Protein AF-Q0TVT8-F1 (afdb_monomer_lite)

Radius of gyration: 32.14 Å; chains: 1; bounding box: 76×75×76 Å

Foldseek 3Di:
DQVVLLDFDDCVVVPPCSVVVNVVSQVVPDPCVQVVQLCQFCDPVVVVPDCVVDLAVPQAEEEAEEEQQALCQLVQQVNLVHHPHHAAYEYYNFFDDQQLDGPQDDRFARVVVVCLVCCCRVVVPCVSCNSVAARYKYWFFEDDFFFLADNYTDTAIDGDNGHDQVVLLDAKWFFDQQATHRDQDPDQDKDKAFFFQPQALLCFASHDRRDHRRHHGFCVVNQVRWRKHKYAFAQAKFKFFFWKKKWWWKFKQFQWWKKKKWKWKQALVRTTYTFWIWMDTVQCQPHSHRGGTGDHPDIDTGMIIIDTGTYMHHGRIMIMMTIHGHHPPRDAHAQAGMMMMTRRSRIMMGTSTDDDDPCSVVDDGGDRRDDDDFDKDFPFDWDWDWDWDADPVVQKIKTWIWGWNHWIARPVQRKIKTKIKIKIWMAHRRHSQRTKIKIWMKMWIDDDQWTKIKIKMKMWTDHSFWIWIKMKMWMDGVPDTDDIDIDTDIHTHPNDPDPDDPFPLDKDWQDPVNVVVCVVQQQQPDDFWDKAQKAFEAEPVRDTPDIDGDIITMAGPVLVVQSCCLRAVNDDDLLTHRGDDDPPDDHDDDDPPDADPDDDPPPDPDPPPDDDDDQDPPPVGPVCCHVPVVDDDDDPLDDKDKHKDQLLRDDPVRNVSAPSYFYWYDDVRDIKTWHWYAAVSRHPDPRRIIIIMID

Secondary structure (DSSP, 8-state):
-HHHHTPPPPHHHHGGGHHHHHHHHHHH---THHHHHHT-SS-HHHHHT-GGG-GGG--S-EEEEEETTSTTTHHHHHHHHH--SSEEEEEES--SS-TTT-SSB----HHHHHHHHHHHHHH--GGG-TTTS-SEEEEEEPP----S--SB--EEEEEESS--HHHH--EEEEEETTEEESS------EEEE---TTTTGGG--SS--S-TT-S---THHHHTTSEEEEPPPPSS-EEEEE--EEEEEEEESSSS-EEEEEEEEE-TTS-EEEEEEEEEEGGGSS-SSS--PPPTT--EEEEEEPPPEEEEEPTT-EEEEEEES--TTTSPPPSS---EEEEEEEEEEEE-EEPP-TTGGGPPPPPPP------EEEEE--EEEEEEEE-TTT--EEEEEEEEEEEEEETTTTEEEEEE--EEEEEETTEEEEEEEEEEEEEEEEETTEEEEEEEEEEEEE-SSEEEEEEEEEEEETTEEEEEEEEEEEEE-TTS---S------EEE--HHHHHHHHHH--S-----EEE-EEEEE-TTS-EEEEE---EEEEEHHHHHHHHHHHHH---BTTBPPPPP-TTSPP-----S-----------SS------------TT-HHHHHH-TT------S----EEEEEGGGS-HHHHHHHTTEEEEEEETTEEEEEEEE--GGG--STTTSEEEEE-

Organism: Phaeosphaeria nodorum (strain SN15 / ATCC MYA-4574 / FGSC 10173) (NCBI:txid321614)

pLDDT: mean 90.63, std 10.82, range [35.09, 98.81]

Sequence (695 aa):
MFAINSCPPDPAVVGDQWRDLWLQRLESGGFFAKEWHENQRRNDFWKHGSVCEDYSSIEAATYLVSGWQDPYTNTVFRMLENLKCPKKGLVGPWGHKYPNFAKPGPQIGFLQETVRWWDKWLKGIDETNIMDEPELRCYLQDPVLPAAYDKFRPGHWVAEKKWDDEKALTRRMGLAPGRLTEETSSSSEKIEICSPQTLGFAGGRWLTFGVEGEGPSDQRLEAGGSLVFDTRPLTESIDLLGAAVLNVRIASDKPYALLAATLSEILPNGAATRVSYGLLNLTHRHSHEDLEALEPGKFYDVKLKLNHFGQRLGVGSKLRLALSSTYFPIVWPSPEVTILTIDTGSSSIDLPVRTDDSQDSKLRPFRPAINGTLKKTQLRPASHKNYVKQDWDTGRTELVVDWDDGKWEIDETGWRFGWTTPMVMGCHPADPLSAEVYQGFEREFERGDIKVRFAGWTKMEATRTDWIMTARIDAWEGEKAVFGRDYEFKVPRDHAPTPLLHNQGAGIVTGGDTLSFFKRYDKCGRDIAARSASRQYLNKDGKIVHEEAMRQNMTSWNLFYHIFRANVDGVKSEYCSVPEEDKDEKRAKHLHGHKVTGLHERARKAKLKQSLLIAADGPSSTIRSLLAPNNQRTYAGYVALRGTLIESEANPQTLATFSERFTFFHGPGVQILAYLILGLNGTLEPSQRLINFVY

InterPro domains:
  IPR000383 Xaa-Pro dipeptidyl-peptidase-like domain [PF02129] (17-98)
  IPR005674 CocE/Serine esterase [TIGR00976] (34-335)
  IPR008979 Galactose-binding-like domain superfamily [SSF49785] (115-354)
  IPR013736 Xaa-Pro dipeptidyl-peptidase, C-terminal [PF08530] (130-347)
  IPR013736 Xaa-Pro dipeptidyl-peptidase, C-terminal [SM00939] (115-364)
  IPR029058 Alpha/Beta hydrolase fold [G3DSA:3.40.50.1820] (52-140)
  IPR029058 Alpha/Beta hydrolase fold [SSF53474] (1-163)
  IPR053212 2,6-Dihydroxypyridine 3-monooxygenase [PTHR47469] (5-695)
  IPR054707 2,6-dihydroxypyridine 3-monooxygenase, substrate binding domain-like [PF22607] (635-695)

Structure (mmCIF, N/CA/C/O backbone):
data_AF-Q0TVT8-F1
#
_entry.id   AF-Q0TVT8-F1
#
loop_
_atom_site.group_PDB
_atom_site.id
_atom_site.type_symbol
_atom_site.label_atom_id
_atom_site.label_alt_id
_atom_site.label_comp_id
_atom_site.label_asym_id
_atom_site.label_entity_id
_atom_site.label_seq_id
_atom_site.pdbx_PDB_ins_code
_atom_site.Cartn_x
_atom_site.Cartn_y
_atom_site.Cartn_z
_atom_site.occupancy
_atom_site.B_iso_or_equiv
_atom_site.auth_seq_id
_atom_site.auth_comp_id
_atom_site.auth_asym_id
_atom_site.auth_atom_id
_atom_site.pdbx_PDB_model_num
ATOM 1 N N . MET A 1 1 ? 6.197 -0.724 -12.740 1.00 82.50 1 MET A N 1
ATOM 2 C CA . MET A 1 1 ? 6.464 -2.143 -13.082 1.00 82.50 1 MET A CA 1
ATOM 3 C C . MET A 1 1 ? 6.418 -2.367 -14.591 1.00 82.50 1 MET A C 1
ATOM 5 O O . MET A 1 1 ? 7.462 -2.660 -15.153 1.00 82.50 1 MET A O 1
ATOM 9 N N . PHE A 1 2 ? 5.277 -2.139 -15.258 1.00 89.69 2 PHE A N 1
ATOM 10 C CA . PHE A 1 2 ? 5.111 -2.361 -16.708 1.00 89.69 2 PHE A CA 1
ATOM 11 C C . PHE A 1 2 ? 6.182 -1.664 -17.581 1.00 89.69 2 PHE A C 1
ATOM 13 O O . PHE A 1 2 ? 6.861 -2.320 -18.367 1.00 89.69 2 PHE A O 1
ATOM 20 N N . ALA A 1 3 ? 6.446 -0.374 -17.343 1.00 90.88 3 ALA A N 1
ATOM 21 C CA . ALA A 1 3 ? 7.513 0.357 -18.037 1.00 90.88 3 ALA A CA 1
ATOM 22 C C . ALA A 1 3 ? 8.937 -0.143 -17.705 1.00 90.88 3 ALA A C 1
ATOM 24 O O . ALA A 1 3 ? 9.792 -0.197 -18.577 1.00 90.88 3 ALA A O 1
ATOM 25 N N . ILE A 1 4 ? 9.205 -0.517 -16.448 1.00 89.81 4 ILE A N 1
ATOM 26 C CA . ILE A 1 4 ? 10.553 -0.907 -15.982 1.00 89.81 4 ILE A CA 1
ATOM 27 C C . ILE A 1 4 ? 10.973 -2.247 -16.594 1.00 89.81 4 ILE A C 1
ATOM 29 O O . ILE A 1 4 ? 12.098 -2.387 -17.064 1.00 89.81 4 ILE A O 1
ATOM 33 N N . ASN A 1 5 ? 10.059 -3.218 -16.630 1.00 89.06 5 ASN A N 1
ATOM 34 C CA . ASN A 1 5 ? 10.328 -4.545 -17.192 1.00 89.06 5 ASN A CA 1
ATOM 35 C C . ASN A 1 5 ? 10.568 -4.510 -18.710 1.00 89.06 5 ASN A C 1
ATOM 37 O O . ASN A 1 5 ? 11.159 -5.434 -19.259 1.00 89.06 5 ASN A O 1
ATOM 41 N N . SER A 1 6 ? 10.148 -3.424 -19.361 1.00 91.75 6 SER A N 1
ATOM 42 C CA . SER A 1 6 ? 10.301 -3.191 -20.798 1.00 91.75 6 SER A CA 1
ATOM 43 C C . SER A 1 6 ? 11.648 -2.548 -21.168 1.00 91.75 6 SER A C 1
ATOM 45 O O . SER A 1 6 ? 11.926 -2.338 -22.349 1.00 91.75 6 SER A O 1
ATOM 47 N N . CYS A 1 7 ? 12.501 -2.227 -20.184 1.00 93.00 7 CYS A N 1
ATOM 48 C CA . CYS A 1 7 ? 13.805 -1.615 -20.432 1.00 93.00 7 CYS A CA 1
ATOM 49 C C . CYS A 1 7 ? 14.785 -2.577 -21.141 1.00 93.00 7 CYS A C 1
ATOM 51 O O . CYS A 1 7 ? 14.899 -3.749 -20.744 1.00 93.00 7 CYS A O 1
ATOM 53 N N . PRO A 1 8 ? 15.558 -2.090 -22.133 1.00 92.88 8 PRO A N 1
ATOM 54 C CA . PRO A 1 8 ? 16.630 -2.873 -22.739 1.00 92.88 8 PRO A CA 1
ATOM 55 C C . PRO A 1 8 ? 17.750 -3.151 -21.717 1.00 92.88 8 PRO A C 1
ATOM 57 O O . PRO A 1 8 ? 17.991 -2.328 -20.828 1.00 92.88 8 PRO A O 1
ATOM 60 N N . PRO A 1 9 ? 18.442 -4.304 -21.793 1.00 92.38 9 PRO A N 1
ATOM 61 C CA . PRO A 1 9 ? 19.697 -4.495 -21.070 1.00 92.38 9 PRO A CA 1
ATOM 62 C C . PRO A 1 9 ? 20.798 -3.603 -21.663 1.00 92.38 9 PRO A C 1
ATOM 64 O O . PRO A 1 9 ? 20.723 -3.223 -22.829 1.00 92.38 9 PRO A O 1
ATOM 67 N N . ASP A 1 10 ? 21.841 -3.303 -20.883 1.00 89.94 10 ASP A N 1
ATOM 68 C CA . ASP A 1 10 ? 22.993 -2.551 -21.390 1.00 89.94 10 ASP A CA 1
ATOM 69 C C . ASP A 1 10 ? 23.815 -3.427 -22.369 1.00 89.94 10 ASP A C 1
ATOM 71 O O . ASP A 1 10 ? 24.352 -4.463 -21.957 1.00 89.94 10 ASP A O 1
ATOM 75 N N . PRO A 1 11 ? 23.977 -3.012 -23.641 1.00 89.25 11 PRO A N 1
ATOM 76 C CA . PRO A 1 11 ? 24.772 -3.733 -24.638 1.00 89.25 11 PRO A CA 1
ATOM 77 C C . PRO A 1 11 ? 26.238 -3.960 -24.247 1.00 89.25 11 PRO A C 1
ATOM 79 O O . PRO A 1 11 ? 26.842 -4.929 -24.689 1.00 89.25 11 PRO A O 1
ATOM 82 N N . ALA A 1 12 ? 26.819 -3.114 -23.392 1.00 88.81 12 ALA A N 1
ATOM 83 C CA . ALA A 1 12 ? 28.190 -3.283 -22.907 1.00 88.81 12 ALA A CA 1
ATOM 84 C C . ALA A 1 12 ? 28.315 -4.442 -21.907 1.00 88.81 12 ALA A C 1
ATOM 86 O O . ALA A 1 12 ? 29.411 -4.950 -21.692 1.00 88.81 12 ALA A O 1
ATOM 87 N N . VAL A 1 13 ? 27.200 -4.859 -21.297 1.00 91.69 13 VAL A N 1
ATOM 88 C CA . VAL A 1 13 ? 27.154 -5.966 -20.334 1.00 91.69 13 VAL A CA 1
ATOM 89 C C . VAL A 1 13 ? 26.847 -7.284 -21.033 1.00 91.69 13 VAL A C 1
ATOM 91 O O . VAL A 1 13 ? 27.458 -8.299 -20.715 1.00 91.69 13 VAL A O 1
ATOM 94 N N . VAL A 1 14 ? 25.892 -7.284 -21.969 1.00 94.62 14 VAL A N 1
ATOM 95 C CA . VAL A 1 14 ? 25.404 -8.527 -22.589 1.00 94.62 14 VAL A CA 1
ATOM 96 C C . VAL A 1 14 ? 25.920 -8.762 -24.011 1.00 94.62 14 VAL A C 1
ATOM 98 O O . VAL A 1 14 ? 25.806 -9.884 -24.490 1.00 94.62 14 VAL A O 1
ATOM 101 N N . GLY A 1 15 ? 26.525 -7.773 -24.674 1.00 93.44 15 GLY A N 1
ATOM 102 C CA . GLY A 1 15 ? 27.007 -7.886 -26.055 1.00 93.44 15 GLY A CA 1
ATOM 103 C C . GLY A 1 15 ? 25.871 -7.923 -27.082 1.00 93.44 15 GLY A C 1
ATOM 104 O O . GLY A 1 15 ? 24.782 -7.407 -26.831 1.00 93.44 15 GLY A O 1
ATOM 105 N N . ASP A 1 16 ? 26.107 -8.561 -28.230 1.00 93.94 16 ASP A N 1
ATOM 106 C CA . ASP A 1 16 ? 25.218 -8.524 -29.407 1.00 93.94 16 ASP A CA 1
ATOM 107 C C . ASP A 1 16 ? 23.802 -9.081 -29.163 1.00 93.94 16 ASP A C 1
ATOM 109 O O . ASP A 1 16 ? 22.858 -8.702 -29.852 1.00 93.94 16 ASP A O 1
ATOM 113 N N . GLN A 1 17 ? 23.614 -9.910 -28.131 1.00 96.19 17 GLN A N 1
ATOM 114 C CA . GLN A 1 17 ? 22.299 -10.440 -27.736 1.00 96.19 17 GLN A CA 1
ATOM 115 C C . GLN A 1 17 ? 21.375 -9.396 -27.080 1.00 96.19 17 GLN A C 1
ATOM 117 O O . GLN A 1 17 ? 20.226 -9.713 -26.772 1.00 96.19 17 GLN A O 1
ATOM 122 N N . TRP A 1 18 ? 21.845 -8.169 -26.810 1.00 94.75 18 TRP A N 1
ATOM 123 C CA . TRP A 1 18 ? 21.058 -7.148 -26.101 1.00 94.75 18 TRP A CA 1
ATOM 124 C C . TRP A 1 18 ? 19.696 -6.904 -26.754 1.00 94.75 18 TRP A C 1
ATOM 126 O O . TRP A 1 18 ? 18.695 -6.733 -26.055 1.00 94.75 18 TRP A O 1
ATOM 136 N N . ARG A 1 19 ? 19.673 -6.913 -28.091 1.00 94.75 19 ARG A N 1
ATOM 137 C CA . ARG A 1 19 ? 18.493 -6.622 -28.896 1.00 94.75 19 ARG A CA 1
ATOM 138 C C . ARG A 1 19 ? 17.470 -7.744 -28.788 1.00 94.75 19 ARG A C 1
ATOM 140 O O . ARG A 1 19 ? 16.306 -7.475 -28.510 1.00 94.75 19 ARG A O 1
ATOM 147 N N . ASP A 1 20 ? 17.916 -8.987 -28.939 1.00 96.25 20 ASP A N 1
ATOM 148 C CA . ASP A 1 20 ? 17.053 -10.164 -28.831 1.00 96.25 20 ASP A CA 1
ATOM 149 C C . ASP A 1 20 ? 16.486 -10.298 -27.413 1.00 96.25 20 ASP A C 1
ATOM 151 O O . ASP A 1 20 ? 15.288 -10.511 -27.246 1.00 96.25 20 ASP A O 1
ATOM 155 N N . LEU A 1 21 ? 17.306 -10.059 -26.382 1.00 95.31 21 LEU A N 1
ATOM 156 C CA . LEU A 1 21 ? 16.849 -10.025 -24.990 1.00 95.31 21 LEU A CA 1
ATOM 157 C C . LEU A 1 21 ? 15.816 -8.921 -24.741 1.00 95.31 21 LEU A C 1
ATOM 159 O O . LEU A 1 21 ? 14.876 -9.113 -23.971 1.00 95.31 21 LEU A O 1
ATOM 163 N N . TRP A 1 22 ? 15.989 -7.749 -25.353 1.00 95.19 22 TRP A N 1
ATOM 164 C CA . TRP A 1 22 ? 15.035 -6.655 -25.213 1.00 95.19 22 TRP A CA 1
ATOM 165 C C . TRP A 1 22 ? 13.698 -6.967 -25.891 1.00 95.19 22 TRP A C 1
ATOM 167 O O . TRP A 1 22 ? 12.655 -6.807 -25.258 1.00 95.19 22 TRP A O 1
ATOM 177 N N . LEU A 1 23 ? 13.714 -7.474 -27.127 1.00 95.00 23 LEU A N 1
ATOM 178 C CA . LEU A 1 23 ? 12.493 -7.897 -27.820 1.00 95.00 23 LEU A CA 1
ATOM 179 C C . LEU A 1 23 ? 11.793 -9.036 -27.077 1.00 95.00 23 LEU A C 1
ATOM 181 O O . LEU A 1 23 ? 10.588 -8.957 -26.850 1.00 95.00 23 LEU A O 1
ATOM 185 N N . GLN A 1 24 ? 12.548 -10.020 -26.581 1.00 94.06 24 GLN A N 1
ATOM 186 C CA . GLN A 1 24 ? 12.002 -11.089 -25.752 1.00 94.06 24 GLN A CA 1
ATOM 187 C C . GLN A 1 24 ? 11.317 -10.530 -24.499 1.00 94.06 24 GLN A C 1
ATOM 189 O O . GLN A 1 24 ? 10.225 -10.976 -24.162 1.00 94.06 24 GLN A O 1
ATOM 194 N N . ARG A 1 25 ? 11.904 -9.529 -23.823 1.00 92.62 25 ARG A N 1
ATOM 195 C CA . ARG A 1 25 ? 11.272 -8.861 -22.669 1.00 92.62 25 ARG A CA 1
ATOM 196 C C . ARG A 1 25 ? 9.987 -8.132 -23.038 1.00 92.62 25 ARG A C 1
ATOM 198 O O . ARG A 1 25 ? 9.065 -8.134 -22.231 1.00 92.62 25 ARG A O 1
ATOM 205 N N . LEU A 1 26 ? 9.915 -7.506 -24.210 1.00 93.19 26 LEU A N 1
ATOM 206 C CA . LEU A 1 26 ? 8.695 -6.849 -24.688 1.00 93.19 26 LEU A CA 1
ATOM 207 C C . LEU A 1 26 ? 7.600 -7.875 -25.024 1.00 93.19 26 LEU A C 1
ATOM 209 O O . LEU A 1 26 ? 6.436 -7.673 -24.683 1.00 93.19 26 LEU A O 1
ATOM 213 N N . GLU A 1 27 ? 7.975 -9.002 -25.631 1.00 91.31 27 GLU A N 1
ATOM 214 C CA . GLU A 1 27 ? 7.067 -10.094 -26.002 1.00 91.31 27 GLU A CA 1
ATOM 215 C C . GLU A 1 27 ? 6.548 -10.872 -24.786 1.00 91.31 27 GLU A C 1
ATOM 217 O O . GLU A 1 27 ? 5.341 -11.112 -24.662 1.00 91.31 27 GLU A O 1
ATOM 222 N N . SER A 1 28 ? 7.452 -11.251 -23.876 1.00 86.06 28 SER A N 1
ATOM 223 C CA . SER A 1 28 ? 7.142 -11.998 -22.652 1.00 86.06 28 SER A CA 1
ATOM 224 C C . SER A 1 28 ? 6.667 -11.101 -21.510 1.00 86.06 28 SER A C 1
ATOM 226 O O . SER A 1 28 ? 6.163 -11.599 -20.504 1.00 86.06 28 SER A O 1
ATOM 228 N N . GLY A 1 29 ? 6.886 -9.791 -21.624 1.00 71.44 29 GLY A N 1
ATOM 229 C CA . GLY A 1 29 ? 6.546 -8.797 -20.617 1.00 71.44 29 GLY A CA 1
ATOM 230 C C . GLY A 1 29 ? 5.050 -8.798 -20.339 1.00 71.44 29 GLY A C 1
ATOM 231 O O . GLY A 1 29 ? 4.238 -8.471 -21.200 1.00 71.44 29 GLY A O 1
ATOM 232 N N . GLY A 1 30 ? 4.679 -9.183 -19.119 1.00 74.94 30 GLY A N 1
ATOM 233 C CA . GLY A 1 30 ? 3.289 -9.230 -18.687 1.00 74.94 30 GLY A CA 1
ATOM 234 C C . GLY A 1 30 ? 2.795 -7.893 -18.143 1.00 74.94 30 GLY A C 1
ATOM 235 O O . GLY A 1 30 ? 3.498 -7.178 -17.422 1.00 74.94 30 GLY A O 1
ATOM 236 N N . PHE A 1 31 ? 1.526 -7.591 -18.407 1.00 87.06 31 PHE A N 1
ATOM 237 C CA . PHE A 1 31 ? 0.780 -6.606 -17.635 1.00 87.06 31 PHE A CA 1
ATOM 238 C C . PHE A 1 31 ? 0.355 -7.236 -16.293 1.00 87.06 31 PHE A C 1
ATOM 240 O O . PHE A 1 31 ? -0.776 -7.690 -16.129 1.00 87.06 31 PHE A O 1
ATOM 247 N N . PHE A 1 32 ? 1.297 -7.302 -15.341 1.00 88.44 32 PHE A N 1
ATOM 248 C CA . PHE A 1 32 ? 1.149 -7.995 -14.045 1.00 88.44 32 PHE A CA 1
ATOM 249 C C . PHE A 1 32 ? -0.077 -7.574 -13.231 1.00 88.44 32 PHE A C 1
ATOM 251 O O . PHE A 1 32 ? -0.588 -8.366 -12.445 1.00 88.44 32 PHE A O 1
ATOM 258 N N . ALA A 1 33 ? -0.588 -6.357 -13.445 1.00 90.94 33 ALA A N 1
ATOM 259 C CA . ALA A 1 33 ? -1.818 -5.915 -12.804 1.00 90.94 33 ALA A CA 1
ATOM 260 C C . ALA A 1 33 ? -2.986 -6.875 -13.089 1.00 90.94 33 ALA A C 1
ATOM 262 O O . ALA A 1 33 ? -3.775 -7.112 -12.184 1.00 90.94 33 ALA A O 1
ATOM 263 N N . LYS A 1 34 ? -3.060 -7.506 -14.271 1.00 92.06 34 LYS A N 1
ATOM 264 C CA . LYS A 1 34 ? -4.060 -8.548 -14.545 1.00 92.06 34 LYS A CA 1
ATOM 265 C C . LYS A 1 34 ? -3.974 -9.696 -13.539 1.00 92.06 34 LYS A C 1
ATOM 267 O O . LYS A 1 34 ? -4.958 -9.998 -12.877 1.00 92.06 34 LYS A O 1
ATOM 272 N N . GLU A 1 35 ? -2.802 -10.317 -13.433 1.00 90.50 35 GLU A N 1
ATOM 273 C CA . GLU A 1 35 ? -2.583 -11.485 -12.574 1.00 90.50 35 GLU A CA 1
ATOM 274 C C . GLU A 1 35 ? -2.825 -11.143 -11.099 1.00 90.50 35 GLU A C 1
ATOM 276 O O . GLU A 1 35 ? -3.443 -11.918 -10.373 1.00 90.50 35 GLU A O 1
ATOM 281 N N . TRP A 1 36 ? -2.424 -9.950 -10.653 1.00 92.06 36 TRP A N 1
ATOM 282 C CA . TRP A 1 36 ? -2.701 -9.499 -9.287 1.00 92.06 36 TRP A CA 1
ATOM 283 C C . TRP A 1 36 ? -4.197 -9.317 -9.020 1.00 92.06 36 TRP A C 1
ATOM 285 O O . TRP A 1 36 ? -4.671 -9.714 -7.959 1.00 92.06 36 TRP A O 1
ATOM 295 N N . HIS A 1 37 ? -4.964 -8.790 -9.979 1.00 92.88 37 HIS A N 1
ATOM 296 C CA . HIS A 1 37 ? -6.418 -8.660 -9.838 1.00 92.88 37 HIS A CA 1
ATOM 297 C C . HIS A 1 37 ? -7.156 -9.995 -10.000 1.00 92.88 37 HIS A C 1
ATOM 299 O O . HIS A 1 37 ? -8.265 -10.138 -9.495 1.00 92.88 37 HIS A O 1
ATOM 305 N N . GLU A 1 38 ? -6.564 -11.003 -10.640 1.00 90.88 38 GLU A N 1
ATOM 306 C CA . GLU A 1 38 ? -7.090 -12.377 -10.602 1.00 90.88 38 GLU A CA 1
ATOM 307 C C . GLU A 1 38 ? -6.874 -13.036 -9.229 1.00 90.88 38 GLU A C 1
ATOM 309 O O . GLU A 1 38 ? -7.590 -13.966 -8.867 1.00 90.88 38 GLU A O 1
ATOM 314 N N . ASN A 1 39 ? -5.934 -12.515 -8.434 1.00 91.69 39 ASN A N 1
ATOM 315 C CA . ASN A 1 39 ? -5.573 -13.005 -7.107 1.00 91.69 39 ASN A CA 1
ATOM 316 C C . ASN A 1 39 ? -5.897 -11.963 -6.017 1.00 91.69 39 ASN A C 1
ATOM 318 O O . ASN A 1 39 ? -5.032 -11.554 -5.250 1.00 91.69 39 ASN A O 1
ATOM 322 N N . GLN A 1 40 ? -7.157 -11.533 -5.924 1.00 90.88 40 GLN A N 1
ATOM 323 C CA . GLN A 1 40 ? -7.624 -10.512 -4.963 1.00 90.88 40 GLN A CA 1
ATOM 324 C C . GLN A 1 40 ? -7.560 -10.936 -3.479 1.00 90.88 40 GLN A C 1
ATOM 326 O O . GLN A 1 40 ? -7.594 -10.083 -2.590 1.00 90.88 40 GLN A O 1
ATOM 331 N N . ARG A 1 41 ? -7.453 -12.239 -3.191 1.00 90.38 41 ARG A N 1
ATOM 332 C CA . ARG A 1 41 ? -7.375 -12.806 -1.829 1.00 90.38 41 ARG A CA 1
ATOM 333 C C . ARG A 1 41 ? -5.972 -13.276 -1.521 1.00 90.38 41 ARG A C 1
ATOM 335 O O . ARG A 1 41 ? -5.204 -13.561 -2.430 1.00 90.38 41 ARG A O 1
ATOM 342 N N . ARG A 1 42 ? -5.681 -13.502 -0.241 1.00 88.81 42 ARG A N 1
ATOM 343 C CA . ARG A 1 42 ? -4.430 -14.103 0.243 1.00 88.81 42 ARG A CA 1
ATOM 344 C C . ARG A 1 42 ? -4.351 -15.620 -0.032 1.00 88.81 42 ARG A C 1
ATOM 346 O O . ARG A 1 42 ? -4.187 -16.420 0.887 1.00 88.81 42 ARG A O 1
ATOM 353 N N . ASN A 1 43 ? -4.495 -16.007 -1.294 1.00 86.62 43 ASN A N 1
ATOM 354 C CA . ASN A 1 43 ? -4.470 -17.384 -1.785 1.00 86.62 43 ASN A CA 1
ATOM 355 C C . ASN A 1 43 ? -3.028 -17.908 -1.991 1.00 86.62 43 ASN A C 1
ATOM 357 O O . ASN A 1 43 ? -2.050 -17.248 -1.625 1.00 86.62 43 ASN A O 1
ATOM 361 N N . ASP A 1 44 ? -2.898 -19.095 -2.591 1.00 89.56 44 ASP A N 1
ATOM 362 C CA . ASP A 1 44 ? -1.614 -19.769 -2.839 1.00 89.56 44 ASP A CA 1
ATOM 363 C C . ASP A 1 44 ? -0.604 -18.908 -3.617 1.00 89.56 44 ASP A C 1
ATOM 365 O O . ASP A 1 44 ? 0.597 -18.992 -3.358 1.00 89.56 44 ASP A O 1
ATOM 369 N N . PHE A 1 45 ? -1.083 -18.036 -4.514 1.00 88.75 45 PHE A N 1
ATOM 370 C CA . PHE A 1 45 ? -0.234 -17.122 -5.279 1.00 88.75 45 PHE A CA 1
ATOM 371 C C . PHE A 1 45 ? 0.577 -16.198 -4.357 1.00 88.75 45 PHE A C 1
ATOM 373 O O . PHE A 1 45 ? 1.791 -16.077 -4.511 1.00 88.75 45 PHE A O 1
ATOM 380 N N . TRP A 1 46 ? -0.066 -15.602 -3.346 1.00 90.94 46 TRP A N 1
ATOM 381 C CA . TRP A 1 46 ? 0.615 -14.727 -2.384 1.00 90.94 46 TRP A CA 1
ATOM 382 C C . TRP A 1 46 ? 1.311 -15.493 -1.259 1.00 90.94 46 TRP A C 1
ATOM 384 O O . TRP A 1 46 ? 2.355 -15.048 -0.776 1.00 90.94 46 TRP A O 1
ATOM 394 N N . LYS A 1 47 ? 0.766 -16.647 -0.848 1.00 90.81 47 LYS A N 1
ATOM 395 C CA . LYS A 1 47 ? 1.380 -17.529 0.162 1.00 90.81 47 LYS A CA 1
ATOM 396 C C . LYS A 1 47 ? 2.782 -17.960 -0.249 1.00 90.81 47 LYS A C 1
ATOM 398 O O . LYS A 1 47 ? 3.700 -17.863 0.554 1.00 90.81 47 LYS A O 1
ATOM 403 N N . HIS A 1 48 ? 2.960 -18.354 -1.511 1.00 90.81 48 HIS A N 1
ATOM 404 C CA . HIS A 1 48 ? 4.235 -18.847 -2.035 1.00 90.81 48 HIS A CA 1
ATOM 405 C C . HIS A 1 48 ? 5.429 -17.914 -1.751 1.00 90.81 48 HIS A C 1
ATOM 407 O O . HIS A 1 48 ? 6.507 -18.390 -1.409 1.00 90.81 48 HIS A O 1
ATOM 413 N N . GLY A 1 49 ? 5.248 -16.595 -1.882 1.00 86.75 49 GLY A N 1
ATOM 414 C CA . GLY A 1 49 ? 6.310 -15.605 -1.655 1.00 86.75 49 GLY A CA 1
ATOM 415 C C . GLY A 1 49 ? 6.346 -15.008 -0.244 1.00 86.75 49 GLY A C 1
ATOM 416 O O . GLY A 1 49 ? 7.151 -14.115 0.020 1.00 86.75 49 GLY A O 1
ATOM 417 N N . SER A 1 50 ? 5.456 -15.434 0.656 1.00 92.88 50 SER A N 1
ATOM 418 C CA . SER A 1 50 ? 5.284 -14.810 1.968 1.00 92.88 50 SER A CA 1
ATOM 419 C C . SER A 1 50 ? 6.150 -15.482 3.028 1.00 92.88 50 SER A C 1
ATOM 421 O O . SER A 1 50 ? 5.930 -16.623 3.408 1.00 92.88 50 SER A O 1
ATOM 423 N N . VAL A 1 51 ? 7.089 -14.742 3.616 1.00 94.25 51 VAL A N 1
ATOM 424 C CA . VAL A 1 51 ? 7.941 -15.273 4.702 1.00 94.25 51 VAL A CA 1
ATOM 425 C C . VAL A 1 51 ? 7.173 -15.613 5.986 1.00 94.25 51 VAL A C 1
ATOM 427 O O . VAL A 1 51 ? 7.696 -16.305 6.851 1.00 94.25 51 VAL A O 1
ATOM 430 N N . CYS A 1 52 ? 5.935 -15.128 6.131 1.00 93.50 52 CYS A N 1
ATOM 431 C CA . CYS A 1 52 ? 5.110 -15.415 7.300 1.00 93.50 52 CYS A CA 1
ATOM 432 C C . CYS A 1 52 ? 4.490 -16.816 7.306 1.00 93.50 52 CYS A C 1
ATOM 434 O O . CYS A 1 52 ? 3.893 -17.180 8.315 1.00 93.50 52 CYS A O 1
ATOM 436 N N . GLU A 1 53 ? 4.651 -17.598 6.231 1.00 94.31 53 GLU A N 1
ATOM 437 C CA . GLU A 1 53 ? 4.300 -19.023 6.248 1.00 94.31 53 GLU A CA 1
ATOM 438 C C . GLU A 1 53 ? 5.223 -19.811 7.192 1.00 94.31 53 GLU A C 1
ATOM 440 O O . GLU A 1 53 ? 4.766 -20.704 7.900 1.00 94.31 53 GLU A O 1
ATOM 445 N N . ASP A 1 54 ? 6.513 -19.457 7.238 1.00 95.44 54 ASP A N 1
ATOM 446 C CA . ASP A 1 54 ? 7.483 -20.058 8.151 1.00 95.44 54 ASP A CA 1
ATOM 447 C C . ASP A 1 54 ? 8.687 -19.135 8.392 1.00 95.44 54 ASP A C 1
ATOM 449 O O . ASP A 1 54 ? 9.696 -19.173 7.684 1.00 95.44 54 ASP A O 1
ATOM 453 N N . TYR A 1 55 ? 8.613 -18.339 9.458 1.00 96.50 55 TYR A N 1
ATOM 454 C CA . TYR A 1 55 ? 9.727 -17.492 9.886 1.00 96.50 55 TYR A CA 1
ATOM 455 C C . TYR A 1 55 ? 10.951 -18.279 10.374 1.00 96.50 55 TYR A C 1
ATOM 457 O O . TYR A 1 55 ? 12.040 -17.709 10.431 1.00 96.50 55 TYR A O 1
ATOM 465 N N . SER A 1 56 ? 10.793 -19.549 10.767 1.00 95.19 56 SER A N 1
ATOM 466 C CA . SER A 1 56 ? 11.901 -20.362 11.284 1.00 95.19 56 SER A CA 1
ATOM 467 C C . SER A 1 56 ? 12.859 -20.824 10.188 1.00 95.19 56 SER A C 1
ATOM 469 O O . SER A 1 56 ? 14.029 -21.051 10.476 1.00 95.19 56 SER A O 1
ATOM 471 N N . SER A 1 57 ? 12.398 -20.848 8.933 1.00 95.44 57 SER A N 1
ATOM 472 C CA . SER A 1 57 ? 13.234 -21.100 7.752 1.00 95.44 57 SER A CA 1
ATOM 473 C C . SER A 1 57 ? 14.331 -20.045 7.531 1.00 95.44 57 SER A C 1
ATOM 475 O O . SER A 1 57 ? 15.292 -20.283 6.799 1.00 95.44 57 SER A O 1
ATOM 477 N N . ILE A 1 58 ? 14.214 -18.874 8.167 1.00 97.12 58 ILE A N 1
ATOM 478 C CA . ILE A 1 58 ? 15.219 -17.812 8.118 1.00 97.12 58 ILE A CA 1
ATOM 479 C C . ILE A 1 58 ? 16.196 -18.007 9.280 1.00 97.12 58 ILE A C 1
ATOM 481 O O . ILE A 1 58 ? 15.984 -17.535 10.398 1.00 97.12 58 ILE A O 1
ATOM 485 N N . GLU A 1 59 ? 17.296 -18.696 8.992 1.00 96.81 59 GLU A N 1
ATOM 486 C CA . GLU A 1 59 ? 18.380 -18.946 9.953 1.00 96.81 59 GLU A CA 1
ATOM 487 C C . GLU A 1 59 ? 19.465 -17.857 9.914 1.00 96.81 59 GLU A C 1
ATOM 489 O O . GLU A 1 59 ? 20.179 -17.634 10.896 1.00 96.81 59 GLU A O 1
ATOM 494 N N . ALA A 1 60 ? 19.585 -17.158 8.782 1.00 97.50 60 ALA A N 1
ATOM 495 C CA . ALA A 1 60 ? 20.590 -16.126 8.579 1.00 97.50 60 ALA A CA 1
ATOM 496 C C . ALA A 1 60 ? 20.337 -14.913 9.482 1.00 97.50 60 ALA A C 1
ATOM 498 O O . ALA A 1 60 ? 19.214 -14.412 9.590 1.00 97.50 60 ALA A O 1
ATOM 499 N N . ALA A 1 61 ? 21.407 -14.391 10.086 1.00 98.00 61 ALA A N 1
ATOM 500 C CA . ALA A 1 61 ? 21.316 -13.159 10.849 1.00 98.00 61 ALA A CA 1
ATOM 501 C C . ALA A 1 61 ? 20.747 -12.032 9.970 1.00 98.00 61 ALA A C 1
ATOM 503 O O . ALA A 1 61 ? 21.243 -11.778 8.870 1.00 98.00 61 ALA A O 1
ATOM 504 N N . THR A 1 62 ? 19.736 -11.320 10.473 1.00 98.19 62 THR A N 1
ATOM 505 C CA . THR A 1 62 ? 18.955 -10.370 9.667 1.00 98.19 62 THR A CA 1
ATOM 506 C C . THR A 1 62 ? 18.965 -8.958 10.260 1.00 98.19 62 THR A C 1
ATOM 508 O O . THR A 1 62 ? 18.501 -8.744 11.377 1.00 98.19 62 THR A O 1
ATOM 511 N N . TYR A 1 63 ? 19.425 -7.964 9.493 1.00 98.12 63 TYR A N 1
ATOM 512 C CA . TYR A 1 63 ? 19.305 -6.545 9.851 1.00 98.12 63 TYR A CA 1
ATOM 513 C C . TYR A 1 63 ? 18.223 -5.880 8.995 1.00 98.12 63 TYR A C 1
ATOM 515 O O . TYR A 1 63 ? 18.387 -5.694 7.791 1.00 98.12 63 TYR A O 1
ATOM 523 N N . LEU A 1 64 ? 17.097 -5.554 9.625 1.00 98.12 64 LEU A N 1
ATOM 524 C CA . LEU A 1 64 ? 15.901 -4.986 9.011 1.00 98.12 64 LEU A CA 1
ATOM 525 C C . LEU A 1 64 ? 15.986 -3.459 9.033 1.00 98.12 64 LEU A C 1
ATOM 527 O O . LEU A 1 64 ? 16.171 -2.870 10.096 1.00 98.12 64 LEU A O 1
ATOM 531 N N . VAL A 1 65 ? 15.832 -2.810 7.881 1.00 98.25 65 VAL A N 1
ATOM 532 C CA . VAL A 1 65 ? 16.003 -1.356 7.756 1.00 98.25 65 VAL A CA 1
ATOM 533 C C . VAL A 1 65 ? 14.858 -0.772 6.940 1.00 98.25 65 VAL A C 1
ATOM 535 O O . VAL A 1 65 ? 14.573 -1.269 5.855 1.00 98.25 65 VAL A O 1
ATOM 538 N N . SER A 1 66 ? 14.205 0.269 7.456 1.00 97.75 66 SER A N 1
ATOM 539 C CA . SER A 1 66 ? 13.102 0.965 6.777 1.00 97.75 66 SER A CA 1
ATOM 540 C C . SER A 1 66 ? 13.016 2.433 7.217 1.00 97.75 66 SER A C 1
ATOM 542 O O . SER A 1 66 ? 13.853 2.904 7.992 1.00 97.75 66 SER A O 1
ATOM 544 N N . GLY A 1 67 ? 12.011 3.175 6.749 1.00 97.06 67 GLY A N 1
ATOM 545 C CA . GLY A 1 67 ? 11.729 4.529 7.226 1.00 97.06 67 GLY A CA 1
ATOM 546 C C . GLY A 1 67 ? 10.240 4.853 7.347 1.00 97.06 67 GLY A C 1
ATOM 547 O O . GLY A 1 67 ? 9.416 4.282 6.651 1.00 97.06 67 GLY A O 1
ATOM 548 N N . TRP A 1 68 ? 9.851 5.775 8.226 1.00 96.69 68 TRP A N 1
ATOM 549 C CA . TRP A 1 68 ? 8.438 6.048 8.531 1.00 96.69 68 TRP A CA 1
ATOM 550 C C . TRP A 1 68 ? 7.582 6.490 7.339 1.00 96.69 68 TRP A C 1
ATOM 552 O O . TRP A 1 68 ? 6.366 6.330 7.391 1.00 96.69 68 TRP A O 1
ATOM 562 N N . GLN A 1 69 ? 8.184 7.035 6.277 1.00 93.44 69 GLN A N 1
ATOM 563 C CA . GLN A 1 69 ? 7.462 7.388 5.048 1.00 93.44 69 GLN A CA 1
ATOM 564 C C . GLN A 1 69 ? 7.444 6.248 4.011 1.00 93.44 69 GLN A C 1
ATOM 566 O O . GLN A 1 69 ? 6.797 6.365 2.969 1.00 93.44 69 GLN A O 1
ATOM 571 N N . ASP A 1 70 ? 8.137 5.144 4.287 1.00 94.56 70 ASP A N 1
ATOM 572 C CA . ASP A 1 70 ? 8.126 3.924 3.490 1.00 94.56 70 ASP A CA 1
ATOM 573 C C . ASP A 1 70 ? 6.919 3.034 3.873 1.00 94.56 70 ASP A C 1
ATOM 575 O O . ASP A 1 70 ? 6.778 2.664 5.048 1.00 94.56 70 ASP A O 1
ATOM 579 N N . PRO A 1 71 ? 6.054 2.635 2.915 1.00 92.50 71 PRO A N 1
ATOM 580 C CA . PRO A 1 71 ? 4.909 1.762 3.193 1.00 92.50 71 PRO A CA 1
ATOM 581 C C . PRO A 1 71 ? 5.291 0.369 3.719 1.00 92.50 71 PRO A C 1
ATOM 583 O O . PRO A 1 71 ? 4.450 -0.317 4.304 1.00 92.50 71 PRO A O 1
ATOM 586 N N . TYR A 1 72 ? 6.539 -0.075 3.547 1.00 95.06 72 TYR A N 1
ATOM 587 C CA . TYR A 1 72 ? 6.996 -1.401 3.967 1.00 95.06 72 TYR A CA 1
ATOM 588 C C . TYR A 1 72 ? 7.462 -1.472 5.429 1.00 95.06 72 TYR A C 1
ATOM 590 O O . TYR A 1 72 ? 7.775 -2.564 5.915 1.00 95.06 72 TYR A O 1
ATOM 598 N N . THR A 1 73 ? 7.442 -0.359 6.166 1.00 96.38 73 THR A N 1
ATOM 599 C CA . THR A 1 73 ? 7.973 -0.252 7.539 1.00 96.38 73 THR A CA 1
ATOM 600 C C . THR A 1 73 ? 7.370 -1.222 8.542 1.00 96.38 73 THR A C 1
ATOM 602 O O . THR A 1 73 ? 8.090 -1.749 9.390 1.00 96.38 73 THR A O 1
ATOM 605 N N . ASN A 1 74 ? 6.092 -1.570 8.392 1.00 96.94 74 ASN A N 1
ATOM 606 C CA . ASN A 1 74 ? 5.435 -2.579 9.230 1.00 96.94 74 ASN A CA 1
ATOM 607 C C . ASN A 1 74 ? 6.158 -3.938 9.222 1.00 96.94 74 ASN A C 1
ATOM 609 O O . ASN A 1 74 ? 6.031 -4.719 10.164 1.00 96.94 74 ASN A O 1
ATOM 613 N N . THR A 1 75 ? 6.905 -4.241 8.157 1.00 96.25 75 THR A N 1
ATOM 614 C CA . THR A 1 75 ? 7.657 -5.492 8.033 1.00 96.25 75 THR A CA 1
ATOM 615 C C . THR A 1 75 ? 8.795 -5.576 9.044 1.00 96.25 75 THR A C 1
ATOM 617 O O . THR A 1 75 ? 9.043 -6.668 9.540 1.00 96.25 75 THR A O 1
ATOM 620 N N . VAL A 1 76 ? 9.446 -4.462 9.406 1.00 98.06 76 VAL A N 1
ATOM 621 C CA . VAL A 1 76 ? 10.531 -4.461 10.406 1.00 98.06 76 VAL A CA 1
ATOM 622 C C . VAL A 1 76 ? 10.020 -5.027 11.730 1.00 98.06 76 VAL A C 1
ATOM 624 O O . VAL A 1 76 ? 10.553 -6.012 12.229 1.00 98.06 76 VAL A O 1
ATOM 627 N N . PHE A 1 77 ? 8.929 -4.462 12.240 1.00 98.00 77 PHE A N 1
ATOM 628 C CA . PHE A 1 77 ? 8.316 -4.851 13.508 1.00 98.00 77 PHE A CA 1
ATOM 629 C C . PHE A 1 77 ? 7.817 -6.297 13.486 1.00 98.00 77 PHE A C 1
ATOM 631 O O . PHE A 1 77 ? 8.227 -7.107 14.315 1.00 98.00 77 PHE A O 1
ATOM 638 N N . ARG A 1 78 ? 7.063 -6.669 12.442 1.00 96.69 78 ARG A N 1
ATOM 639 C CA . ARG A 1 78 ? 6.565 -8.040 12.263 1.00 96.69 78 ARG A CA 1
ATOM 640 C C . ARG A 1 78 ? 7.698 -9.074 12.222 1.00 96.69 78 ARG A C 1
ATOM 642 O O . ARG A 1 78 ? 7.558 -10.164 12.770 1.00 96.69 78 ARG A O 1
ATOM 649 N N . MET A 1 79 ? 8.815 -8.770 11.560 1.00 97.38 79 MET A N 1
ATOM 650 C CA . MET A 1 79 ? 9.966 -9.677 11.493 1.00 97.38 79 MET A CA 1
ATOM 651 C C . MET A 1 79 ? 10.703 -9.746 12.837 1.00 97.38 79 MET A C 1
ATOM 653 O O . MET A 1 79 ? 11.083 -10.839 13.255 1.00 97.38 79 MET A O 1
ATOM 657 N N . LEU A 1 80 ? 10.862 -8.623 13.546 1.00 97.38 80 LEU A N 1
ATOM 658 C CA . LEU A 1 80 ? 11.472 -8.609 14.878 1.00 97.38 80 LEU A CA 1
ATOM 659 C C . LEU A 1 80 ? 10.699 -9.460 15.886 1.00 97.38 80 LEU A C 1
ATOM 661 O O . LEU A 1 80 ? 11.318 -10.191 16.647 1.00 97.38 80 LEU A O 1
ATOM 665 N N . GLU A 1 81 ? 9.372 -9.463 15.867 1.00 95.88 81 GLU A N 1
ATOM 666 C CA . GLU A 1 81 ? 8.597 -10.309 16.786 1.00 95.88 81 GLU A CA 1
ATOM 667 C C . GLU A 1 81 ? 8.779 -11.808 16.495 1.00 95.88 81 GLU A C 1
ATOM 669 O O . GLU A 1 81 ? 8.895 -12.638 17.405 1.00 95.88 81 GLU A O 1
ATOM 674 N N . ASN A 1 82 ? 8.836 -12.167 15.210 1.00 96.69 82 ASN A N 1
ATOM 675 C CA . ASN A 1 82 ? 8.686 -13.554 14.785 1.00 96.69 82 ASN A CA 1
ATOM 676 C C . ASN A 1 82 ? 10.011 -14.297 14.555 1.00 96.69 82 ASN A C 1
ATOM 678 O O . ASN A 1 82 ? 10.107 -15.471 14.928 1.00 96.69 82 ASN A O 1
ATOM 682 N N . LEU A 1 83 ? 11.040 -13.634 14.013 1.00 97.31 83 LEU A N 1
ATOM 683 C CA . LEU A 1 83 ? 12.339 -14.255 13.723 1.00 97.31 83 LEU A CA 1
ATOM 684 C C . LEU A 1 83 ? 12.998 -14.831 14.983 1.00 97.31 83 LEU A C 1
ATOM 686 O O . LEU A 1 83 ? 12.938 -14.237 16.064 1.00 97.31 83 LEU A O 1
ATOM 690 N N . LYS A 1 84 ? 13.669 -15.978 14.843 1.00 95.62 84 LYS A N 1
ATOM 691 C CA . LYS A 1 84 ? 14.437 -16.617 15.932 1.00 95.62 84 LYS A CA 1
ATOM 692 C C . LYS A 1 84 ? 15.948 -16.486 15.764 1.00 95.62 84 LYS A C 1
ATOM 694 O O . LYS A 1 84 ? 16.671 -16.616 16.747 1.00 95.62 84 LYS A O 1
ATOM 699 N N . CYS A 1 85 ? 16.410 -16.196 14.550 1.00 97.12 85 CYS A N 1
ATOM 700 C CA . CYS A 1 85 ? 17.803 -15.889 14.271 1.00 97.12 85 CYS A CA 1
ATOM 701 C C . CYS A 1 85 ? 18.239 -14.575 14.955 1.00 97.12 85 CYS A C 1
ATOM 703 O O . CYS A 1 85 ? 17.395 -13.752 15.337 1.00 97.12 85 CYS A O 1
ATOM 705 N N . PRO A 1 86 ? 19.555 -14.328 15.072 1.00 97.38 86 PRO A N 1
ATOM 706 C CA . PRO A 1 86 ? 20.079 -13.018 15.436 1.00 97.38 86 PRO A CA 1
ATOM 707 C C . PRO A 1 86 ? 19.510 -11.934 14.517 1.00 97.38 86 PRO A C 1
ATOM 709 O O . PRO A 1 86 ? 19.469 -12.100 13.295 1.00 97.38 86 PRO A O 1
ATOM 712 N N . LYS A 1 87 ? 19.047 -10.828 15.097 1.00 97.75 87 LYS A N 1
ATOM 713 C CA . LYS A 1 87 ? 18.320 -9.801 14.350 1.00 97.75 87 LYS A CA 1
ATOM 714 C C . LYS A 1 87 ? 18.525 -8.408 14.921 1.00 97.75 87 LYS A C 1
ATOM 716 O O . LYS A 1 87 ? 18.794 -8.259 16.111 1.00 97.75 87 LYS A O 1
ATOM 721 N N . LYS A 1 88 ? 18.374 -7.404 14.060 1.00 98.12 88 LYS A N 1
ATOM 722 C CA . LYS A 1 88 ? 18.288 -5.988 14.434 1.00 98.12 88 LYS A CA 1
ATOM 723 C C . LYS A 1 88 ? 17.268 -5.260 13.568 1.00 98.12 88 LYS A C 1
ATOM 725 O O . LYS A 1 88 ? 17.020 -5.672 12.436 1.00 98.12 88 LYS A O 1
ATOM 730 N N . GLY A 1 89 ? 16.716 -4.166 14.079 1.00 98.19 89 GLY A N 1
ATOM 731 C CA . GLY A 1 89 ? 15.838 -3.250 13.361 1.00 98.19 89 GLY A CA 1
ATOM 732 C C . GLY A 1 89 ? 16.353 -1.814 13.393 1.00 98.19 89 GLY A C 1
ATOM 733 O O . GLY A 1 89 ? 16.860 -1.349 14.414 1.00 98.19 89 GLY A O 1
ATOM 734 N N . LEU A 1 90 ? 16.192 -1.101 12.282 1.00 98.50 90 LEU A N 1
ATOM 735 C CA . LEU A 1 90 ? 16.502 0.317 12.156 1.00 98.50 90 LEU A CA 1
ATOM 736 C C . LEU A 1 90 ? 15.399 1.031 11.375 1.00 98.50 90 LEU A C 1
ATOM 738 O O . LEU A 1 90 ? 15.171 0.721 10.205 1.00 98.50 90 LEU A O 1
ATOM 742 N N . VAL A 1 91 ? 14.743 2.009 11.997 1.00 98.69 91 VAL A N 1
ATOM 743 C CA . VAL A 1 91 ? 13.696 2.803 11.338 1.00 98.69 91 VAL A CA 1
ATOM 744 C C . VAL A 1 91 ? 13.974 4.293 11.479 1.00 98.69 91 VAL A C 1
ATOM 746 O O . VAL A 1 91 ? 13.945 4.837 12.579 1.00 98.69 91 VAL A O 1
ATOM 749 N N . GLY A 1 92 ? 14.262 4.962 10.364 1.00 98.31 92 GLY A N 1
ATOM 750 C CA . GLY A 1 92 ? 14.452 6.416 10.310 1.00 98.31 92 GLY A CA 1
ATOM 751 C C . GLY A 1 92 ? 13.219 7.161 9.792 1.00 98.31 92 GLY A C 1
ATOM 752 O O . GLY A 1 92 ? 12.191 6.547 9.538 1.00 98.31 92 GLY A O 1
ATOM 753 N N . PRO A 1 93 ? 13.292 8.479 9.554 1.00 97.12 93 PRO A N 1
ATOM 754 C CA . PRO A 1 93 ? 12.176 9.249 8.990 1.00 97.12 93 PRO A CA 1
ATOM 755 C C . PRO A 1 93 ? 12.032 9.112 7.465 1.00 97.12 93 PRO A C 1
ATOM 757 O O . PRO A 1 93 ? 11.265 9.840 6.844 1.00 97.12 93 PRO A O 1
ATOM 760 N N . TRP A 1 94 ? 12.803 8.224 6.848 1.00 97.44 94 TRP A N 1
ATOM 761 C CA . TRP A 1 94 ? 13.030 8.164 5.409 1.00 97.44 94 TRP A CA 1
ATOM 762 C C . TRP A 1 94 ? 11.817 7.665 4.607 1.00 97.44 94 TRP A C 1
ATOM 764 O O . TRP A 1 94 ? 11.005 6.891 5.113 1.00 97.44 94 TRP A O 1
ATOM 774 N N . GLY A 1 95 ? 11.738 8.072 3.337 1.00 95.31 95 GLY A N 1
ATOM 775 C CA . GLY A 1 95 ? 10.964 7.379 2.300 1.00 95.31 95 GLY A CA 1
ATOM 776 C C . GLY A 1 95 ? 11.719 6.178 1.714 1.00 95.31 95 GLY A C 1
ATOM 777 O O . GLY A 1 95 ? 12.763 5.779 2.227 1.00 95.31 95 GLY A O 1
ATOM 778 N N . HIS A 1 96 ? 11.221 5.636 0.602 1.00 95.94 96 HIS A N 1
ATOM 779 C CA . HIS A 1 96 ? 11.659 4.386 -0.034 1.00 95.94 96 HIS A CA 1
ATOM 780 C C . HIS A 1 96 ? 13.022 4.485 -0.760 1.00 95.94 96 HIS A C 1
ATOM 782 O O . HIS A 1 96 ? 13.129 4.327 -1.979 1.00 95.94 96 HIS A O 1
ATOM 788 N N . LYS A 1 97 ? 14.081 4.820 -0.011 1.00 94.50 97 LYS A N 1
ATOM 789 C CA . LYS A 1 97 ? 15.481 4.971 -0.451 1.00 94.50 97 LYS A CA 1
ATOM 790 C C . LYS A 1 97 ? 16.440 4.552 0.671 1.00 94.50 97 LYS A C 1
ATOM 792 O O . LYS A 1 97 ? 16.050 4.467 1.832 1.00 94.50 97 LYS A O 1
ATOM 797 N N . TYR A 1 98 ? 17.721 4.349 0.350 1.00 95.56 98 TYR A N 1
ATOM 798 C CA . TYR A 1 98 ? 18.703 3.980 1.374 1.00 95.56 98 TYR A CA 1
ATOM 799 C C . TYR A 1 98 ? 18.988 5.125 2.366 1.00 95.56 98 TYR A C 1
ATOM 801 O O . TYR A 1 98 ? 19.128 6.279 1.942 1.00 95.56 98 TYR A O 1
ATOM 809 N N . PRO A 1 99 ? 19.166 4.831 3.669 1.00 97.19 99 PRO A N 1
ATOM 810 C CA . PRO A 1 99 ? 19.286 5.847 4.722 1.00 97.19 99 PRO A CA 1
ATOM 811 C C . PRO A 1 99 ? 20.423 6.876 4.577 1.00 97.19 99 PRO A C 1
ATOM 813 O O . PRO A 1 99 ? 20.393 7.933 5.208 1.00 97.19 99 PRO A O 1
ATOM 816 N N . ASN A 1 100 ? 21.444 6.599 3.764 1.00 96.69 100 ASN A N 1
ATOM 817 C CA . ASN A 1 100 ? 22.553 7.519 3.485 1.00 96.69 100 ASN A CA 1
ATOM 818 C C . ASN A 1 100 ? 22.201 8.658 2.510 1.00 96.69 100 ASN A C 1
ATOM 820 O O . ASN A 1 100 ? 22.911 9.666 2.474 1.00 96.69 100 ASN A O 1
ATOM 824 N N . PHE A 1 101 ? 21.110 8.544 1.749 1.00 94.94 101 PHE A N 1
ATOM 825 C CA . PHE A 1 101 ? 20.651 9.607 0.842 1.00 94.94 101 PHE A CA 1
ATOM 826 C C . PHE A 1 101 ? 19.134 9.812 0.820 1.00 94.94 101 PHE A C 1
ATOM 828 O O . PHE A 1 101 ? 18.657 10.756 0.187 1.00 94.94 101 PHE A O 1
ATOM 835 N N . ALA A 1 102 ? 18.368 8.963 1.502 1.00 95.19 102 ALA A N 1
ATOM 836 C CA . ALA A 1 102 ? 16.925 9.088 1.574 1.00 95.19 102 ALA A CA 1
ATOM 837 C C . ALA A 1 102 ? 16.492 10.405 2.224 1.00 95.19 102 ALA A C 1
ATOM 839 O O . ALA A 1 102 ? 17.188 10.975 3.070 1.00 95.19 102 ALA A O 1
ATOM 840 N N . LYS A 1 103 ? 15.321 10.882 1.811 1.00 95.44 103 LYS A N 1
ATOM 841 C CA . LYS A 1 103 ? 14.659 12.059 2.367 1.00 95.44 103 LYS A CA 1
ATOM 842 C C . LYS A 1 103 ? 13.322 11.647 2.991 1.00 95.44 103 LYS A C 1
ATOM 844 O O . LYS A 1 103 ? 12.762 10.643 2.546 1.00 95.44 103 LYS A O 1
ATOM 849 N N . PRO A 1 104 ? 12.823 12.406 3.978 1.00 96.19 104 PRO A N 1
ATOM 850 C CA . PRO A 1 104 ? 13.518 13.483 4.694 1.00 96.19 104 PRO A CA 1
ATOM 851 C C . PRO A 1 104 ? 14.739 12.981 5.483 1.00 96.19 104 PRO A C 1
ATOM 853 O O . PRO A 1 104 ? 14.871 11.795 5.766 1.00 96.19 104 PRO A O 1
ATOM 856 N N . GLY A 1 105 ? 15.671 13.883 5.804 1.00 96.19 105 GLY A N 1
ATOM 857 C CA . GLY A 1 105 ? 16.747 13.588 6.757 1.00 96.19 105 GLY A CA 1
ATOM 858 C C . GLY A 1 105 ? 16.257 13.455 8.213 1.00 96.19 105 GLY A C 1
ATOM 859 O O . GLY A 1 105 ? 15.081 13.710 8.467 1.00 96.19 105 GLY A O 1
ATOM 860 N N . PRO A 1 106 ? 17.157 13.122 9.160 1.00 97.50 106 PRO A N 1
ATOM 861 C CA . PRO A 1 106 ? 18.608 13.003 8.978 1.00 97.50 106 PRO A CA 1
ATOM 862 C C . PRO A 1 106 ? 19.035 11.778 8.165 1.00 97.50 106 PRO A C 1
ATOM 864 O O . PRO A 1 106 ? 18.544 10.673 8.376 1.00 97.50 106 PRO A O 1
ATOM 867 N N . GLN A 1 107 ? 19.996 11.965 7.257 1.00 97.69 107 GLN A N 1
ATOM 868 C CA . GLN A 1 107 ? 20.740 10.845 6.677 1.00 97.69 107 GLN A CA 1
ATOM 869 C C . GLN A 1 107 ? 21.763 10.333 7.692 1.00 97.69 107 GLN A C 1
ATOM 871 O O . GLN A 1 107 ? 22.302 11.104 8.488 1.00 97.69 107 GLN A O 1
ATOM 876 N N . ILE A 1 108 ? 22.074 9.043 7.622 1.00 98.06 108 ILE A N 1
ATOM 877 C CA . ILE A 1 108 ? 23.060 8.403 8.500 1.00 98.06 108 ILE A CA 1
ATOM 878 C C . ILE A 1 108 ? 24.168 7.732 7.689 1.00 98.06 108 ILE A C 1
ATOM 880 O O . ILE A 1 108 ? 24.015 7.467 6.496 1.00 98.06 108 ILE A O 1
ATOM 884 N N . GLY A 1 109 ? 25.278 7.410 8.349 1.00 97.88 109 GLY A N 1
ATOM 885 C CA . GLY A 1 109 ? 26.359 6.566 7.839 1.00 97.88 109 GLY A CA 1
ATOM 886 C C . GLY A 1 109 ? 25.938 5.111 7.636 1.00 97.88 109 GLY A C 1
ATOM 887 O O . GLY A 1 109 ? 26.488 4.217 8.274 1.00 97.88 109 GLY A O 1
ATOM 888 N N . PHE A 1 110 ? 24.950 4.884 6.769 1.00 97.50 110 PHE A N 1
ATOM 889 C CA . PHE A 1 110 ? 24.349 3.577 6.520 1.00 97.50 110 PHE A CA 1
ATOM 890 C C . PHE A 1 110 ? 25.355 2.570 5.978 1.00 97.50 110 PHE A C 1
ATOM 892 O O . PHE A 1 110 ? 25.419 1.457 6.477 1.00 97.50 110 PHE A O 1
ATOM 899 N N . LEU A 1 111 ? 26.195 2.977 5.022 1.00 96.38 111 LEU A N 1
ATOM 900 C CA . LEU A 1 111 ? 27.215 2.097 4.450 1.00 96.38 111 LEU A CA 1
ATOM 901 C C . LEU A 1 111 ? 28.216 1.624 5.513 1.00 96.38 111 LEU A C 1
ATOM 903 O O . LEU A 1 111 ? 28.666 0.483 5.506 1.00 96.38 111 LEU A O 1
ATOM 907 N N . GLN A 1 112 ? 28.561 2.496 6.458 1.00 96.38 112 GLN A N 1
ATOM 908 C CA . GLN A 1 112 ? 29.445 2.147 7.565 1.00 96.38 112 GLN A CA 1
ATOM 909 C C . GLN A 1 112 ? 28.756 1.194 8.545 1.00 96.38 112 GLN A C 1
ATOM 911 O O . GLN A 1 112 ? 29.402 0.299 9.085 1.00 96.38 112 GLN A O 1
ATOM 916 N N . GLU A 1 113 ? 27.455 1.369 8.758 1.00 96.50 113 GLU A N 1
ATOM 917 C CA . GLU A 1 113 ? 26.647 0.489 9.598 1.00 96.50 113 GLU A CA 1
ATOM 918 C C . GLU A 1 113 ? 26.475 -0.905 8.969 1.00 96.50 113 GLU A C 1
ATOM 920 O O . GLU A 1 113 ? 26.654 -1.914 9.652 1.00 96.50 113 GLU A O 1
ATOM 925 N N . THR A 1 114 ? 26.249 -0.991 7.655 1.00 96.56 114 THR A N 1
ATOM 926 C CA . THR A 1 114 ? 26.178 -2.275 6.941 1.00 96.56 114 THR A CA 1
ATOM 927 C C . THR A 1 114 ? 27.522 -2.998 6.928 1.00 96.56 114 THR A C 1
ATOM 929 O O . THR A 1 114 ? 27.558 -4.211 7.111 1.00 96.56 114 THR A O 1
ATOM 932 N N . VAL A 1 115 ? 28.643 -2.275 6.789 1.00 96.81 115 VAL A N 1
ATOM 933 C CA . VAL A 1 115 ? 29.985 -2.877 6.888 1.00 96.81 115 VAL A CA 1
ATOM 934 C C . VAL A 1 115 ? 30.207 -3.503 8.263 1.00 96.81 115 VAL A C 1
ATOM 936 O O . VAL A 1 115 ? 30.660 -4.638 8.319 1.00 96.81 115 VAL A O 1
ATOM 939 N N . ARG A 1 116 ? 29.821 -2.838 9.363 1.00 97.12 116 ARG A N 1
ATOM 940 C CA . ARG A 1 116 ? 29.910 -3.434 10.712 1.00 97.12 116 ARG A CA 1
ATOM 941 C C . ARG A 1 116 ? 29.115 -4.734 10.818 1.00 97.12 116 ARG A C 1
ATOM 943 O O . ARG A 1 116 ? 29.596 -5.701 11.399 1.00 97.12 116 ARG A O 1
ATOM 950 N N . TRP A 1 117 ? 27.905 -4.752 10.263 1.00 97.81 117 TRP A N 1
ATOM 951 C CA . TRP A 1 117 ? 27.059 -5.942 10.255 1.00 97.81 117 TRP A CA 1
ATOM 952 C C . TRP A 1 117 ? 27.699 -7.100 9.482 1.00 97.81 117 TRP A C 1
ATOM 954 O O . TRP A 1 117 ? 27.779 -8.220 9.984 1.00 97.81 117 TRP A O 1
ATOM 964 N N . TRP A 1 118 ? 28.198 -6.833 8.276 1.00 98.12 118 TRP A N 1
ATOM 965 C CA . TRP A 1 118 ? 28.844 -7.850 7.450 1.00 98.12 118 TRP A CA 1
ATOM 966 C C . TRP A 1 118 ? 30.203 -8.285 7.996 1.00 98.12 118 TRP A C 1
ATOM 968 O O . TRP A 1 118 ? 30.529 -9.462 7.910 1.00 98.12 118 TRP A O 1
ATOM 978 N N . ASP A 1 119 ? 30.980 -7.394 8.606 1.00 98.31 119 ASP A N 1
ATOM 979 C CA . ASP A 1 119 ? 32.236 -7.754 9.266 1.00 98.31 119 ASP A CA 1
ATOM 980 C C . ASP A 1 119 ? 31.986 -8.743 10.419 1.00 98.31 119 ASP A C 1
ATOM 982 O O . ASP A 1 119 ? 32.703 -9.737 10.537 1.00 98.31 119 ASP A O 1
ATOM 986 N N . LYS A 1 120 ? 30.913 -8.555 11.201 1.00 97.50 120 LYS A N 1
ATOM 987 C CA . LYS A 1 120 ? 30.489 -9.525 12.224 1.00 97.50 120 LYS A CA 1
ATOM 988 C C . LYS A 1 120 ? 30.121 -10.878 11.611 1.00 97.50 120 LYS A C 1
ATOM 990 O O . LYS A 1 120 ? 30.666 -11.900 12.013 1.00 97.50 120 LYS A O 1
ATOM 995 N N . TRP A 1 121 ? 29.194 -10.894 10.652 1.00 97.12 121 TRP A N 1
ATOM 996 C CA . TRP A 1 121 ? 28.541 -12.137 10.213 1.00 97.12 121 TRP A CA 1
ATOM 997 C C . TRP A 1 121 ? 29.222 -12.859 9.049 1.00 97.12 121 TRP A C 1
ATOM 999 O O . TRP A 1 121 ? 29.046 -14.065 8.909 1.00 97.12 121 TRP A O 1
ATOM 1009 N N . LEU A 1 122 ? 30.000 -12.156 8.225 1.00 97.69 122 LEU A N 1
ATOM 1010 C CA . LEU A 1 122 ? 30.720 -12.737 7.085 1.00 97.69 122 LEU A CA 1
ATOM 1011 C C . LEU A 1 122 ? 32.220 -12.901 7.348 1.00 97.69 122 LEU A C 1
ATOM 1013 O O . LEU A 1 122 ? 32.848 -13.734 6.700 1.00 97.69 122 LEU A O 1
ATOM 1017 N N . LYS A 1 123 ? 32.805 -12.121 8.271 1.00 97.56 123 LYS A N 1
ATOM 1018 C CA . LYS A 1 123 ? 34.240 -12.200 8.608 1.00 97.56 123 LYS A CA 1
ATOM 1019 C C . LYS A 1 123 ? 34.529 -12.648 10.044 1.00 97.56 123 LYS A C 1
ATOM 1021 O O . LYS A 1 123 ? 35.692 -12.876 10.356 1.00 97.56 123 LYS A O 1
ATOM 1026 N N . GLY A 1 124 ? 33.516 -12.772 10.905 1.00 95.56 124 GLY A N 1
ATOM 1027 C CA . GLY A 1 124 ? 33.698 -13.176 12.303 1.00 95.56 124 GLY A CA 1
ATOM 1028 C C . GLY A 1 124 ? 34.396 -12.125 13.172 1.00 95.56 124 GLY A C 1
ATOM 1029 O O . GLY A 1 124 ? 35.052 -12.486 14.142 1.00 95.56 124 GLY A O 1
ATOM 1030 N N . ILE A 1 125 ? 34.306 -10.839 12.813 1.00 96.81 125 ILE A N 1
ATOM 1031 C CA . ILE A 1 125 ? 34.938 -9.744 13.563 1.00 96.81 125 ILE A CA 1
ATOM 1032 C C . ILE A 1 125 ? 33.994 -9.306 14.692 1.00 96.81 125 ILE A C 1
ATOM 1034 O O . ILE A 1 125 ? 33.015 -8.576 14.477 1.00 96.81 125 ILE A O 1
ATOM 1038 N N . ASP A 1 126 ? 34.279 -9.764 15.908 1.00 91.50 126 ASP A N 1
ATOM 1039 C CA . ASP A 1 126 ? 33.433 -9.543 17.083 1.00 91.50 126 ASP A CA 1
ATOM 1040 C C . ASP A 1 126 ? 33.513 -8.105 17.616 1.00 91.50 126 ASP A C 1
ATOM 1042 O O . ASP A 1 126 ? 32.515 -7.578 18.106 1.00 91.50 126 ASP A O 1
ATOM 1046 N N . GLU A 1 127 ? 34.638 -7.418 17.404 1.00 94.75 127 GLU A N 1
ATOM 1047 C CA . GLU A 1 127 ? 34.922 -6.054 17.879 1.00 94.75 127 GLU A CA 1
ATOM 1048 C C . GLU A 1 127 ? 34.049 -4.974 17.215 1.00 94.75 127 GLU A C 1
ATOM 1050 O O . GLU A 1 127 ? 34.114 -3.788 17.553 1.00 94.75 127 GLU A O 1
ATOM 1055 N N . THR A 1 128 ? 33.204 -5.364 16.258 1.00 92.81 128 THR A N 1
ATOM 1056 C CA . THR A 1 128 ? 32.172 -4.491 15.689 1.00 92.81 128 THR A CA 1
ATOM 1057 C C . THR A 1 128 ? 31.122 -4.081 16.727 1.00 92.81 128 THR A C 1
ATOM 1059 O O . THR A 1 128 ? 30.476 -3.041 16.533 1.00 92.81 128 THR A O 1
ATOM 1062 N N . ASN A 1 129 ? 30.944 -4.878 17.796 1.00 92.81 129 ASN A N 1
ATOM 1063 C CA . ASN A 1 129 ? 30.002 -4.708 18.915 1.00 92.81 129 ASN A CA 1
ATOM 1064 C C . ASN A 1 129 ? 28.543 -4.448 18.488 1.00 92.81 129 ASN A C 1
ATOM 1066 O O . ASN A 1 129 ? 27.738 -3.917 19.247 1.00 92.81 129 ASN A O 1
ATOM 1070 N N . ILE A 1 130 ? 28.177 -4.776 17.243 1.00 94.81 130 ILE A N 1
ATOM 1071 C CA . ILE A 1 130 ? 26.861 -4.424 16.685 1.00 94.81 130 ILE A CA 1
ATOM 1072 C C . ILE A 1 130 ? 25.714 -5.189 17.364 1.00 94.81 130 ILE A C 1
ATOM 1074 O O . ILE A 1 130 ? 24.601 -4.673 17.482 1.00 94.81 130 ILE A O 1
ATOM 1078 N N . MET A 1 131 ? 25.998 -6.400 17.849 1.00 95.44 131 MET A N 1
ATOM 1079 C CA . MET A 1 131 ? 25.028 -7.242 18.556 1.00 95.44 131 MET A CA 1
ATOM 1080 C C . MET A 1 131 ? 24.869 -6.884 20.039 1.00 95.44 131 MET A C 1
ATOM 1082 O O . MET A 1 131 ? 23.896 -7.323 20.639 1.00 95.44 131 MET A O 1
ATOM 1086 N N . ASP A 1 132 ? 25.764 -6.069 20.606 1.00 93.75 132 ASP A N 1
ATOM 1087 C CA . ASP A 1 132 ? 25.641 -5.578 21.988 1.00 93.75 132 ASP A CA 1
ATOM 1088 C C . ASP A 1 132 ? 24.716 -4.352 22.077 1.00 93.75 132 ASP A C 1
ATOM 1090 O O . ASP A 1 132 ? 24.246 -3.976 23.152 1.00 93.75 132 ASP A O 1
ATOM 1094 N N . GLU A 1 133 ? 24.457 -3.705 20.937 1.00 94.50 133 GLU A N 1
ATOM 1095 C CA . GLU A 1 133 ? 23.507 -2.602 20.824 1.00 94.50 133 GLU A CA 1
ATOM 1096 C C . GLU A 1 133 ? 22.049 -3.113 20.881 1.00 94.50 133 GLU A C 1
ATOM 1098 O O . GLU A 1 133 ? 21.788 -4.246 20.464 1.00 94.50 133 GLU A O 1
ATOM 1103 N N . PRO A 1 134 ? 21.073 -2.276 21.291 1.00 94.94 134 PRO A N 1
ATOM 1104 C CA . PRO A 1 134 ? 19.652 -2.645 21.358 1.00 94.94 134 PRO A CA 1
ATOM 1105 C C . PRO A 1 134 ? 19.114 -3.278 20.065 1.00 94.94 134 PRO A C 1
ATOM 1107 O O . PRO A 1 134 ? 19.575 -2.935 18.971 1.00 94.94 134 PRO A O 1
ATOM 1110 N N . GLU A 1 135 ? 18.149 -4.199 20.185 1.00 96.19 135 GLU A N 1
ATOM 1111 C CA . GLU A 1 135 ? 17.568 -4.933 19.048 1.00 96.19 135 GLU A CA 1
ATOM 1112 C C . GLU A 1 135 ? 16.972 -3.979 18.011 1.00 96.19 135 GLU A C 1
ATOM 1114 O O . GLU A 1 135 ? 17.188 -4.167 16.816 1.00 96.19 135 GLU A O 1
ATOM 1119 N N . LEU A 1 136 ? 16.280 -2.931 18.453 1.00 97.44 136 LEU A N 1
ATOM 1120 C CA . LEU A 1 136 ? 15.646 -1.954 17.581 1.00 97.44 136 LEU A CA 1
ATOM 1121 C C . LEU A 1 136 ? 16.124 -0.539 17.905 1.00 97.44 136 LEU A C 1
ATOM 1123 O O . LEU A 1 136 ? 16.182 -0.125 19.063 1.00 97.44 136 LEU A O 1
ATOM 1127 N N . ARG A 1 137 ? 16.413 0.222 16.849 1.00 97.62 137 ARG A N 1
ATOM 1128 C CA . ARG A 1 137 ? 16.688 1.655 16.910 1.00 97.62 137 ARG A CA 1
ATOM 1129 C C . ARG A 1 137 ? 15.747 2.410 15.977 1.00 97.62 137 ARG A C 1
ATOM 1131 O O . ARG A 1 137 ? 15.720 2.159 14.775 1.00 97.62 137 ARG A O 1
ATOM 1138 N N . CYS A 1 138 ? 15.010 3.368 16.519 1.00 97.69 138 CYS A N 1
ATOM 1139 C CA . CYS A 1 138 ? 13.972 4.113 15.810 1.00 97.69 138 CYS A CA 1
ATOM 1140 C C . CYS A 1 138 ? 14.214 5.618 15.897 1.00 97.69 138 CYS A C 1
ATOM 1142 O O . CYS A 1 138 ? 14.814 6.094 16.855 1.00 97.69 138 CYS A O 1
ATOM 1144 N N . TYR A 1 139 ? 13.742 6.380 14.915 1.00 98.31 139 TYR A N 1
ATOM 1145 C CA . TYR A 1 139 ? 13.762 7.839 14.960 1.00 98.31 139 TYR A CA 1
ATOM 1146 C C . TYR A 1 139 ? 12.411 8.365 15.441 1.00 98.31 139 TYR A C 1
ATOM 1148 O O . TYR A 1 139 ? 11.417 8.233 14.738 1.00 98.31 139 TYR A O 1
ATOM 1156 N N . LEU A 1 140 ? 12.343 8.955 16.626 1.00 97.94 140 LEU A N 1
ATOM 1157 C CA . LEU A 1 140 ? 11.130 9.588 17.120 1.00 97.94 140 LEU A CA 1
ATOM 1158 C C . LEU A 1 140 ? 11.036 11.007 16.550 1.00 97.94 140 LEU A C 1
ATOM 1160 O O . LEU A 1 140 ? 11.919 11.828 16.791 1.00 97.94 140 LEU A O 1
ATOM 1164 N N . GLN A 1 141 ? 10.003 11.272 15.750 1.00 98.12 141 GLN A N 1
ATOM 1165 C CA . GLN A 1 141 ? 9.840 12.543 15.042 1.00 98.12 141 GLN A CA 1
ATOM 1166 C C . GLN A 1 141 ? 9.170 13.593 15.928 1.00 98.12 141 GLN A C 1
ATOM 1168 O O . GLN A 1 141 ? 8.175 13.293 16.582 1.00 98.12 141 GLN A O 1
ATOM 1173 N N . ASP A 1 142 ? 9.669 14.825 15.898 1.00 97.75 142 ASP A N 1
ATOM 1174 C CA . ASP A 1 142 ? 9.072 15.947 16.623 1.00 97.75 142 ASP A CA 1
ATOM 1175 C C . ASP A 1 142 ? 7.867 16.546 15.864 1.00 97.75 142 ASP A C 1
ATOM 1177 O O . ASP A 1 142 ? 7.720 16.331 14.651 1.00 97.75 142 ASP A O 1
ATOM 1181 N N . PRO A 1 143 ? 6.995 17.312 16.549 1.00 96.69 143 PRO A N 1
ATOM 1182 C CA . PRO A 1 143 ? 5.902 18.037 15.910 1.00 96.69 143 PRO A CA 1
ATOM 1183 C C . PRO A 1 143 ? 6.390 19.002 14.825 1.00 96.69 143 PRO A C 1
ATOM 1185 O O . PRO A 1 143 ? 7.295 19.811 15.045 1.00 96.69 143 PRO A O 1
ATOM 1188 N N . VAL A 1 144 ? 5.738 18.970 13.662 1.00 95.38 144 VAL A N 1
ATOM 1189 C CA . VAL A 1 144 ? 5.941 19.939 12.575 1.00 95.38 144 VAL A CA 1
ATOM 1190 C C . VAL A 1 144 ? 4.624 20.265 11.886 1.00 95.38 144 VAL A C 1
ATOM 1192 O O . VAL A 1 144 ? 3.670 19.487 11.951 1.00 95.38 144 VAL A O 1
ATOM 1195 N N . LEU A 1 145 ? 4.583 21.404 11.190 1.00 96.50 145 LEU A N 1
ATOM 1196 C CA . LEU A 1 145 ? 3.465 21.764 10.318 1.00 96.50 145 LEU A CA 1
ATOM 1197 C C . LEU A 1 145 ? 3.285 20.730 9.192 1.00 96.50 145 LEU A C 1
ATOM 1199 O O . LEU A 1 145 ? 4.272 20.145 8.741 1.00 96.50 145 LEU A O 1
ATOM 1203 N N . PRO A 1 146 ? 2.050 20.521 8.705 1.00 95.19 146 PRO A N 1
ATOM 1204 C CA . PRO A 1 146 ? 1.810 19.607 7.603 1.00 95.19 146 PRO A CA 1
ATOM 1205 C C . PRO A 1 146 ? 2.481 20.119 6.330 1.00 95.19 146 PRO A C 1
ATOM 1207 O O . PRO A 1 146 ? 2.250 21.249 5.897 1.00 95.19 146 PRO A O 1
ATOM 1210 N N . ALA A 1 147 ? 3.274 19.255 5.708 1.00 92.31 147 ALA A N 1
ATOM 1211 C CA . ALA A 1 147 ? 3.940 19.520 4.448 1.00 92.31 147 ALA A CA 1
ATOM 1212 C C . ALA A 1 147 ? 3.952 18.241 3.607 1.00 92.31 147 ALA A C 1
ATOM 1214 O O . ALA A 1 147 ? 4.343 17.177 4.083 1.00 92.31 147 ALA A O 1
ATOM 1215 N N . ALA A 1 148 ? 3.594 18.360 2.326 1.00 89.06 148 ALA A N 1
ATOM 1216 C CA . ALA A 1 148 ? 3.655 17.241 1.380 1.00 89.06 148 ALA A CA 1
ATOM 1217 C C . ALA A 1 148 ? 5.101 16.821 1.035 1.00 89.06 148 ALA A C 1
ATOM 1219 O O . ALA A 1 148 ? 5.318 15.912 0.234 1.00 89.06 148 ALA A O 1
ATOM 1220 N N . TYR A 1 149 ? 6.095 17.507 1.605 1.00 91.50 149 TYR A N 1
ATOM 1221 C CA . TYR A 1 149 ? 7.506 17.174 1.525 1.00 91.50 149 TYR A CA 1
ATOM 1222 C C . TYR A 1 149 ? 8.304 17.922 2.593 1.00 91.50 149 TYR A C 1
ATOM 1224 O O . TYR A 1 149 ? 8.147 19.130 2.758 1.00 91.50 149 TYR A O 1
ATOM 1232 N N . ASP A 1 150 ? 9.227 17.202 3.227 1.00 91.31 150 ASP A N 1
ATOM 1233 C CA . ASP A 1 150 ? 10.210 17.746 4.153 1.00 91.31 150 ASP A CA 1
ATOM 1234 C C . ASP A 1 150 ? 11.621 17.395 3.666 1.00 91.31 150 ASP A C 1
ATOM 1236 O O . ASP A 1 150 ? 11.910 16.261 3.279 1.00 91.31 150 ASP A O 1
ATOM 1240 N N . LYS A 1 151 ? 12.557 18.347 3.741 1.00 94.06 151 LYS A N 1
ATOM 1241 C CA . LYS A 1 151 ? 13.985 18.047 3.505 1.00 94.06 151 LYS A CA 1
ATOM 1242 C C . LYS A 1 151 ? 14.612 17.316 4.693 1.00 94.06 151 LYS A C 1
ATOM 1244 O O . LYS A 1 151 ? 15.552 16.531 4.525 1.00 94.06 151 LYS A O 1
ATOM 1249 N N . PHE A 1 152 ? 14.111 17.598 5.890 1.00 96.12 152 PHE A N 1
ATOM 1250 C CA . PHE A 1 152 ? 14.616 17.122 7.169 1.00 96.12 152 PHE A CA 1
ATOM 1251 C C . PHE A 1 152 ? 13.459 17.050 8.165 1.00 96.12 152 PHE A C 1
ATOM 1253 O O . PHE A 1 152 ? 12.689 18.003 8.255 1.00 96.12 152 PHE A O 1
ATOM 1260 N N . ARG A 1 153 ? 13.353 15.950 8.914 1.00 96.25 153 ARG A N 1
ATOM 1261 C CA . ARG A 1 153 ? 12.399 15.803 10.016 1.00 96.25 153 ARG A CA 1
ATOM 1262 C C . ARG A 1 153 ? 13.147 15.994 11.333 1.00 96.25 153 ARG A C 1
ATOM 1264 O O . ARG A 1 153 ? 14.094 15.245 11.563 1.00 96.25 153 ARG A O 1
ATOM 1271 N N . PRO A 1 154 ? 12.770 16.976 12.170 1.00 97.81 154 PRO A N 1
ATOM 1272 C CA . PRO A 1 154 ? 13.290 17.071 13.528 1.00 97.81 154 PRO A CA 1
ATOM 1273 C C . PRO A 1 154 ? 12.846 15.862 14.356 1.00 97.81 154 PRO A C 1
ATOM 1275 O O . PRO A 1 154 ? 11.855 15.200 14.037 1.00 97.81 154 PRO A O 1
ATOM 1278 N N . GLY A 1 155 ? 13.616 15.557 15.393 1.00 97.12 155 GLY A N 1
ATOM 1279 C CA . GLY A 1 155 ? 13.453 14.352 16.190 1.00 97.12 155 GLY A CA 1
ATOM 1280 C C . GLY A 1 155 ? 14.776 13.815 16.719 1.00 97.12 155 GLY A C 1
ATOM 1281 O O . GLY A 1 155 ? 15.847 14.407 16.534 1.00 97.12 155 GLY A O 1
ATOM 1282 N N . HIS A 1 156 ? 14.720 12.640 17.331 1.00 97.25 156 HIS A N 1
ATOM 1283 C CA . HIS A 1 156 ? 15.873 11.998 17.954 1.00 97.25 156 HIS A CA 1
ATOM 1284 C C . HIS A 1 156 ? 15.798 10.471 17.870 1.00 97.25 156 HIS A C 1
ATOM 1286 O O . HIS A 1 156 ? 14.753 9.890 17.602 1.00 97.25 156 HIS A O 1
ATOM 1292 N N . TRP A 1 157 ? 16.938 9.802 18.052 1.00 97.88 157 TRP A N 1
ATOM 1293 C CA . TRP A 1 157 ? 17.000 8.340 18.029 1.00 97.88 157 TRP A CA 1
ATOM 1294 C C . TRP A 1 157 ? 16.646 7.758 19.395 1.00 97.88 157 TRP A C 1
ATOM 1296 O O . TRP A 1 157 ? 17.177 8.213 20.404 1.00 97.88 157 TRP A O 1
ATOM 1306 N N . VAL A 1 158 ? 15.826 6.715 19.390 1.00 97.56 158 VAL A N 1
ATOM 1307 C CA . VAL A 1 158 ? 15.399 5.949 20.562 1.00 97.56 158 VAL A CA 1
ATOM 1308 C C . VAL A 1 158 ? 15.677 4.460 20.361 1.00 97.56 158 VAL A C 1
ATOM 1310 O O . VAL A 1 158 ? 15.857 3.998 19.227 1.00 97.56 158 VAL A O 1
ATOM 1313 N N . ALA A 1 159 ? 15.756 3.715 21.458 1.00 95.31 159 ALA A N 1
ATOM 1314 C CA . ALA A 1 159 ? 16.133 2.311 21.483 1.00 95.31 159 ALA A CA 1
ATOM 1315 C C . ALA A 1 159 ? 15.072 1.431 22.142 1.00 95.31 159 ALA A C 1
ATOM 1317 O O . ALA A 1 159 ? 14.485 1.815 23.148 1.00 95.31 159 ALA A O 1
ATOM 1318 N N . GLU A 1 160 ? 14.933 0.206 21.635 1.00 95.19 160 GLU A N 1
ATOM 1319 C CA . GLU A 1 160 ? 14.164 -0.861 22.272 1.00 95.19 160 GLU A CA 1
ATOM 1320 C C . GLU A 1 160 ? 15.015 -2.130 22.349 1.00 95.19 160 GLU A C 1
ATOM 1322 O O . GLU A 1 160 ? 15.577 -2.600 21.354 1.00 95.19 160 GLU A O 1
ATOM 1327 N N . LYS A 1 161 ? 15.129 -2.703 23.553 1.00 92.25 161 LYS A N 1
ATOM 1328 C CA . LYS A 1 161 ? 15.905 -3.940 23.778 1.00 92.25 161 LYS A CA 1
ATOM 1329 C C . LYS A 1 161 ? 15.322 -5.135 23.047 1.00 92.25 161 LYS A C 1
ATOM 1331 O O . LYS A 1 161 ? 16.065 -6.030 22.664 1.00 92.25 161 LYS A O 1
ATOM 1336 N N . LYS A 1 162 ? 14.000 -5.168 22.952 1.00 92.25 162 LYS A N 1
ATOM 1337 C CA . LYS A 1 162 ? 13.222 -6.220 22.322 1.00 92.25 162 LYS A CA 1
ATOM 1338 C C . LYS A 1 162 ? 11.888 -5.627 21.914 1.00 92.25 162 LYS A C 1
ATOM 1340 O O . LYS A 1 162 ? 11.273 -4.945 22.731 1.00 92.25 162 LYS A O 1
ATOM 1345 N N . TRP A 1 163 ? 11.448 -5.909 20.697 1.00 95.12 163 TRP A N 1
ATOM 1346 C CA . TRP A 1 163 ? 10.155 -5.426 20.225 1.00 95.12 163 TRP A CA 1
ATOM 1347 C C . TRP A 1 163 ? 9.015 -6.426 20.475 1.00 95.12 163 TRP A C 1
ATOM 1349 O O . TRP A 1 163 ? 9.210 -7.640 20.373 1.00 95.12 163 TRP A O 1
ATOM 1359 N N . ASP A 1 164 ? 7.838 -5.899 20.819 1.00 93.88 164 ASP A N 1
ATOM 1360 C CA . ASP A 1 164 ? 6.579 -6.623 21.035 1.00 93.88 164 ASP A CA 1
ATOM 1361 C C . ASP A 1 164 ? 5.419 -5.619 20.911 1.00 93.88 164 ASP A C 1
ATOM 1363 O O . ASP A 1 164 ? 5.312 -4.694 21.721 1.00 93.88 164 ASP A O 1
ATOM 1367 N N . ASP A 1 165 ? 4.577 -5.770 19.888 1.00 90.38 165 ASP A N 1
ATOM 1368 C CA . ASP A 1 165 ? 3.516 -4.802 19.597 1.00 90.38 165 ASP A CA 1
ATOM 1369 C C . ASP A 1 165 ? 2.433 -4.770 20.674 1.00 90.38 165 ASP A C 1
ATOM 1371 O O . ASP A 1 165 ? 1.919 -3.699 20.994 1.00 90.38 165 ASP A O 1
ATOM 1375 N N . GLU A 1 166 ? 2.078 -5.917 21.258 1.00 88.44 166 GLU A N 1
ATOM 1376 C CA . GLU A 1 166 ? 1.037 -5.966 22.289 1.00 88.44 166 GLU A CA 1
ATOM 1377 C C . GLU A 1 166 ? 1.496 -5.260 23.564 1.00 88.44 166 GLU A C 1
ATOM 1379 O O . GLU A 1 166 ? 0.715 -4.547 24.192 1.00 88.44 166 GLU A O 1
ATOM 1384 N N . LYS A 1 167 ? 2.774 -5.405 23.926 1.00 90.75 167 LYS A N 1
ATOM 1385 C CA . LYS A 1 167 ? 3.341 -4.712 25.093 1.00 90.75 167 LYS A CA 1
ATOM 1386 C C . LYS A 1 167 ? 3.557 -3.223 24.865 1.00 90.75 167 LYS A C 1
ATOM 1388 O O . LYS A 1 167 ? 3.576 -2.478 25.842 1.00 90.75 167 LYS A O 1
ATOM 1393 N N . ALA A 1 168 ? 3.708 -2.789 23.615 1.00 89.50 168 ALA A N 1
ATOM 1394 C CA . ALA A 1 168 ? 3.805 -1.371 23.287 1.00 89.50 168 ALA A CA 1
ATOM 1395 C C . ALA A 1 168 ? 2.475 -0.630 23.530 1.00 89.50 168 ALA A C 1
ATOM 1397 O O . ALA A 1 168 ? 2.486 0.568 23.805 1.00 89.50 168 ALA A O 1
ATOM 1398 N N . LEU A 1 169 ? 1.330 -1.323 23.471 1.00 89.25 169 LEU A N 1
ATOM 1399 C CA . LEU A 1 169 ? -0.007 -0.751 23.672 1.00 89.25 169 LEU A CA 1
ATOM 1400 C C . LEU A 1 169 ? -0.322 -0.523 25.156 1.00 89.25 169 LEU A C 1
ATOM 1402 O O . LEU A 1 169 ? -0.954 -1.339 25.824 1.00 89.25 169 LEU A O 1
ATOM 1406 N N . THR A 1 170 ? 0.097 0.627 25.670 1.00 91.00 170 THR A N 1
ATOM 1407 C CA . THR A 1 170 ? 0.023 0.948 27.103 1.00 91.00 170 THR A CA 1
ATOM 1408 C C . THR A 1 170 ? -1.137 1.871 27.483 1.00 91.00 170 THR A C 1
ATOM 1410 O O . THR A 1 170 ? -1.473 1.960 28.665 1.00 91.00 170 THR A O 1
ATOM 1413 N N . ARG A 1 171 ? -1.785 2.548 26.521 1.00 95.38 171 ARG A N 1
ATOM 1414 C CA . ARG A 1 171 ? -2.887 3.488 26.794 1.00 95.38 171 ARG A CA 1
ATOM 1415 C C . ARG A 1 171 ? -4.108 3.200 25.930 1.00 95.38 171 ARG A C 1
ATOM 1417 O O . ARG A 1 171 ? -4.034 3.285 24.711 1.00 95.38 171 ARG A O 1
ATOM 1424 N N . ARG A 1 172 ? -5.253 2.950 26.563 1.00 96.31 172 ARG A N 1
ATOM 1425 C CA . ARG A 1 172 ? -6.558 2.823 25.897 1.00 96.31 172 ARG A CA 1
ATOM 1426 C C . ARG A 1 172 ? -7.345 4.124 26.013 1.00 96.31 172 ARG A C 1
ATOM 1428 O O . ARG A 1 172 ? -7.335 4.747 27.069 1.00 96.31 172 ARG A O 1
ATOM 1435 N N . MET A 1 173 ? -8.047 4.505 24.951 1.00 96.50 173 MET A N 1
ATOM 1436 C CA . MET A 1 173 ? -8.989 5.626 24.945 1.00 96.50 173 MET A CA 1
ATOM 1437 C C . MET A 1 173 ? -10.335 5.194 24.358 1.00 96.50 173 MET A C 1
ATOM 1439 O O . MET A 1 173 ? -10.373 4.575 23.296 1.00 96.50 173 MET A O 1
ATOM 1443 N N . GLY A 1 174 ? -11.440 5.505 25.036 1.00 96.12 174 GLY A N 1
ATOM 1444 C CA . GLY A 1 174 ? -12.795 5.267 24.530 1.00 96.12 174 GLY A CA 1
ATOM 1445 C C . GLY A 1 174 ? -13.205 6.279 23.457 1.00 96.12 174 GLY A C 1
ATOM 1446 O O . GLY A 1 174 ? -12.599 7.345 23.326 1.00 96.12 174 GLY A O 1
ATOM 1447 N N . LEU A 1 175 ? -14.241 5.953 22.682 1.00 95.81 175 LEU A N 1
ATOM 1448 C CA . LEU A 1 175 ? -14.850 6.881 21.728 1.00 95.81 175 LEU A CA 1
ATOM 1449 C C . LEU A 1 175 ? -16.148 7.468 22.300 1.00 95.81 175 LEU A C 1
ATOM 1451 O O . LEU A 1 175 ? -17.000 6.777 22.848 1.00 95.81 175 LEU A O 1
ATOM 1455 N N . ALA A 1 176 ? -16.334 8.768 22.127 1.00 94.69 176 ALA A N 1
ATOM 1456 C CA . ALA A 1 176 ? -17.597 9.463 22.345 1.00 94.69 176 ALA A CA 1
ATOM 1457 C C . ALA A 1 176 ? -17.825 10.427 21.171 1.00 94.69 176 ALA A C 1
ATOM 1459 O O . ALA A 1 176 ? -16.861 10.779 20.493 1.00 94.69 176 ALA A O 1
ATOM 1460 N N . PRO A 1 177 ? -19.051 10.902 20.910 1.00 93.50 177 PRO A N 1
ATOM 1461 C CA . PRO A 1 177 ? -19.302 11.857 19.831 1.00 93.50 177 PRO A CA 1
ATOM 1462 C C . PRO A 1 177 ? -18.313 13.036 19.851 1.00 93.50 177 PRO A C 1
ATOM 1464 O O . PRO A 1 177 ? -18.239 13.803 20.820 1.00 93.50 177 PRO A O 1
ATOM 1467 N N . GLY A 1 178 ? -17.501 13.136 18.793 1.00 94.94 178 GLY A N 1
ATOM 1468 C CA . GLY A 1 178 ? -16.484 14.175 18.619 1.00 94.94 178 GLY A CA 1
ATOM 1469 C C . GLY A 1 178 ? -15.235 14.061 19.504 1.00 94.94 178 GLY A C 1
ATOM 1470 O O . GLY A 1 178 ? -14.388 14.953 19.455 1.00 94.94 178 GLY A O 1
ATOM 1471 N N . ARG A 1 179 ? -15.103 13.032 20.355 1.00 95.94 179 ARG A N 1
ATOM 1472 C CA . ARG A 1 179 ? -14.104 13.001 21.439 1.00 95.94 179 ARG A CA 1
ATOM 1473 C C . ARG A 1 179 ? -13.471 11.628 21.666 1.00 95.94 179 ARG A C 1
ATOM 1475 O O . ARG A 1 179 ? -14.156 10.612 21.666 1.00 95.94 179 ARG A O 1
ATOM 1482 N N . LEU A 1 180 ? -12.171 11.631 21.956 1.00 96.50 180 LEU A N 1
ATOM 1483 C CA . LEU A 1 180 ? -11.452 10.503 22.557 1.00 96.50 180 LEU A CA 1
ATOM 1484 C C . LEU A 1 180 ? -11.428 10.679 24.085 1.00 96.50 180 LEU A C 1
ATOM 1486 O O . LEU A 1 180 ? -11.011 11.729 24.582 1.00 96.50 180 LEU A O 1
ATOM 1490 N N . THR A 1 181 ? -11.891 9.675 24.829 1.00 92.62 181 THR A N 1
ATOM 1491 C CA . THR A 1 181 ? -12.026 9.700 26.298 1.00 92.62 181 THR A CA 1
ATOM 1492 C C . THR A 1 181 ? -10.947 8.856 26.971 1.00 92.62 181 THR A C 1
ATOM 1494 O O . THR A 1 181 ? -10.529 7.845 26.424 1.00 92.62 181 THR A O 1
ATOM 1497 N N . GLU A 1 182 ? -10.480 9.247 28.159 1.00 85.94 182 GLU A N 1
ATOM 1498 C CA . GLU A 1 182 ? -9.438 8.490 28.885 1.00 85.94 182 GLU A CA 1
ATOM 1499 C C . GLU A 1 182 ? -9.946 7.170 29.481 1.00 85.94 182 GLU A C 1
ATOM 1501 O O . GLU A 1 182 ? -9.171 6.240 29.670 1.00 85.94 182 GLU A O 1
ATOM 1506 N N . GLU A 1 183 ? -11.251 7.068 29.722 1.00 79.06 183 GLU A N 1
ATOM 1507 C CA . GLU A 1 183 ? -11.919 5.854 30.188 1.00 79.06 183 GLU A CA 1
ATOM 1508 C C . GLU A 1 183 ? -12.858 5.301 29.110 1.00 79.06 183 GLU A C 1
ATOM 1510 O O . GLU A 1 183 ? -13.142 5.963 28.101 1.00 79.06 183 GLU A O 1
ATOM 1515 N N . THR A 1 184 ? -13.363 4.085 29.334 1.00 70.12 184 THR A N 1
ATOM 1516 C CA . THR A 1 184 ? -14.451 3.507 28.537 1.00 70.12 184 THR A CA 1
ATOM 1517 C C . THR A 1 184 ? -15.630 4.475 28.520 1.00 70.12 184 THR A C 1
ATOM 1519 O O . THR A 1 184 ? -16.112 4.905 29.567 1.00 70.12 184 THR A O 1
ATOM 1522 N N . SER A 1 185 ? -16.074 4.844 27.324 1.00 71.75 185 SER A N 1
ATOM 1523 C CA . SER A 1 185 ? -17.179 5.780 27.153 1.00 71.75 185 SER A CA 1
ATOM 1524 C C . SER A 1 185 ? -18.474 5.164 27.677 1.00 71.75 185 SER A C 1
ATOM 1526 O O . SER A 1 185 ? -18.818 4.041 27.325 1.00 71.75 185 SER A O 1
ATOM 1528 N N . SER A 1 186 ? -19.217 5.906 28.498 1.00 72.44 186 SER A N 1
ATOM 1529 C CA . SER A 1 186 ? -20.590 5.546 28.879 1.00 72.44 186 SER A CA 1
ATOM 1530 C C . SER A 1 186 ? -21.623 5.968 27.827 1.00 72.44 186 SER A C 1
ATOM 1532 O O . SER A 1 186 ? -22.826 5.812 28.046 1.00 72.44 186 SER A O 1
ATOM 1534 N N . SER A 1 187 ? -21.175 6.532 26.697 1.00 75.38 187 SER A N 1
ATOM 1535 C CA . SER A 1 187 ? -22.062 6.891 25.594 1.00 75.38 187 SER A CA 1
ATOM 1536 C C . SER A 1 187 ? -22.746 5.644 25.041 1.00 75.38 187 SER A C 1
ATOM 1538 O O . SER A 1 187 ? -22.130 4.596 24.911 1.00 75.38 187 SER A O 1
ATOM 1540 N N . SER A 1 188 ? -24.021 5.762 24.687 1.00 82.25 188 SER A N 1
ATOM 1541 C CA . SER A 1 188 ? -24.748 4.746 23.912 1.00 82.25 188 SER A CA 1
ATOM 1542 C C . SER A 1 188 ? -25.016 5.218 22.481 1.00 82.25 188 SER A C 1
ATOM 1544 O O . SER A 1 188 ? -25.815 4.619 21.759 1.00 82.25 188 SER A O 1
ATOM 1546 N N . GLU A 1 189 ? -24.367 6.313 22.068 1.00 92.12 189 GLU A N 1
ATOM 1547 C CA . GLU A 1 189 ? -24.610 6.925 20.772 1.00 92.12 189 GLU A CA 1
ATOM 1548 C C . GLU A 1 189 ? -23.997 6.105 19.640 1.00 92.12 189 GLU A C 1
ATOM 1550 O O . GLU A 1 189 ? -22.834 5.678 19.671 1.00 92.12 189 GLU A O 1
ATOM 1555 N N . LYS A 1 190 ? -24.818 5.939 18.605 1.00 96.31 190 LYS A N 1
ATOM 1556 C CA . LYS A 1 190 ? -24.452 5.367 17.319 1.00 96.31 190 LYS A CA 1
ATOM 1557 C C . LYS A 1 190 ? -24.461 6.484 16.298 1.00 96.31 190 LYS A C 1
ATOM 1559 O O . LYS A 1 190 ? -25.456 7.194 16.185 1.00 96.31 190 LYS A O 1
ATOM 1564 N N . ILE A 1 191 ? -23.361 6.637 15.581 1.00 97.50 191 ILE A N 1
ATOM 1565 C CA . ILE A 1 191 ? -23.165 7.741 14.644 1.00 97.50 191 ILE A CA 1
ATOM 1566 C C . ILE A 1 191 ? -22.794 7.210 13.273 1.00 97.50 191 ILE A C 1
ATOM 1568 O O . ILE A 1 191 ? -22.062 6.229 13.150 1.00 97.50 191 ILE A O 1
ATOM 1572 N N . GLU A 1 192 ? -23.337 7.847 12.247 1.00 98.06 192 GLU A N 1
ATOM 1573 C CA . GLU A 1 192 ? -23.209 7.404 10.866 1.00 98.06 192 GLU A CA 1
ATOM 1574 C C . GLU A 1 192 ? -22.193 8.247 10.100 1.00 98.06 192 GLU A C 1
ATOM 1576 O O . GLU A 1 192 ? -22.020 9.438 10.366 1.00 98.06 192 GLU A O 1
ATOM 1581 N N . ILE A 1 193 ? -21.528 7.627 9.128 1.00 98.12 193 ILE A N 1
ATOM 1582 C CA . ILE A 1 193 ? -20.637 8.308 8.193 1.00 98.12 193 ILE A CA 1
ATOM 1583 C C . ILE A 1 193 ? -20.808 7.749 6.782 1.00 98.12 193 ILE A C 1
ATOM 1585 O O . ILE A 1 193 ? -20.800 6.538 6.565 1.00 98.12 193 ILE A O 1
ATOM 1589 N N . CYS A 1 194 ? -20.932 8.663 5.823 1.00 98.31 194 CYS A N 1
ATOM 1590 C CA . CYS A 1 194 ? -20.917 8.403 4.390 1.00 98.31 194 CYS A CA 1
ATOM 1591 C C . CYS A 1 194 ? -19.933 9.387 3.753 1.00 98.31 194 CYS A C 1
ATOM 1593 O O . CYS A 1 194 ? -20.271 10.543 3.499 1.00 98.31 194 CYS A O 1
ATOM 1595 N N . SER A 1 195 ? -18.693 8.954 3.559 1.00 98.50 195 SER A N 1
ATOM 1596 C CA . SER A 1 195 ? -17.627 9.814 3.048 1.00 98.50 195 SER A CA 1
ATOM 1597 C C . SER A 1 195 ? -17.763 10.045 1.534 1.00 98.50 195 SER A C 1
ATOM 1599 O O . SER A 1 195 ? -18.128 9.115 0.808 1.00 98.50 195 SER A O 1
ATOM 1601 N N . PRO A 1 196 ? -17.439 11.249 1.020 1.00 97.50 196 PRO A N 1
ATOM 1602 C CA . PRO A 1 196 ? -17.352 11.477 -0.421 1.00 97.50 196 PRO A CA 1
ATOM 1603 C C . PRO A 1 196 ? -16.212 10.643 -1.021 1.00 97.50 196 PRO A C 1
ATOM 1605 O O . PRO A 1 196 ? -15.157 10.508 -0.405 1.00 97.50 196 PRO A O 1
ATOM 1608 N N . GLN A 1 197 ? -16.381 10.125 -2.242 1.00 97.69 197 GLN A N 1
ATOM 1609 C CA . GLN A 1 197 ? -15.374 9.268 -2.902 1.00 97.69 197 GLN A CA 1
ATOM 1610 C C . GLN A 1 197 ? -14.037 9.974 -3.164 1.00 97.69 197 GLN A C 1
ATOM 1612 O O . GLN A 1 197 ? -13.017 9.322 -3.354 1.00 97.69 197 GLN A O 1
ATOM 1617 N N . THR A 1 198 ? -14.034 11.307 -3.110 1.00 95.88 198 THR A N 1
ATOM 1618 C CA . THR A 1 198 ? -12.846 12.161 -3.216 1.00 95.88 198 THR A CA 1
ATOM 1619 C C . THR A 1 198 ? -12.044 12.262 -1.916 1.00 95.88 198 THR A C 1
ATOM 1621 O O . THR A 1 198 ? -11.085 13.028 -1.851 1.00 95.88 198 THR A O 1
ATOM 1624 N N . LEU A 1 199 ? -12.440 11.555 -0.857 1.00 96.50 199 LEU A N 1
ATOM 1625 C CA . LEU A 1 199 ? -11.663 11.478 0.372 1.00 96.50 199 LEU A CA 1
ATOM 1626 C C . LEU A 1 199 ? -10.433 10.579 0.173 1.00 96.50 199 LEU A C 1
ATOM 1628 O O . LEU A 1 199 ? -10.567 9.461 -0.322 1.00 96.50 199 LEU A O 1
ATOM 1632 N N . GLY A 1 200 ? -9.260 11.057 0.596 1.00 95.56 200 GLY A N 1
ATOM 1633 C CA . GLY A 1 200 ? -7.957 10.405 0.449 1.00 95.56 200 GLY A CA 1
ATOM 1634 C C . GLY A 1 200 ? -6.955 11.198 -0.401 1.00 95.56 200 GLY A C 1
ATOM 1635 O O . GLY A 1 200 ? -5.758 10.906 -0.361 1.00 95.56 200 GLY A O 1
ATOM 1636 N N . PHE A 1 201 ? -7.389 12.238 -1.124 1.00 94.88 201 PHE A N 1
ATOM 1637 C CA . PHE A 1 201 ? -6.526 13.034 -2.012 1.00 94.88 201 PHE A CA 1
ATOM 1638 C C . PHE A 1 201 ? -5.482 13.884 -1.267 1.00 94.88 201 PHE A C 1
ATOM 1640 O O . PHE A 1 201 ? -4.393 14.104 -1.794 1.00 94.88 201 PHE A O 1
ATOM 1647 N N . ALA A 1 202 ? -5.758 14.324 -0.035 1.00 93.69 202 ALA A N 1
ATOM 1648 C CA . ALA A 1 202 ? -4.771 14.943 0.856 1.00 93.69 202 ALA A CA 1
ATOM 1649 C C . ALA A 1 202 ? -4.028 13.905 1.724 1.00 93.69 202 ALA A C 1
ATOM 1651 O O . ALA A 1 202 ? -3.145 14.255 2.516 1.00 93.69 202 ALA A O 1
ATOM 1652 N N . GLY A 1 203 ? -4.325 12.614 1.546 1.00 92.94 203 GLY A N 1
ATOM 1653 C CA . GLY A 1 203 ? -3.636 11.489 2.171 1.00 92.94 203 GLY A CA 1
ATOM 1654 C C . GLY A 1 203 ? -2.239 11.209 1.602 1.00 92.94 203 GLY A C 1
ATOM 1655 O O . GLY A 1 203 ? -1.537 10.345 2.118 1.00 92.94 203 GLY A O 1
ATOM 1656 N N . GLY A 1 204 ? -1.782 11.914 0.569 1.00 92.00 204 GLY A N 1
ATOM 1657 C CA . GLY A 1 204 ? -0.490 11.630 -0.063 1.00 92.00 204 GLY A CA 1
ATOM 1658 C C . GLY A 1 204 ? -0.453 10.269 -0.770 1.00 92.00 204 GLY A C 1
ATOM 1659 O O . GLY A 1 204 ? -1.442 9.537 -0.833 1.00 92.00 204 GLY A O 1
ATOM 1660 N N . ARG A 1 205 ? 0.703 9.923 -1.335 1.00 90.19 205 ARG A N 1
ATOM 1661 C CA . ARG A 1 205 ? 0.883 8.674 -2.085 1.00 90.19 205 ARG A CA 1
ATOM 1662 C C . ARG A 1 205 ? 1.118 7.495 -1.146 1.00 90.19 205 ARG A C 1
ATOM 1664 O O . ARG A 1 205 ? 1.686 7.651 -0.067 1.00 90.19 205 ARG A O 1
ATOM 1671 N N . TRP A 1 206 ? 0.728 6.299 -1.588 1.00 90.19 206 TRP A N 1
ATOM 1672 C CA . TRP A 1 206 ? 1.039 5.061 -0.865 1.00 90.19 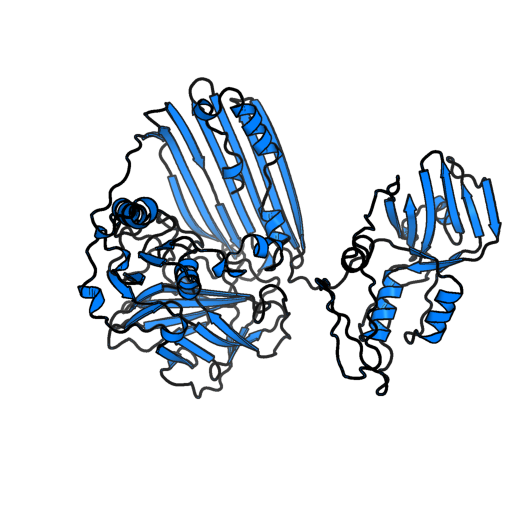206 TRP A CA 1
ATOM 1673 C C . TRP A 1 206 ? 2.552 4.801 -0.797 1.00 90.19 206 TRP A C 1
ATOM 1675 O O . TRP A 1 206 ? 3.071 4.488 0.269 1.00 90.19 206 TRP A O 1
ATOM 1685 N N . LEU A 1 207 ? 3.261 4.979 -1.917 1.00 90.50 207 LEU A N 1
ATOM 1686 C CA . LEU A 1 207 ? 4.716 4.863 -1.995 1.00 90.50 207 LEU A CA 1
ATOM 1687 C C . LEU A 1 207 ? 5.336 6.251 -2.147 1.00 90.50 207 LEU A C 1
ATOM 1689 O O . LEU A 1 207 ? 5.020 6.958 -3.104 1.00 90.50 207 LEU A O 1
ATOM 1693 N N . THR A 1 208 ? 6.227 6.618 -1.225 1.00 90.25 208 THR A N 1
ATOM 1694 C CA . THR A 1 208 ? 6.965 7.885 -1.271 1.00 90.25 208 THR A CA 1
ATOM 1695 C C . THR A 1 208 ? 8.466 7.623 -1.382 1.00 90.25 208 THR A C 1
ATOM 1697 O O . THR A 1 208 ? 9.025 6.791 -0.671 1.00 90.25 208 THR A O 1
ATOM 1700 N N . PHE A 1 209 ? 9.145 8.337 -2.272 1.00 89.62 209 PHE A N 1
ATOM 1701 C CA . PHE A 1 209 ? 10.589 8.286 -2.514 1.00 89.62 209 PHE A CA 1
ATOM 1702 C C . PHE A 1 209 ? 11.332 9.467 -1.868 1.00 89.62 209 PHE A C 1
ATOM 1704 O O . PHE A 1 209 ? 12.520 9.685 -2.149 1.00 89.62 209 PHE A O 1
ATOM 1711 N N . GLY A 1 210 ? 10.640 10.242 -1.027 1.00 86.69 210 GLY A N 1
ATOM 1712 C CA . GLY A 1 210 ? 11.177 11.440 -0.385 1.00 86.69 210 GLY A CA 1
ATOM 1713 C C . GLY A 1 210 ? 11.425 12.572 -1.383 1.00 86.69 210 GLY A C 1
ATOM 1714 O O . GLY A 1 210 ? 12.522 13.126 -1.425 1.00 86.69 210 GLY A O 1
ATOM 1715 N N . VAL A 1 211 ? 10.443 12.865 -2.231 1.00 86.75 211 VAL A N 1
ATOM 1716 C CA . VAL A 1 211 ? 10.480 13.951 -3.224 1.00 86.75 211 VAL A CA 1
ATOM 1717 C C . VAL A 1 211 ? 9.236 14.829 -3.085 1.00 86.75 211 VAL A C 1
ATOM 1719 O O . VAL A 1 211 ? 8.275 14.468 -2.401 1.00 86.75 211 VAL A O 1
ATOM 1722 N N . GLU A 1 212 ? 9.279 16.015 -3.681 1.00 88.62 212 GLU A N 1
ATOM 1723 C CA . GLU A 1 212 ? 8.264 17.049 -3.526 1.00 88.62 212 GLU A CA 1
ATOM 1724 C C . GLU A 1 212 ? 6.847 16.558 -3.896 1.00 88.62 212 GLU A C 1
ATOM 1726 O O . GLU A 1 212 ? 6.602 16.035 -4.984 1.00 88.62 212 GLU A O 1
ATOM 1731 N N . GLY A 1 213 ? 5.884 16.763 -2.989 1.00 87.06 213 GLY A N 1
ATOM 1732 C CA . GLY A 1 213 ? 4.458 16.525 -3.240 1.00 87.06 213 GLY A CA 1
ATOM 1733 C C . GLY A 1 213 ? 3.979 15.078 -3.071 1.00 87.06 213 GLY A C 1
ATOM 1734 O O . GLY A 1 213 ? 2.813 14.802 -3.342 1.00 87.06 213 GLY A O 1
ATOM 1735 N N . GLU A 1 214 ? 4.831 14.138 -2.657 1.00 90.25 214 GLU A N 1
ATOM 1736 C CA . GLU A 1 214 ? 4.406 12.744 -2.444 1.00 90.25 214 GLU A CA 1
ATOM 1737 C C . GLU A 1 214 ? 3.824 12.476 -1.056 1.00 90.25 214 GLU A C 1
ATOM 1739 O O . GLU A 1 214 ? 2.996 11.577 -0.900 1.00 90.25 214 GLU A O 1
ATOM 1744 N N . GLY A 1 215 ? 4.261 13.235 -0.050 1.00 92.12 215 GLY A N 1
ATOM 1745 C CA . GLY A 1 215 ? 3.789 13.107 1.322 1.00 92.12 215 GLY A CA 1
ATOM 1746 C C . GLY A 1 215 ? 2.357 13.623 1.513 1.00 92.12 215 GLY A C 1
ATOM 1747 O O . GLY A 1 215 ? 1.803 14.292 0.638 1.00 92.12 215 GLY A O 1
ATOM 1748 N N . PRO A 1 216 ? 1.737 13.330 2.667 1.00 93.81 216 PRO A N 1
ATOM 1749 C CA . PRO A 1 216 ? 0.421 13.863 3.005 1.00 93.81 216 PRO A CA 1
ATOM 1750 C C . PRO A 1 216 ? 0.457 15.388 3.155 1.00 93.81 216 PRO A C 1
ATOM 1752 O O . PRO A 1 216 ? 1.407 15.945 3.704 1.00 93.81 216 PRO A O 1
ATOM 1755 N N . SER A 1 217 ? -0.605 16.063 2.719 1.00 93.38 217 SER A N 1
ATOM 1756 C CA . SER A 1 217 ? -0.805 17.489 2.990 1.00 93.38 217 SER A CA 1
ATOM 1757 C C . SER A 1 217 ? -1.573 17.694 4.304 1.00 93.38 217 SER A C 1
ATOM 1759 O O . SER A 1 217 ? -1.692 16.781 5.122 1.00 93.38 217 SER A O 1
ATOM 1761 N N . ASP A 1 218 ? -2.100 18.896 4.535 1.00 96.44 218 ASP A N 1
ATOM 1762 C CA . ASP A 1 218 ? -2.877 19.203 5.739 1.00 96.44 218 ASP A CA 1
ATOM 1763 C C . ASP A 1 218 ? -4.140 18.333 5.845 1.00 96.44 218 ASP A C 1
ATOM 1765 O O . ASP A 1 218 ? -4.997 18.329 4.959 1.00 96.44 218 ASP A O 1
ATOM 1769 N N . GLN A 1 219 ? -4.262 17.608 6.957 1.00 97.50 219 GLN A N 1
ATOM 1770 C CA . GLN A 1 219 ? -5.336 16.642 7.192 1.00 97.50 219 GLN A CA 1
ATOM 1771 C C . GLN A 1 219 ? -6.676 17.293 7.560 1.00 97.50 219 GLN A C 1
ATOM 1773 O O . GLN A 1 219 ? -7.675 16.594 7.725 1.00 97.50 219 GLN A O 1
ATOM 1778 N N . ARG A 1 220 ? -6.759 18.629 7.638 1.00 97.06 220 ARG A N 1
ATOM 1779 C CA . ARG A 1 220 ? -8.053 19.332 7.682 1.00 97.06 220 ARG A CA 1
ATOM 1780 C C . ARG A 1 220 ? -8.914 19.038 6.450 1.00 97.06 220 ARG A C 1
ATOM 1782 O O . ARG A 1 220 ? -10.132 18.970 6.583 1.00 97.06 220 ARG A O 1
ATOM 1789 N N . LEU A 1 221 ? -8.286 18.829 5.291 1.00 94.75 221 LEU A N 1
ATOM 1790 C CA . LEU A 1 221 ? -8.974 18.465 4.048 1.00 94.75 221 LEU A CA 1
ATOM 1791 C C . LEU A 1 221 ? -9.657 17.094 4.163 1.00 94.75 221 LEU A C 1
ATOM 1793 O O . LEU A 1 221 ? -10.799 16.936 3.747 1.00 94.75 221 LEU A O 1
ATOM 1797 N N . GLU A 1 222 ? -8.994 16.137 4.815 1.00 95.19 222 GLU A N 1
ATOM 1798 C CA . GLU A 1 222 ? -9.538 14.797 5.062 1.00 95.19 222 GLU A CA 1
ATOM 1799 C C . GLU A 1 222 ? -10.595 14.803 6.179 1.00 95.19 222 GLU A C 1
ATOM 1801 O O . GLU A 1 222 ? -11.612 14.108 6.119 1.00 95.19 222 GLU A O 1
ATOM 1806 N N . ALA A 1 223 ? -10.409 15.641 7.201 1.00 95.56 223 ALA A N 1
ATOM 1807 C CA . ALA A 1 223 ? -11.365 15.769 8.296 1.00 95.56 223 ALA A CA 1
ATOM 1808 C C . ALA A 1 223 ? -12.759 16.230 7.829 1.00 95.56 223 ALA A C 1
ATOM 1810 O O . ALA A 1 223 ? -13.748 15.859 8.451 1.00 95.56 223 ALA A O 1
ATOM 1811 N N . GLY A 1 224 ? -12.852 17.002 6.738 1.00 94.19 224 GLY A N 1
ATOM 1812 C CA . GLY A 1 224 ? -14.125 17.505 6.209 1.00 94.19 224 GLY A CA 1
ATOM 1813 C C . GLY A 1 224 ? -15.073 16.427 5.667 1.00 94.19 224 GLY A C 1
ATOM 1814 O O . GLY A 1 224 ? -16.278 16.653 5.631 1.00 94.19 224 GLY A O 1
ATOM 1815 N N . GLY A 1 225 ? -14.552 15.259 5.274 1.00 96.00 225 GLY A N 1
ATOM 1816 C CA . GLY A 1 225 ? -15.340 14.117 4.787 1.00 96.00 225 GLY A CA 1
ATOM 1817 C C . GLY A 1 225 ? -15.358 12.920 5.741 1.00 96.00 225 GLY A C 1
ATOM 1818 O O . GLY A 1 225 ? -15.715 11.814 5.328 1.00 96.00 225 GLY A O 1
ATOM 1819 N N . SER A 1 226 ? -14.933 13.122 6.991 1.00 98.25 226 SER A N 1
ATOM 1820 C CA . SER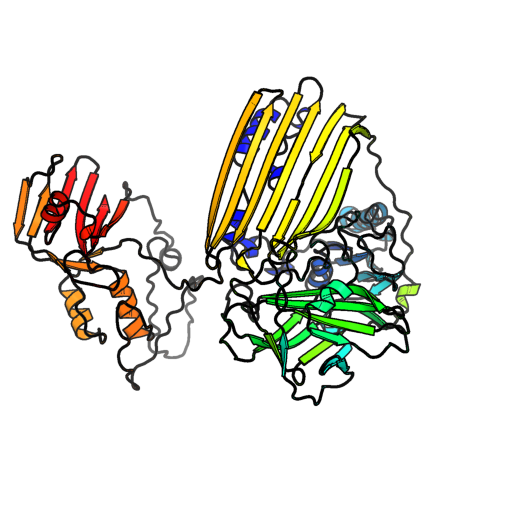 A 1 226 ? -14.700 12.054 7.964 1.00 98.25 226 SER A CA 1
ATOM 1821 C C . SER A 1 226 ? -15.423 12.313 9.278 1.00 98.25 226 SER A C 1
ATOM 1823 O O . SER A 1 226 ? -15.681 13.451 9.667 1.00 98.25 226 SER A O 1
ATOM 1825 N N . LEU A 1 227 ? -15.683 11.240 10.013 1.00 98.12 227 LEU A N 1
ATOM 1826 C CA . LEU A 1 227 ? -16.137 11.310 11.390 1.00 98.12 227 LEU A CA 1
ATOM 1827 C C . LEU A 1 227 ? -14.930 11.468 12.323 1.00 98.12 227 LEU A C 1
ATOM 1829 O O . LEU A 1 227 ? -14.062 10.598 12.361 1.00 98.12 227 LEU A O 1
ATOM 1833 N N . VAL A 1 228 ? -14.860 12.575 13.065 1.00 98.31 228 VAL A N 1
ATOM 1834 C CA . VAL A 1 228 ? -13.670 12.948 13.850 1.00 98.31 228 VAL A CA 1
ATOM 1835 C C . VAL A 1 228 ? -13.857 12.767 15.356 1.00 98.31 228 VAL A C 1
ATOM 1837 O O . VAL A 1 228 ? -14.916 13.061 15.907 1.00 98.31 228 VAL A O 1
ATOM 1840 N N . PHE A 1 229 ? -12.789 12.340 16.025 1.00 98.31 229 PHE A N 1
ATOM 1841 C CA . PHE A 1 229 ? -12.687 12.188 17.472 1.00 98.31 229 PHE A CA 1
ATOM 1842 C C . PHE A 1 229 ? -11.380 12.813 17.948 1.00 98.31 229 PHE A C 1
ATOM 1844 O O . PHE A 1 229 ? -10.301 12.333 17.597 1.00 98.31 229 PHE A O 1
ATOM 1851 N N . ASP A 1 230 ? -11.475 13.861 18.763 1.00 98.25 230 ASP A N 1
ATOM 1852 C CA . ASP A 1 230 ? -10.303 14.595 19.239 1.00 98.25 230 ASP A CA 1
ATOM 1853 C C . ASP A 1 230 ? -10.073 14.367 20.736 1.00 98.25 230 ASP A C 1
ATOM 1855 O O . ASP A 1 230 ? -11.015 14.281 21.531 1.00 98.25 230 ASP A O 1
ATOM 1859 N N . THR A 1 231 ? -8.810 14.341 21.154 1.00 98.06 231 THR A N 1
ATOM 1860 C CA . THR A 1 231 ? -8.466 14.519 22.568 1.00 98.06 231 THR A CA 1
ATOM 1861 C C . THR A 1 231 ? -8.698 15.970 23.002 1.00 98.06 231 THR A C 1
ATOM 1863 O O . THR A 1 231 ? -8.837 16.897 22.195 1.00 98.06 231 THR A O 1
ATOM 1866 N N . ARG A 1 232 ? -8.661 16.210 24.317 1.00 96.94 232 ARG A N 1
ATOM 1867 C CA . ARG A 1 232 ? -8.356 17.557 24.820 1.00 96.94 232 ARG A CA 1
ATOM 1868 C C . ARG A 1 232 ? -6.928 17.954 24.405 1.00 96.94 232 ARG A C 1
ATOM 1870 O O . ARG A 1 232 ? -6.121 17.058 24.135 1.00 96.94 232 ARG A O 1
ATOM 1877 N N . PRO A 1 233 ? -6.610 19.263 24.345 1.00 97.88 233 PRO A N 1
ATOM 1878 C CA . PRO A 1 233 ? -5.230 19.705 24.202 1.00 97.88 233 PRO A CA 1
ATOM 1879 C C . PRO A 1 233 ? -4.351 19.036 25.256 1.00 97.88 233 PRO A C 1
ATOM 1881 O O . PRO A 1 233 ? -4.712 19.005 26.434 1.00 97.88 233 PRO A O 1
ATOM 1884 N N . LEU A 1 234 ? -3.228 18.483 24.819 1.00 97.56 234 LEU A N 1
ATOM 1885 C CA . LEU A 1 234 ? -2.287 17.790 25.679 1.00 97.56 234 LEU A CA 1
ATOM 1886 C C . LEU A 1 234 ? -1.626 18.786 26.637 1.00 97.56 234 LEU A C 1
ATOM 1888 O O . LEU A 1 234 ? -1.141 19.836 26.218 1.00 97.56 234 LEU A O 1
ATOM 1892 N N . THR A 1 235 ? -1.600 18.462 27.926 1.00 97.19 235 THR A N 1
ATOM 1893 C CA . THR A 1 235 ? -0.915 19.271 28.949 1.00 97.19 235 THR A CA 1
ATOM 1894 C C . THR A 1 235 ? 0.576 18.958 29.039 1.00 97.19 235 THR A C 1
ATOM 1896 O O . THR A 1 235 ? 1.347 19.774 29.532 1.00 97.19 235 THR A O 1
ATOM 1899 N N . GLU A 1 236 ? 0.979 17.798 28.530 1.00 96.31 236 GLU A N 1
ATOM 1900 C CA . GLU A 1 236 ? 2.353 17.313 28.452 1.00 96.31 236 GLU A CA 1
ATOM 1901 C C . GLU A 1 236 ? 2.595 16.678 27.080 1.00 96.31 236 GLU A C 1
ATOM 1903 O O . GLU A 1 236 ? 1.656 16.232 26.420 1.00 96.31 236 GLU A O 1
ATOM 1908 N N . SER A 1 237 ? 3.845 16.654 26.626 1.00 95.94 237 SER A N 1
ATOM 1909 C CA . SER A 1 237 ? 4.182 15.938 25.396 1.00 95.94 237 SER A CA 1
ATOM 1910 C C . SER A 1 237 ? 4.087 14.434 25.609 1.00 95.94 237 SER A C 1
ATOM 1912 O O . SER A 1 237 ? 4.526 13.948 26.649 1.00 95.94 237 SER A O 1
ATOM 1914 N N . ILE A 1 238 ? 3.602 13.707 24.604 1.00 96.75 238 ILE A N 1
ATOM 1915 C CA . ILE A 1 238 ? 3.556 12.243 24.634 1.00 96.75 238 ILE A CA 1
ATOM 1916 C C . ILE A 1 238 ? 4.331 11.661 23.461 1.00 96.75 238 ILE A C 1
ATOM 1918 O O . ILE A 1 238 ? 4.142 12.075 22.316 1.00 96.75 238 ILE A O 1
ATOM 1922 N N . ASP A 1 239 ? 5.180 10.686 23.756 1.00 98.00 239 ASP A N 1
ATOM 1923 C CA . ASP A 1 239 ? 5.944 9.954 22.758 1.00 98.00 239 ASP A CA 1
ATOM 1924 C C . ASP A 1 239 ? 5.168 8.687 22.379 1.00 98.00 239 ASP A C 1
ATOM 1926 O O . ASP A 1 239 ? 4.724 7.921 23.236 1.00 98.00 239 ASP A O 1
ATOM 1930 N N . LEU A 1 240 ? 4.957 8.483 21.080 1.00 98.25 240 LEU A N 1
ATOM 1931 C CA . LEU A 1 240 ? 4.237 7.341 20.530 1.00 98.25 240 LEU A CA 1
ATOM 1932 C C . LEU A 1 240 ? 5.171 6.560 19.606 1.00 98.25 240 LEU A C 1
ATOM 1934 O O . LEU A 1 240 ? 5.690 7.115 18.633 1.00 98.25 240 LEU A O 1
ATOM 1938 N N . LEU A 1 241 ? 5.373 5.275 19.896 1.00 98.19 241 LEU A N 1
ATOM 1939 C CA . LEU A 1 241 ? 6.218 4.391 19.098 1.00 98.19 241 LEU A CA 1
ATOM 1940 C C . LEU A 1 241 ? 5.562 3.021 18.963 1.00 98.19 241 LEU A C 1
ATOM 1942 O O . LEU A 1 241 ? 5.492 2.275 19.931 1.00 98.19 241 LEU A O 1
ATOM 1946 N N . GLY A 1 242 ? 5.119 2.682 17.754 1.00 97.62 242 GLY A N 1
ATOM 1947 C CA . GLY A 1 242 ? 4.466 1.410 17.442 1.00 97.62 242 GLY A CA 1
ATOM 1948 C C . GLY A 1 242 ? 3.263 1.603 16.527 1.00 97.62 242 GLY A C 1
ATOM 1949 O O . GLY A 1 242 ? 3.181 2.592 15.799 1.00 97.62 242 GLY A O 1
ATOM 1950 N N . ALA A 1 243 ? 2.323 0.662 16.550 1.00 97.81 243 ALA A N 1
ATOM 1951 C CA . ALA A 1 243 ? 1.089 0.727 15.770 1.00 97.81 243 ALA A CA 1
ATOM 1952 C C . ALA A 1 243 ? -0.130 0.867 16.686 1.00 97.81 243 ALA A C 1
ATOM 1954 O O . ALA A 1 243 ? -0.370 0.012 17.532 1.00 97.81 243 ALA A O 1
ATOM 1955 N N . ALA A 1 244 ? -0.931 1.916 16.488 1.00 98.44 244 ALA A N 1
ATOM 1956 C CA . ALA A 1 244 ? -2.205 2.057 17.188 1.00 98.44 244 ALA A CA 1
ATOM 1957 C C . ALA A 1 244 ? -3.221 1.008 16.705 1.00 98.44 244 ALA A C 1
ATOM 1959 O O . ALA A 1 244 ? -3.242 0.652 15.523 1.00 98.44 244 ALA A O 1
ATOM 1960 N N . VAL A 1 245 ? -4.089 0.543 17.605 1.00 98.56 245 VAL A N 1
ATOM 1961 C CA . VAL A 1 245 ? -5.123 -0.455 17.296 1.00 98.56 245 VAL A CA 1
ATOM 1962 C C . VAL A 1 245 ? -6.500 0.112 17.602 1.00 98.56 245 VAL A C 1
ATOM 1964 O O . VAL A 1 245 ? -6.846 0.368 18.752 1.00 98.56 245 VAL A O 1
ATOM 1967 N N . LEU A 1 246 ? -7.308 0.289 16.562 1.00 98.56 246 LEU A N 1
ATOM 1968 C CA . LEU A 1 246 ? -8.710 0.658 16.677 1.00 98.56 246 LEU A CA 1
ATOM 1969 C C . LEU A 1 246 ? -9.552 -0.605 16.897 1.00 98.56 246 LEU A C 1
ATOM 1971 O O . LEU A 1 246 ? -9.595 -1.483 16.037 1.00 98.56 246 LEU A O 1
ATOM 1975 N N . ASN A 1 247 ? -10.241 -0.676 18.030 1.00 97.94 247 ASN A N 1
ATOM 1976 C CA . ASN A 1 247 ? -11.269 -1.668 18.321 1.00 97.94 247 ASN A CA 1
ATOM 1977 C C . ASN A 1 247 ? -12.622 -0.988 18.094 1.00 97.94 247 ASN A C 1
ATOM 1979 O O . ASN A 1 247 ? -12.981 -0.072 18.832 1.00 97.94 247 ASN A O 1
ATOM 1983 N N . VAL A 1 248 ? -13.354 -1.385 17.059 1.00 97.75 248 VAL A N 1
ATOM 1984 C CA . VAL A 1 248 ? -14.579 -0.696 16.647 1.00 97.75 248 VAL A CA 1
ATOM 1985 C C . VAL A 1 248 ? -15.744 -1.662 16.534 1.00 97.75 248 VAL A C 1
ATOM 1987 O O . VAL A 1 248 ? -15.633 -2.722 15.917 1.00 97.75 248 VAL A O 1
ATOM 1990 N N . ARG A 1 249 ? -16.881 -1.264 17.101 1.00 98.06 249 ARG A N 1
ATOM 1991 C CA . ARG A 1 249 ? -18.163 -1.920 16.873 1.00 98.06 249 ARG A CA 1
ATOM 1992 C C . ARG A 1 249 ? -18.900 -1.177 15.763 1.00 98.06 249 ARG A C 1
ATOM 1994 O O . ARG A 1 249 ? -19.287 -0.020 15.924 1.00 98.06 249 ARG A O 1
ATOM 2001 N N . ILE A 1 250 ? -19.057 -1.836 14.620 1.00 98.56 250 ILE A N 1
ATOM 2002 C CA . ILE A 1 250 ? -19.436 -1.204 13.353 1.00 98.56 250 ILE A CA 1
ATOM 2003 C C . ILE A 1 250 ? -20.503 -2.005 12.608 1.00 98.56 250 ILE A C 1
ATOM 2005 O O . ILE A 1 250 ? -20.455 -3.233 12.576 1.00 98.56 250 ILE A O 1
ATOM 2009 N N . ALA A 1 251 ? -21.448 -1.311 11.983 1.00 98.69 251 ALA A N 1
ATOM 2010 C CA . ALA A 1 251 ? -22.375 -1.865 11.000 1.00 98.69 251 ALA A CA 1
ATOM 2011 C C . ALA A 1 251 ? -22.225 -1.132 9.659 1.00 98.69 251 ALA A C 1
ATOM 2013 O O . ALA A 1 251 ? -21.742 -0.001 9.615 1.00 98.69 251 ALA A O 1
ATOM 2014 N N . SER A 1 252 ? -22.655 -1.768 8.570 1.00 98.50 252 SER A N 1
ATOM 2015 C CA . SER A 1 252 ? -22.793 -1.126 7.259 1.00 98.50 252 SER A CA 1
ATOM 2016 C C . SER A 1 252 ? -24.185 -1.378 6.697 1.00 98.50 252 SER A C 1
ATOM 2018 O O . SER A 1 252 ? -24.785 -2.412 6.982 1.00 98.50 252 SER A O 1
ATOM 2020 N N . ASP A 1 253 ? -24.693 -0.457 5.886 1.00 98.56 253 ASP A N 1
ATOM 2021 C CA . ASP A 1 253 ? -25.913 -0.637 5.094 1.00 98.56 253 ASP A CA 1
ATOM 2022 C C . ASP A 1 253 ? -25.707 -1.533 3.855 1.00 98.56 253 ASP A C 1
ATOM 2024 O O . ASP A 1 253 ? -26.682 -1.939 3.217 1.00 98.56 253 ASP A O 1
ATOM 2028 N N . LYS A 1 254 ? -24.455 -1.875 3.515 1.00 97.25 254 LYS A N 1
ATOM 2029 C CA . LYS A 1 254 ? -24.099 -2.705 2.358 1.00 97.25 254 LYS A CA 1
ATOM 2030 C C . LYS A 1 254 ? -23.289 -3.947 2.747 1.00 97.25 254 LYS A C 1
ATOM 2032 O O . LYS A 1 254 ? -22.597 -3.948 3.764 1.00 97.25 254 LYS A O 1
ATOM 2037 N N . PRO A 1 255 ? -23.292 -4.998 1.903 1.00 94.75 255 PRO A N 1
ATOM 2038 C CA . PRO A 1 255 ? -22.491 -6.202 2.140 1.00 94.75 255 PRO A CA 1
ATOM 2039 C C . PRO A 1 255 ? -20.974 -6.009 1.990 1.00 94.75 255 PRO A C 1
ATOM 2041 O O . PRO A 1 255 ? -20.199 -6.794 2.539 1.00 94.75 255 PRO A O 1
ATOM 2044 N N . TYR A 1 256 ? -20.549 -4.984 1.244 1.00 94.50 256 TYR A N 1
ATOM 2045 C CA . TYR A 1 256 ? -19.150 -4.676 0.949 1.00 94.50 256 TYR A CA 1
ATOM 2046 C C . TYR A 1 256 ? -18.865 -3.236 1.337 1.00 94.50 256 TYR A C 1
ATOM 2048 O O . TYR A 1 256 ? -19.462 -2.322 0.775 1.00 94.50 256 TYR A O 1
ATOM 2056 N N . ALA A 1 257 ? -17.956 -3.042 2.285 1.00 96.44 257 ALA A N 1
ATOM 2057 C CA . ALA A 1 257 ? -17.624 -1.723 2.786 1.00 96.44 257 ALA A CA 1
ATOM 2058 C C . ALA A 1 257 ? -16.164 -1.654 3.241 1.00 96.44 257 ALA A C 1
ATOM 2060 O O . ALA A 1 257 ? -15.580 -2.647 3.685 1.00 96.44 257 ALA A O 1
ATOM 2061 N N . LEU A 1 258 ? -15.589 -0.460 3.134 1.00 97.69 258 LEU A N 1
ATOM 2062 C CA . LEU A 1 258 ? -14.250 -0.127 3.600 1.00 97.69 258 LEU A CA 1
ATOM 2063 C C . LEU A 1 258 ? -14.365 0.728 4.862 1.00 97.69 258 LEU A C 1
ATOM 2065 O O . LEU A 1 258 ? -15.135 1.679 4.881 1.00 97.69 258 LEU A O 1
ATOM 2069 N N . LEU A 1 259 ? -13.555 0.430 5.872 1.00 98.69 259 LEU A N 1
ATOM 2070 C CA . LEU A 1 259 ? -13.244 1.347 6.960 1.00 98.69 259 LEU A CA 1
ATOM 2071 C C . LEU A 1 259 ? -11.833 1.904 6.755 1.00 98.69 259 LEU A C 1
ATOM 2073 O O . LEU A 1 259 ? -10.865 1.142 6.698 1.00 98.69 259 LEU A O 1
ATOM 2077 N N . ALA A 1 260 ? -11.717 3.226 6.692 1.00 98.50 260 ALA A N 1
ATOM 2078 C CA . ALA A 1 260 ? -10.450 3.936 6.778 1.00 98.50 260 ALA A CA 1
ATOM 2079 C C . ALA A 1 260 ? -10.347 4.667 8.119 1.00 98.50 260 ALA A C 1
ATOM 2081 O O . ALA A 1 260 ? -11.327 5.239 8.594 1.00 98.50 260 ALA A O 1
ATOM 2082 N N . ALA A 1 261 ? -9.162 4.630 8.727 1.00 98.56 261 ALA A N 1
ATOM 2083 C CA . ALA A 1 261 ? -8.854 5.331 9.964 1.00 98.56 261 ALA A CA 1
ATOM 2084 C C . ALA A 1 261 ? -7.552 6.118 9.806 1.00 98.56 261 ALA A C 1
ATOM 2086 O O . ALA A 1 261 ? -6.525 5.540 9.449 1.00 98.56 261 ALA A O 1
ATOM 2087 N N . THR A 1 262 ? -7.571 7.409 10.125 1.00 98.25 262 THR A N 1
ATOM 2088 C CA . THR A 1 262 ? -6.396 8.286 10.041 1.00 98.25 262 THR A CA 1
ATOM 2089 C C . THR A 1 262 ? -6.128 8.918 11.403 1.00 98.25 262 THR A C 1
ATOM 2091 O O . THR A 1 262 ? -7.036 9.463 12.031 1.00 98.25 262 THR A O 1
ATOM 2094 N N . LEU A 1 263 ? -4.875 8.858 11.861 1.00 98.38 263 LEU A N 1
ATOM 2095 C CA . LEU A 1 263 ? -4.394 9.557 13.051 1.00 98.38 263 LEU A CA 1
ATOM 2096 C C . LEU A 1 263 ? -3.643 10.820 12.652 1.00 98.38 263 LEU A C 1
ATOM 2098 O O . LEU A 1 263 ? -2.777 10.783 11.777 1.00 98.38 263 LEU A O 1
ATOM 2102 N N . SER A 1 264 ? -3.962 11.934 13.307 1.00 98.44 264 SER A N 1
ATOM 2103 C CA . SER A 1 264 ? -3.317 13.227 13.064 1.00 98.44 264 SER A CA 1
ATOM 2104 C C . SER A 1 264 ? -3.005 13.966 14.359 1.00 98.44 264 SER A C 1
ATOM 2106 O O . SER A 1 264 ? -3.782 13.920 15.311 1.00 98.44 264 SER A O 1
ATOM 2108 N N . GLU A 1 265 ? -1.898 14.700 14.366 1.00 98.50 265 GLU A N 1
ATOM 2109 C CA . GLU A 1 265 ? -1.612 15.727 15.361 1.00 98.50 265 GLU A CA 1
ATOM 2110 C C . GLU A 1 265 ? -2.243 17.042 14.900 1.00 98.50 265 GLU A C 1
ATOM 2112 O O . GLU A 1 265 ? -1.870 17.578 13.856 1.00 98.50 265 GLU A O 1
ATOM 2117 N N . ILE A 1 266 ? -3.195 17.572 15.667 1.00 98.50 266 ILE A N 1
ATOM 2118 C CA . ILE A 1 266 ? -3.689 18.937 15.485 1.00 98.50 266 ILE A CA 1
ATOM 2119 C C . ILE A 1 266 ? -2.821 19.860 16.326 1.00 98.50 266 ILE A C 1
ATOM 2121 O O . ILE A 1 266 ? -2.867 19.803 17.553 1.00 98.50 266 ILE A O 1
ATOM 2125 N N . LEU A 1 267 ? -2.069 20.731 15.670 1.00 98.12 267 LEU A N 1
ATOM 2126 C CA . LEU A 1 267 ? -1.209 21.708 16.324 1.00 98.12 267 LEU A CA 1
ATOM 2127 C C . LEU A 1 267 ? -2.034 22.849 16.954 1.00 98.12 267 LEU A C 1
ATOM 2129 O O . LEU A 1 267 ? -3.184 23.065 16.561 1.00 98.12 267 LEU A O 1
ATOM 2133 N N . PRO A 1 268 ? -1.462 23.650 17.877 1.00 97.38 268 PRO A N 1
ATOM 2134 C CA . PRO A 1 268 ? -2.173 24.764 18.518 1.00 97.38 268 PRO A CA 1
ATOM 2135 C C . PRO A 1 268 ? -2.774 25.799 17.553 1.00 97.38 268 PRO A C 1
ATOM 2137 O O . PRO A 1 268 ? -3.770 26.441 17.876 1.00 97.38 268 PRO A O 1
ATOM 2140 N N . ASN A 1 269 ? -2.202 25.951 16.353 1.00 96.31 269 ASN A N 1
ATOM 2141 C CA . ASN A 1 269 ? -2.725 26.830 15.301 1.00 96.31 269 ASN A CA 1
ATOM 2142 C C . ASN A 1 269 ? -3.850 26.192 14.454 1.00 96.31 269 ASN A C 1
ATOM 2144 O O . ASN A 1 269 ? -4.350 26.821 13.523 1.00 96.31 269 ASN A O 1
ATOM 2148 N N . GLY A 1 270 ? -4.223 24.944 14.743 1.00 96.62 270 GLY A N 1
ATOM 2149 C CA . GLY A 1 270 ? -5.256 24.180 14.049 1.00 96.62 270 GLY A CA 1
ATOM 2150 C C . GLY A 1 270 ? -4.786 23.399 12.819 1.00 96.62 270 GLY A C 1
ATOM 2151 O O . GLY A 1 270 ? -5.596 22.665 12.254 1.00 96.62 270 GLY A O 1
ATOM 2152 N N . ALA A 1 271 ? -3.527 23.523 12.388 1.00 97.88 271 ALA A N 1
ATOM 2153 C CA . ALA A 1 271 ? -2.989 22.707 11.298 1.00 97.88 271 ALA A CA 1
ATOM 2154 C C . ALA A 1 271 ? -2.921 21.229 11.715 1.00 97.88 271 ALA A C 1
ATOM 2156 O O . ALA A 1 271 ? -2.606 20.938 12.870 1.00 97.88 271 ALA A O 1
ATOM 2157 N N . ALA A 1 272 ? -3.217 20.305 10.796 1.00 98.00 272 ALA A N 1
ATOM 2158 C CA . ALA A 1 272 ? -3.287 18.880 11.108 1.00 98.00 272 ALA A CA 1
ATOM 2159 C C . ALA A 1 272 ? -2.238 18.075 10.328 1.00 98.00 272 ALA A C 1
ATOM 2161 O O . ALA A 1 272 ? -2.321 17.943 9.105 1.00 98.00 272 ALA A O 1
ATOM 2162 N N . THR A 1 273 ? -1.270 17.508 11.047 1.00 97.38 273 THR A N 1
ATOM 2163 C CA . THR A 1 273 ? -0.184 16.688 10.494 1.00 97.38 273 THR A CA 1
ATOM 2164 C C . THR A 1 273 ? -0.528 15.212 10.634 1.00 97.38 273 THR A C 1
ATOM 2166 O O . THR A 1 273 ? -0.835 14.747 11.731 1.00 97.38 273 THR A O 1
ATOM 2169 N N . ARG A 1 274 ? -0.471 14.449 9.535 1.00 96.88 274 ARG A N 1
ATOM 2170 C CA . ARG A 1 274 ? -0.748 13.008 9.583 1.00 96.88 274 ARG A CA 1
ATOM 2171 C C . ARG A 1 274 ? 0.344 12.268 10.351 1.00 96.88 274 ARG A C 1
ATOM 2173 O O . ARG A 1 274 ? 1.522 12.424 10.047 1.00 96.88 274 ARG A O 1
ATOM 2180 N N . VAL A 1 275 ? -0.075 11.408 11.273 1.00 97.00 275 VAL A N 1
ATOM 2181 C CA . VAL A 1 275 ? 0.792 10.548 12.088 1.00 97.00 275 VAL A CA 1
ATOM 2182 C C . VAL A 1 275 ? 0.795 9.118 11.554 1.00 97.00 275 VAL A C 1
ATOM 2184 O O . VAL A 1 275 ? 1.852 8.539 11.329 1.00 97.00 275 VAL A O 1
ATOM 2187 N N . SER A 1 276 ? -0.388 8.549 11.318 1.00 97.44 276 SER A N 1
ATOM 2188 C CA . SER A 1 276 ? -0.547 7.195 10.778 1.00 97.44 276 SER A CA 1
ATOM 2189 C C . SER A 1 276 ? -1.918 7.036 10.120 1.00 97.44 276 SER A C 1
ATOM 2191 O O . SER A 1 276 ? -2.778 7.910 10.225 1.00 97.44 276 SER A O 1
ATOM 2193 N N . TYR A 1 277 ? -2.125 5.925 9.422 1.00 97.62 277 TYR A N 1
ATOM 2194 C CA . TYR A 1 277 ? -3.424 5.518 8.902 1.00 97.62 277 TYR A CA 1
ATOM 2195 C C . TYR A 1 277 ? -3.525 3.991 8.834 1.00 97.62 277 TYR A C 1
ATOM 2197 O O . TYR A 1 277 ? -2.517 3.284 8.911 1.00 97.62 277 TYR A O 1
ATOM 2205 N N . GLY A 1 278 ? -4.745 3.487 8.694 1.00 97.44 278 GLY A N 1
ATOM 2206 C CA . GLY A 1 278 ? -5.063 2.075 8.531 1.00 97.44 278 GLY A CA 1
ATOM 2207 C C . GLY A 1 278 ? -6.319 1.914 7.687 1.00 97.44 278 GLY A C 1
ATOM 2208 O O . GLY A 1 278 ? -7.198 2.775 7.695 1.00 97.44 278 GLY A O 1
ATOM 2209 N N . LEU A 1 279 ? -6.387 0.815 6.944 1.00 97.38 279 LEU A N 1
ATOM 2210 C CA . LEU A 1 279 ? -7.482 0.503 6.031 1.00 97.38 279 LEU A CA 1
ATOM 2211 C C . LEU A 1 279 ? -7.926 -0.936 6.264 1.00 97.38 279 LEU A C 1
ATOM 2213 O O . LEU A 1 279 ? -7.089 -1.827 6.406 1.00 97.38 279 LEU A O 1
ATOM 2217 N N . LEU A 1 280 ? -9.233 -1.171 6.252 1.00 97.81 280 LEU A N 1
ATOM 2218 C CA . LEU A 1 280 ? -9.793 -2.512 6.289 1.00 97.81 280 LEU A CA 1
ATOM 2219 C C . LEU A 1 280 ? -11.023 -2.598 5.400 1.00 97.81 280 LEU A C 1
ATOM 2221 O O . LEU A 1 280 ? -12.040 -1.954 5.647 1.00 97.81 280 LEU A O 1
ATOM 2225 N N . ASN A 1 281 ? -10.955 -3.467 4.398 1.00 96.38 281 ASN A N 1
ATOM 2226 C CA . ASN A 1 281 ? -12.159 -3.988 3.777 1.00 96.38 281 ASN A CA 1
ATOM 2227 C C . ASN A 1 281 ? -12.854 -4.905 4.790 1.00 96.38 281 ASN A C 1
ATOM 2229 O O . ASN A 1 281 ? -12.289 -5.918 5.200 1.00 96.38 281 ASN A O 1
ATOM 2233 N N . LEU A 1 282 ? -14.069 -4.555 5.206 1.00 97.25 282 LEU A N 1
ATOM 2234 C CA . LEU A 1 282 ? -14.781 -5.223 6.298 1.00 97.25 282 LEU A CA 1
ATOM 2235 C C . LEU A 1 282 ? -15.168 -6.676 5.978 1.00 97.25 282 LEU A C 1
ATOM 2237 O O . LEU A 1 282 ? -15.484 -7.449 6.887 1.00 97.25 282 LEU A O 1
ATOM 2241 N N . THR A 1 283 ? -15.077 -7.090 4.710 1.00 94.94 283 THR A N 1
ATOM 2242 C CA . THR A 1 283 ? -15.193 -8.511 4.348 1.00 94.94 283 THR A CA 1
ATOM 2243 C C . THR A 1 283 ? -13.990 -9.351 4.776 1.00 94.94 283 THR A C 1
ATOM 2245 O O . THR A 1 283 ? -14.119 -10.562 4.931 1.00 94.94 283 THR A O 1
ATOM 2248 N N . HIS A 1 284 ? -12.852 -8.707 5.062 1.00 94.94 284 HIS A N 1
ATOM 2249 C CA . HIS A 1 284 ? -11.624 -9.337 5.549 1.00 94.94 284 HIS A CA 1
ATOM 2250 C C . HIS A 1 284 ? -11.496 -9.323 7.084 1.00 94.94 284 HIS A C 1
ATOM 2252 O O . HIS A 1 284 ? -10.439 -9.642 7.622 1.00 94.94 284 HIS A O 1
ATOM 2258 N N . ARG A 1 285 ? -12.553 -8.944 7.819 1.00 94.81 285 ARG A N 1
ATOM 2259 C CA . ARG A 1 285 ? -12.544 -8.780 9.292 1.00 94.81 285 ARG A CA 1
ATOM 2260 C C . ARG A 1 285 ? -12.059 -10.006 10.086 1.00 94.81 285 ARG A C 1
ATOM 2262 O O . ARG A 1 285 ? -11.654 -9.854 11.235 1.00 94.81 285 ARG A O 1
ATOM 2269 N N . HIS A 1 286 ? -12.136 -11.204 9.504 1.00 92.00 286 HIS A N 1
ATOM 2270 C CA . HIS A 1 286 ? -11.714 -12.460 10.137 1.00 92.00 286 HIS A CA 1
ATOM 2271 C C . HIS A 1 286 ? -10.601 -13.185 9.368 1.00 92.00 286 HIS A C 1
ATOM 2273 O O . HIS A 1 286 ? -9.845 -13.940 9.973 1.00 92.00 286 HIS A O 1
ATOM 2279 N N . SER A 1 287 ? -10.483 -12.968 8.054 1.00 90.94 287 SER A N 1
ATOM 2280 C CA . SER A 1 287 ? -9.489 -13.620 7.198 1.00 90.94 287 SER A CA 1
ATOM 2281 C C . SER A 1 287 ? -9.255 -12.806 5.926 1.00 90.94 287 SER A C 1
ATOM 2283 O O . SER A 1 287 ? -10.180 -12.201 5.391 1.00 90.94 287 SER A O 1
ATOM 2285 N N . HIS A 1 288 ? -8.023 -12.817 5.410 1.00 90.94 288 HIS A N 1
ATOM 2286 C CA . HIS A 1 288 ? -7.724 -12.284 4.075 1.00 90.94 288 HIS A CA 1
ATOM 2287 C C . HIS A 1 288 ? -7.833 -13.340 2.961 1.00 90.94 288 HIS A C 1
ATOM 2289 O O . HIS A 1 288 ? -7.630 -13.012 1.794 1.00 90.94 288 HIS A O 1
ATOM 2295 N N . GLU A 1 289 ? -8.126 -14.591 3.316 1.00 89.81 289 GLU A N 1
ATOM 2296 C CA . GLU A 1 289 ? -8.306 -15.721 2.398 1.00 89.81 289 GLU A CA 1
ATOM 2297 C C . GLU A 1 289 ? -9.792 -16.055 2.221 1.00 89.81 289 GLU A C 1
ATOM 2299 O O . GLU A 1 289 ? -10.306 -16.063 1.101 1.00 89.81 289 GLU A O 1
ATOM 2304 N N . ASP A 1 290 ? -10.489 -16.240 3.341 1.00 87.19 290 ASP A N 1
ATOM 2305 C CA . ASP A 1 290 ? -11.906 -16.589 3.395 1.00 87.19 290 ASP A CA 1
ATOM 2306 C C . ASP A 1 290 ? -12.731 -15.339 3.696 1.00 87.19 290 ASP A C 1
ATOM 2308 O O . ASP A 1 290 ? -12.950 -14.966 4.850 1.00 87.19 290 ASP A O 1
ATOM 2312 N N . LEU A 1 291 ? -13.146 -14.653 2.634 1.00 89.06 291 LEU A N 1
ATOM 2313 C CA . LEU A 1 291 ? -13.919 -13.422 2.756 1.00 89.06 291 LEU A CA 1
ATOM 2314 C C . LEU A 1 291 ? -15.362 -13.724 3.149 1.00 89.06 291 LEU A C 1
ATOM 2316 O O . LEU A 1 291 ? -15.990 -14.645 2.623 1.00 89.06 291 LEU A O 1
ATOM 2320 N N . GLU A 1 292 ? -15.921 -12.873 4.000 1.00 90.44 292 GLU A N 1
ATOM 2321 C CA . GLU A 1 292 ? -17.320 -12.954 4.399 1.00 90.44 292 GLU A CA 1
ATOM 2322 C C . GLU A 1 292 ? -18.015 -11.620 4.147 1.00 90.44 292 GLU A C 1
ATOM 2324 O O . GLU A 1 292 ? -17.625 -10.594 4.704 1.00 90.44 292 GLU A O 1
ATOM 2329 N N . ALA A 1 293 ? -19.090 -11.618 3.363 1.00 93.00 293 ALA A N 1
ATOM 2330 C CA . ALA A 1 293 ? -19.922 -10.429 3.206 1.00 93.00 293 ALA A CA 1
ATOM 2331 C C . ALA A 1 293 ? -20.516 -9.973 4.555 1.00 93.00 293 ALA A C 1
ATOM 2333 O O . ALA A 1 293 ? -20.698 -10.775 5.480 1.00 93.00 293 ALA A O 1
ATOM 2334 N N . LEU A 1 294 ? -20.805 -8.678 4.670 1.00 95.19 294 LEU A N 1
ATOM 2335 C CA . LEU A 1 294 ? -21.573 -8.135 5.787 1.00 95.19 294 LEU A CA 1
ATOM 2336 C C . LEU A 1 294 ? -23.070 -8.394 5.576 1.00 95.19 294 LEU A C 1
ATOM 2338 O O . LEU A 1 294 ? -23.572 -8.368 4.453 1.00 95.19 294 LEU A O 1
ATOM 2342 N N . GLU A 1 295 ? -23.797 -8.598 6.668 1.00 97.25 295 GLU A N 1
ATOM 2343 C CA . GLU A 1 295 ? -25.253 -8.495 6.687 1.00 97.25 295 GLU A CA 1
ATOM 2344 C C . GLU A 1 295 ? -25.618 -7.024 6.949 1.00 97.25 295 GLU A C 1
ATOM 2346 O O . GLU A 1 295 ? -25.226 -6.493 7.995 1.00 97.25 295 GLU A O 1
ATOM 2351 N N . PRO A 1 296 ? -26.342 -6.347 6.039 1.00 98.06 296 PRO A N 1
ATOM 2352 C CA . PRO A 1 296 ? -26.738 -4.958 6.235 1.00 98.06 296 PRO A CA 1
ATOM 2353 C C . PRO A 1 296 ? -27.401 -4.696 7.596 1.00 98.06 296 PRO A C 1
ATOM 2355 O O . PRO A 1 296 ? -28.317 -5.409 8.002 1.00 98.06 296 PRO A O 1
ATOM 2358 N N . GLY A 1 297 ? -26.928 -3.673 8.309 1.00 97.88 297 GLY A N 1
ATOM 2359 C CA . GLY A 1 297 ? -27.419 -3.260 9.630 1.00 97.88 297 GLY A CA 1
ATOM 2360 C C . GLY A 1 297 ? -26.936 -4.112 10.813 1.00 97.88 297 GLY A C 1
ATOM 2361 O O . GLY A 1 297 ? -27.155 -3.732 11.966 1.00 97.88 297 GLY A O 1
ATOM 2362 N N . LYS A 1 298 ? -26.252 -5.238 10.574 1.00 98.44 298 LYS A N 1
ATOM 2363 C CA . LYS A 1 298 ? -25.667 -6.057 11.643 1.00 98.44 298 LYS A CA 1
ATOM 2364 C C . LYS A 1 298 ? -24.371 -5.429 12.149 1.00 98.44 298 LYS A C 1
ATOM 2366 O O . LYS A 1 298 ? -23.508 -5.047 11.364 1.00 98.44 298 LYS A O 1
ATOM 2371 N N . PHE A 1 299 ? -24.225 -5.363 13.472 1.00 98.50 299 PHE A N 1
ATOM 2372 C CA . PHE A 1 299 ? -22.994 -4.906 14.113 1.00 98.50 299 PHE A CA 1
ATOM 2373 C C . PHE A 1 299 ? -21.963 -6.029 14.220 1.00 98.50 299 PHE A C 1
ATOM 2375 O O . PHE A 1 299 ? -22.288 -7.153 14.609 1.00 98.50 299 PHE A O 1
ATOM 2382 N N . TYR A 1 300 ? -20.714 -5.676 13.942 1.00 98.38 300 TYR A N 1
ATOM 2383 C CA . TYR A 1 300 ? -19.532 -6.518 14.045 1.00 98.38 300 TYR A CA 1
ATOM 2384 C C . TYR A 1 300 ? -18.492 -5.828 14.923 1.00 98.38 300 TYR A C 1
ATOM 2386 O O . TYR A 1 300 ? -18.312 -4.615 14.830 1.00 98.38 300 TYR A O 1
ATOM 2394 N N . ASP A 1 301 ? -17.783 -6.607 15.735 1.00 98.12 301 ASP A N 1
ATOM 2395 C CA . ASP A 1 301 ? -16.614 -6.132 16.471 1.00 98.12 301 ASP A CA 1
ATOM 2396 C C . ASP A 1 301 ? -15.366 -6.389 15.620 1.00 98.12 301 ASP A C 1
ATOM 2398 O O . ASP A 1 301 ? -15.076 -7.524 15.231 1.00 98.12 301 ASP A O 1
ATOM 2402 N N . VAL A 1 302 ? -14.652 -5.319 15.285 1.00 97.75 302 VAL A N 1
ATOM 2403 C CA . VAL A 1 302 ? -13.554 -5.331 14.319 1.00 97.75 302 VAL A CA 1
ATOM 2404 C C . VAL A 1 302 ? -12.318 -4.688 14.935 1.00 97.75 302 VAL A C 1
ATOM 2406 O O . VAL A 1 302 ? -12.403 -3.660 15.605 1.00 97.75 302 VAL A O 1
ATOM 2409 N N . LYS A 1 303 ? -11.151 -5.289 14.688 1.00 97.50 303 LYS A N 1
ATOM 2410 C CA . LYS A 1 303 ? -9.853 -4.719 15.055 1.00 97.50 303 LYS A CA 1
ATOM 2411 C C . LYS A 1 303 ? -9.124 -4.245 13.807 1.00 97.50 303 LYS A C 1
ATOM 2413 O O . LYS A 1 303 ? -8.873 -5.036 12.902 1.00 97.50 303 LYS A O 1
ATOM 2418 N N . LEU A 1 304 ? -8.755 -2.970 13.782 1.00 98.25 304 LEU A N 1
ATOM 2419 C CA . LEU A 1 304 ? -7.946 -2.363 12.734 1.00 98.25 304 LEU A CA 1
ATOM 2420 C C . LEU A 1 304 ? -6.628 -1.873 13.338 1.00 98.25 304 LEU A C 1
ATOM 2422 O O . LEU A 1 304 ? -6.595 -0.899 14.086 1.00 98.25 304 LEU A O 1
ATOM 2426 N N . LYS A 1 305 ? -5.533 -2.551 12.990 1.00 97.44 305 LYS A N 1
ATOM 2427 C CA . LYS A 1 305 ? -4.171 -2.109 13.303 1.00 97.44 305 LYS A CA 1
ATOM 2428 C C . LYS A 1 305 ? -3.715 -1.096 12.252 1.00 97.44 305 LYS A C 1
ATOM 2430 O O . LYS A 1 305 ? -3.749 -1.391 11.059 1.00 97.44 305 LYS A O 1
ATOM 2435 N N . LEU A 1 306 ? -3.312 0.091 12.693 1.00 98.25 306 LEU A N 1
ATOM 2436 C CA . LEU A 1 306 ? -2.772 1.140 11.827 1.00 98.25 306 LEU A CA 1
ATOM 2437 C C . LEU A 1 306 ? -1.294 0.865 11.499 1.00 98.25 306 LEU A C 1
ATOM 2439 O O . LEU A 1 306 ? -0.662 -0.011 12.090 1.00 98.25 306 LEU A O 1
ATOM 2443 N N . ASN A 1 307 ? -0.727 1.618 10.555 1.00 97.81 307 ASN A N 1
ATOM 2444 C CA . ASN A 1 307 ? 0.704 1.549 10.252 1.00 97.81 307 ASN A CA 1
ATOM 2445 C C . ASN A 1 307 ? 1.558 1.942 11.470 1.00 97.81 307 ASN A C 1
ATOM 2447 O O . ASN A 1 307 ? 1.162 2.812 12.250 1.00 97.81 307 ASN A O 1
ATOM 2451 N N . HIS A 1 308 ? 2.734 1.327 11.613 1.00 98.25 308 HIS A N 1
ATOM 2452 C CA . HIS A 1 308 ? 3.692 1.683 12.659 1.00 98.25 308 HIS A CA 1
ATOM 2453 C C . HIS A 1 308 ? 4.250 3.082 12.415 1.00 98.25 308 HIS A C 1
ATOM 2455 O O . HIS A 1 308 ? 4.522 3.463 11.276 1.00 98.25 308 HIS A O 1
ATOM 2461 N N . PHE A 1 309 ? 4.463 3.822 13.495 1.00 98.06 309 PHE A N 1
ATOM 2462 C CA . PHE A 1 309 ? 5.019 5.166 13.460 1.00 98.06 309 PHE A CA 1
ATOM 2463 C C . PHE A 1 309 ? 5.857 5.446 14.711 1.00 98.06 309 PHE A C 1
ATOM 2465 O O . PHE A 1 309 ? 5.701 4.792 15.742 1.00 98.06 309 PHE A O 1
ATOM 2472 N N . GLY A 1 310 ? 6.735 6.443 14.603 1.00 97.94 310 GLY A N 1
ATOM 2473 C CA . GLY A 1 310 ? 7.436 7.067 15.721 1.00 97.94 310 GLY A CA 1
ATOM 2474 C C . GLY A 1 310 ? 7.196 8.572 15.682 1.00 97.94 310 GLY A C 1
ATOM 2475 O O . GLY A 1 310 ? 7.728 9.253 14.800 1.00 97.94 310 GLY A O 1
ATOM 2476 N N . GLN A 1 311 ? 6.387 9.085 16.609 1.00 97.94 311 GLN A N 1
ATOM 2477 C CA . GLN A 1 311 ? 6.000 10.494 16.670 1.00 97.94 311 GLN A CA 1
ATOM 2478 C C . GLN A 1 311 ? 5.856 10.966 18.120 1.00 97.94 311 GLN A C 1
ATOM 2480 O O . GLN A 1 311 ? 5.167 10.341 18.922 1.00 97.94 311 GLN A O 1
ATOM 2485 N N . ARG A 1 312 ? 6.446 12.116 18.427 1.00 98.06 312 ARG A N 1
ATOM 2486 C CA . ARG A 1 312 ? 6.151 12.913 19.614 1.00 98.06 312 ARG A CA 1
ATOM 2487 C C . ARG A 1 312 ? 5.021 13.883 19.301 1.00 98.06 312 ARG A C 1
ATOM 2489 O O . ARG A 1 312 ? 5.066 14.565 18.277 1.00 98.06 312 ARG A O 1
ATOM 2496 N N . LEU A 1 313 ? 4.032 13.959 20.185 1.00 97.94 313 LEU A N 1
ATOM 2497 C CA . LEU A 1 313 ? 2.981 14.975 20.147 1.00 97.94 313 LEU A CA 1
ATOM 2498 C C . LEU A 1 313 ? 3.319 16.105 21.121 1.00 97.94 313 LEU A C 1
ATOM 2500 O O . LEU A 1 313 ? 3.744 15.860 22.252 1.00 97.94 313 LEU A O 1
ATOM 2504 N N . GLY A 1 314 ? 3.146 17.345 20.672 1.00 96.19 314 GLY A N 1
ATOM 2505 C CA . GLY A 1 314 ? 3.501 18.543 21.428 1.00 96.19 314 GLY A CA 1
ATOM 2506 C C . GLY A 1 314 ? 2.478 18.939 22.496 1.00 96.19 314 GLY A C 1
ATOM 2507 O O . GLY A 1 314 ? 1.295 18.611 22.420 1.00 96.19 314 GLY A O 1
ATOM 2508 N N . VAL A 1 315 ? 2.929 19.721 23.482 1.00 97.81 315 VAL A N 1
ATOM 2509 C CA . VAL A 1 315 ? 2.034 20.391 24.441 1.00 97.81 315 VAL A CA 1
ATOM 2510 C C . VAL A 1 315 ? 1.097 21.338 23.687 1.00 97.81 315 VAL A C 1
ATOM 2512 O O . VAL A 1 315 ? 1.519 22.081 22.802 1.00 97.81 315 VAL A O 1
ATOM 2515 N N . GLY A 1 316 ? -0.185 21.319 24.040 1.00 97.94 316 GLY A N 1
ATOM 2516 C CA . GLY A 1 316 ? -1.236 22.093 23.384 1.00 97.94 316 GLY A CA 1
ATOM 2517 C C . GLY A 1 316 ? -1.769 21.465 22.093 1.00 97.94 316 GLY A C 1
ATOM 2518 O O . GLY A 1 316 ? -2.843 21.869 21.641 1.00 97.94 316 GLY A O 1
ATOM 2519 N N . SER A 1 317 ? -1.085 20.464 21.527 1.00 98.25 317 SER A N 1
ATOM 2520 C CA . SER A 1 317 ? -1.608 19.690 20.401 1.00 98.25 317 SER A CA 1
ATOM 2521 C C . SER A 1 317 ? -2.778 18.802 20.835 1.00 98.25 317 SER A C 1
ATOM 2523 O O . SER A 1 317 ? -2.948 18.497 22.015 1.00 98.25 317 SER A O 1
ATOM 2525 N N . LYS A 1 318 ? -3.589 18.352 19.878 1.00 98.38 318 LYS A N 1
ATOM 2526 C CA . LYS A 1 318 ? -4.597 17.298 20.074 1.00 98.38 318 LYS A CA 1
ATOM 2527 C C . LYS A 1 318 ? -4.255 16.101 19.204 1.00 98.38 318 LYS A C 1
ATOM 2529 O O . LYS A 1 318 ? -3.792 16.276 18.080 1.00 98.38 318 LYS A O 1
ATOM 2534 N N . LEU A 1 319 ? -4.558 14.900 19.677 1.00 98.50 319 LEU A N 1
ATOM 2535 C CA . LEU A 1 319 ? -4.615 13.728 18.812 1.00 98.50 319 LEU A CA 1
ATOM 2536 C C . LEU A 1 319 ? -6.021 13.633 18.211 1.00 98.50 319 LEU A C 1
ATOM 2538 O O . LEU A 1 319 ? -7.010 13.692 18.942 1.00 98.50 319 LEU A O 1
ATOM 2542 N N . ARG A 1 320 ? -6.100 13.476 16.889 1.00 98.62 320 ARG A N 1
ATOM 2543 C CA . ARG A 1 320 ? -7.336 13.220 16.146 1.00 98.62 320 ARG A CA 1
ATOM 2544 C C . ARG A 1 320 ? -7.334 11.813 15.583 1.00 98.62 320 ARG A C 1
ATOM 2546 O O . ARG A 1 320 ? -6.391 11.441 14.890 1.00 98.62 320 ARG A O 1
ATOM 2553 N N . LEU A 1 321 ? -8.435 11.104 15.790 1.00 98.75 321 LEU A N 1
ATOM 2554 C CA . LEU A 1 321 ? -8.843 9.951 14.997 1.00 98.75 321 LEU A CA 1
ATOM 2555 C C . LEU A 1 321 ? -9.938 10.391 14.018 1.00 98.75 321 LEU A C 1
ATOM 2557 O O . LEU A 1 321 ? -10.943 10.955 14.438 1.00 98.75 321 LEU A O 1
ATOM 2561 N N . ALA A 1 322 ? -9.752 10.138 12.727 1.00 98.62 322 ALA A N 1
ATOM 2562 C CA . ALA A 1 322 ? -10.761 10.352 11.692 1.00 98.62 322 ALA A CA 1
ATOM 2563 C C . ALA A 1 322 ? -11.157 9.005 11.076 1.00 98.62 322 ALA A C 1
ATOM 2565 O O . ALA A 1 322 ? -10.271 8.242 10.694 1.00 98.62 322 ALA A O 1
ATOM 2566 N N . LEU A 1 323 ? -12.458 8.712 11.010 1.00 98.81 323 LEU A N 1
ATOM 2567 C CA . LEU A 1 323 ? -13.018 7.489 10.429 1.00 98.81 323 LEU A CA 1
ATOM 2568 C C . LEU A 1 323 ? -13.808 7.799 9.158 1.00 98.81 323 LEU A C 1
ATOM 2570 O O . LEU A 1 323 ? -14.574 8.766 9.124 1.00 98.81 323 LEU A O 1
ATOM 2574 N N . SER A 1 324 ? -13.663 6.949 8.144 1.00 98.62 324 SER A N 1
ATOM 2575 C CA . SER A 1 324 ? -14.215 7.207 6.811 1.00 98.62 324 SER A CA 1
ATOM 2576 C C . SER A 1 324 ? -14.640 5.924 6.097 1.00 98.62 324 SER A C 1
ATOM 2578 O O . SER A 1 324 ? -14.095 4.852 6.367 1.00 98.62 324 SER A O 1
ATOM 2580 N N . SER A 1 325 ? -15.594 6.032 5.164 1.00 98.19 325 SER A N 1
ATOM 2581 C CA . SER A 1 325 ? -16.130 4.881 4.410 1.00 98.19 325 SER A CA 1
ATOM 2582 C C . SER A 1 325 ? -15.472 4.633 3.040 1.00 98.19 325 SER A C 1
ATOM 2584 O O . SER A 1 325 ? -15.809 3.678 2.339 1.00 98.19 325 SER A O 1
ATOM 2586 N N . THR A 1 326 ? -14.507 5.474 2.657 1.00 97.69 326 THR A N 1
ATOM 2587 C CA . THR A 1 326 ? -13.709 5.394 1.418 1.00 97.69 326 THR A CA 1
ATOM 2588 C C . THR A 1 326 ? -12.363 6.108 1.617 1.00 97.69 326 THR A C 1
ATOM 2590 O O . THR A 1 326 ? -12.235 6.886 2.565 1.00 97.69 326 THR A O 1
ATOM 2593 N N . TYR A 1 327 ? -11.349 5.825 0.787 1.00 97.50 327 TYR A N 1
ATOM 2594 C CA . TYR A 1 327 ? -10.021 6.461 0.893 1.00 97.50 327 TYR A CA 1
ATOM 2595 C C . TYR A 1 327 ? -9.196 6.386 -0.413 1.00 97.50 327 TYR A C 1
ATOM 2597 O O . TYR A 1 327 ? -8.069 5.876 -0.450 1.00 97.50 327 TYR A O 1
ATOM 2605 N N . PHE A 1 328 ? -9.777 6.852 -1.518 1.00 96.69 328 PHE A N 1
ATOM 2606 C CA . PHE A 1 328 ? -9.129 6.904 -2.833 1.00 96.69 328 PHE A CA 1
ATOM 2607 C C . PHE A 1 328 ? -8.207 8.141 -2.933 1.00 96.69 328 PHE A C 1
ATOM 2609 O O . PHE A 1 328 ? -8.579 9.211 -2.456 1.00 96.69 328 PHE A O 1
ATOM 2616 N N . PRO A 1 329 ? -7.005 8.064 -3.540 1.00 93.69 329 PRO A N 1
ATOM 2617 C CA . PRO A 1 329 ? -6.488 6.988 -4.389 1.00 93.69 329 PRO A CA 1
ATOM 2618 C C . PRO A 1 329 ? -5.630 5.917 -3.701 1.00 93.69 329 PRO A C 1
ATOM 2620 O O . PRO A 1 329 ? -5.059 5.075 -4.391 1.00 93.69 329 PRO A O 1
ATOM 2623 N N . ILE A 1 330 ? -5.510 5.916 -2.370 1.00 94.19 330 ILE A N 1
ATOM 2624 C CA . ILE A 1 330 ? -4.699 4.900 -1.672 1.00 94.19 330 ILE A CA 1
ATOM 2625 C C . ILE A 1 330 ? -5.326 3.506 -1.816 1.00 94.19 330 ILE A C 1
ATOM 2627 O O . ILE A 1 330 ? -4.607 2.523 -1.989 1.00 94.19 330 ILE A O 1
ATOM 2631 N N . VAL A 1 331 ? -6.656 3.415 -1.771 1.00 94.88 331 VAL A N 1
ATOM 2632 C CA . VAL A 1 331 ? -7.403 2.178 -2.020 1.00 94.88 331 VAL A CA 1
ATOM 2633 C C . VAL A 1 331 ? -8.577 2.438 -2.957 1.00 94.88 331 VAL A C 1
ATOM 2635 O O . VAL A 1 331 ? -9.183 3.509 -2.938 1.00 94.88 331 VAL A O 1
ATOM 2638 N N . TRP A 1 332 ? -8.887 1.454 -3.800 1.00 95.94 332 TRP A N 1
ATOM 2639 C CA . TRP A 1 332 ? -9.992 1.546 -4.747 1.00 95.94 332 TRP A CA 1
ATOM 2640 C C . TRP A 1 332 ? -11.360 1.544 -4.034 1.00 95.94 332 TRP A C 1
ATOM 2642 O O . TRP A 1 332 ? -11.530 0.771 -3.085 1.00 95.94 332 TRP A O 1
ATOM 2652 N N . PRO A 1 333 ? -12.355 2.335 -4.486 1.00 96.12 333 PRO A N 1
ATOM 2653 C CA . PRO A 1 333 ? -13.682 2.360 -3.875 1.00 96.12 333 PRO A CA 1
ATOM 2654 C C . PRO A 1 333 ? -14.424 1.013 -3.859 1.00 96.12 333 PRO A C 1
ATOM 2656 O O . PRO A 1 333 ? -14.262 0.143 -4.728 1.00 96.12 333 PRO A O 1
ATOM 2659 N N . SER A 1 334 ? -15.316 0.867 -2.876 1.00 94.69 334 SER A N 1
ATOM 2660 C CA . SER A 1 334 ? -16.277 -0.246 -2.821 1.00 94.69 334 SER A CA 1
ATOM 2661 C C . SER A 1 334 ? -17.218 -0.225 -4.045 1.00 94.69 334 SER A C 1
ATOM 2663 O O . SER A 1 334 ? -17.358 0.815 -4.679 1.00 94.69 334 SER A O 1
ATOM 2665 N N . PRO A 1 335 ? -17.874 -1.341 -4.424 1.00 93.31 335 PRO A N 1
ATOM 2666 C CA . PRO A 1 335 ? -18.772 -1.371 -5.591 1.00 93.31 335 PRO A CA 1
ATOM 2667 C C . PRO A 1 335 ? -19.999 -0.450 -5.497 1.00 93.31 335 PRO A C 1
ATOM 2669 O O . PRO A 1 335 ? -20.633 -0.170 -6.511 1.00 93.31 335 PRO A O 1
ATOM 2672 N N . GLU A 1 336 ? -20.355 -0.025 -4.286 1.00 95.44 336 GLU A N 1
ATOM 2673 C CA . GLU A 1 336 ? -21.488 0.843 -3.976 1.00 95.44 336 GLU A CA 1
ATOM 2674 C C . GLU A 1 336 ? -21.068 1.879 -2.925 1.00 95.44 336 GLU A C 1
ATOM 2676 O O . 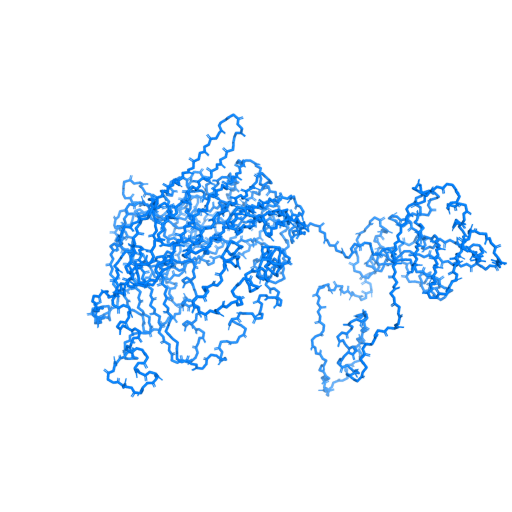GLU A 1 336 ? -20.105 1.666 -2.184 1.00 95.44 336 GLU A O 1
ATOM 2681 N N . VAL A 1 337 ? -21.807 2.991 -2.853 1.00 97.50 337 VAL A N 1
ATOM 2682 C CA . VAL A 1 337 ? -21.685 3.955 -1.750 1.00 97.50 337 VAL A CA 1
ATOM 2683 C C . VAL A 1 337 ? -22.152 3.286 -0.461 1.00 97.50 337 VAL A C 1
ATOM 2685 O O . VAL A 1 337 ? -23.197 2.633 -0.446 1.00 97.50 337 VAL A O 1
ATOM 2688 N N . THR A 1 338 ? -21.367 3.449 0.602 1.00 96.62 338 THR A N 1
ATOM 2689 C CA . THR A 1 338 ? -21.571 2.792 1.894 1.00 96.62 338 THR A CA 1
ATOM 2690 C C . THR A 1 338 ? -21.737 3.818 3.007 1.00 96.62 338 THR A C 1
ATOM 2692 O O . THR A 1 338 ? -20.958 4.772 3.134 1.00 96.62 338 THR A O 1
ATOM 2695 N N . ILE A 1 339 ? -22.733 3.572 3.849 1.00 98.69 339 ILE A N 1
ATOM 2696 C CA . ILE A 1 339 ? -22.917 4.213 5.144 1.00 98.69 339 ILE A CA 1
ATOM 2697 C C . ILE A 1 339 ? -22.385 3.250 6.204 1.00 98.69 339 ILE A C 1
ATOM 2699 O O . ILE A 1 339 ? -22.728 2.063 6.234 1.00 98.69 339 ILE A O 1
ATOM 2703 N N . LEU A 1 340 ? -21.518 3.759 7.073 1.00 98.81 340 LEU A N 1
ATOM 2704 C CA . LEU A 1 340 ? -21.035 3.037 8.244 1.00 98.81 340 LEU A CA 1
ATOM 2705 C C . LEU A 1 340 ? -21.697 3.605 9.491 1.00 98.81 340 LEU A C 1
ATOM 2707 O O . LEU A 1 340 ? -21.690 4.818 9.680 1.00 98.81 340 LEU A O 1
ATOM 2711 N N . THR A 1 341 ? -22.197 2.739 10.366 1.00 98.75 341 THR A N 1
ATOM 2712 C CA . THR A 1 341 ? -22.713 3.117 11.686 1.00 98.75 341 THR A CA 1
ATOM 2713 C C . THR A 1 341 ? -21.729 2.656 12.757 1.00 98.75 341 THR A C 1
ATOM 2715 O O . THR A 1 341 ? -21.479 1.459 12.900 1.00 98.75 341 THR A O 1
ATOM 2718 N N . ILE A 1 342 ? -21.179 3.597 13.524 1.00 98.31 342 ILE A N 1
ATOM 2719 C CA . ILE A 1 342 ? -20.201 3.357 14.591 1.00 98.31 342 ILE A CA 1
ATOM 2720 C C . ILE A 1 342 ? -20.902 3.418 15.945 1.00 98.31 342 ILE A C 1
ATOM 2722 O O . ILE A 1 342 ? -21.486 4.442 16.293 1.00 98.31 342 ILE A O 1
ATOM 2726 N N . ASP A 1 343 ? -20.818 2.344 16.727 1.00 97.31 343 ASP A N 1
ATOM 2727 C CA . ASP A 1 343 ? -21.234 2.326 18.131 1.00 97.31 343 ASP A CA 1
ATOM 2728 C C . ASP A 1 343 ? -20.081 2.865 18.984 1.00 97.31 343 ASP A C 1
ATOM 2730 O O . ASP A 1 343 ? -19.080 2.181 19.213 1.00 97.31 343 ASP A O 1
ATOM 2734 N N . THR A 1 344 ? -20.190 4.126 19.404 1.00 95.25 344 THR A N 1
ATOM 2735 C CA . THR A 1 344 ? -19.092 4.807 20.108 1.00 95.25 344 THR A CA 1
ATOM 2736 C C . THR A 1 344 ? -18.853 4.252 21.507 1.00 95.25 344 THR A C 1
ATOM 2738 O O . THR A 1 344 ? -17.700 4.106 21.906 1.00 95.25 344 THR A O 1
ATOM 2741 N N . GLY A 1 345 ? -19.915 3.857 22.214 1.00 92.94 345 GLY A N 1
ATOM 2742 C CA . GLY A 1 345 ? -19.835 3.264 23.552 1.00 92.94 345 GLY A CA 1
ATOM 2743 C C . GLY A 1 345 ? -19.055 1.958 23.606 1.00 92.94 345 GLY A C 1
ATOM 2744 O O . GLY A 1 345 ? -18.393 1.664 24.599 1.00 92.94 345 GLY A O 1
ATOM 2745 N N . SER A 1 346 ? -19.103 1.191 22.517 1.00 94.44 346 SER A N 1
ATOM 2746 C CA . SER A 1 346 ? -18.425 -0.103 22.400 1.00 94.44 346 SER A CA 1
ATOM 2747 C C . SER A 1 346 ? -17.128 -0.039 21.586 1.00 94.44 346 SER A C 1
ATOM 2749 O O . SER A 1 346 ? -16.622 -1.078 21.164 1.00 94.44 346 SER A O 1
ATOM 2751 N N . SER A 1 347 ? -16.596 1.162 21.339 1.00 96.62 347 SER A N 1
ATOM 2752 C CA . SER A 1 347 ? -15.392 1.366 20.529 1.00 96.62 347 SER A CA 1
ATOM 2753 C C . SER A 1 347 ? -14.285 2.071 21.317 1.00 96.62 347 SER A C 1
ATOM 2755 O O . SER A 1 347 ? -14.531 2.949 22.146 1.00 96.62 347 SER A O 1
ATOM 2757 N N . SER A 1 348 ? -13.037 1.704 21.039 1.00 97.31 348 SER A N 1
ATOM 2758 C CA . SER A 1 348 ? -11.848 2.270 21.678 1.00 97.31 348 SER A CA 1
ATOM 2759 C C . SER A 1 348 ? -10.638 2.238 20.749 1.00 97.31 348 SER A C 1
ATOM 2761 O O . SER A 1 348 ? -10.563 1.430 19.826 1.00 97.31 348 SER A O 1
ATOM 2763 N N . ILE A 1 349 ? -9.642 3.070 21.026 1.00 98.06 349 ILE A N 1
ATOM 2764 C CA . ILE A 1 349 ? -8.327 3.003 20.391 1.00 98.06 349 ILE A CA 1
ATOM 2765 C C . ILE A 1 349 ? -7.248 2.738 21.438 1.00 98.06 349 ILE A C 1
ATOM 2767 O O . ILE A 1 349 ? -7.210 3.382 22.485 1.00 98.06 349 ILE A O 1
ATOM 2771 N N . ASP A 1 350 ? -6.379 1.779 21.142 1.00 98.12 350 ASP A N 1
ATOM 2772 C CA . ASP A 1 350 ? -5.191 1.462 21.922 1.00 98.12 350 ASP A CA 1
ATOM 2773 C C . ASP A 1 350 ? -3.990 2.170 21.281 1.00 98.12 350 ASP A C 1
ATOM 2775 O O . ASP A 1 350 ? -3.736 2.031 20.081 1.00 98.12 350 ASP A O 1
ATOM 2779 N N . LEU A 1 351 ? -3.280 2.971 22.073 1.00 98.12 351 LEU A N 1
ATOM 2780 C CA . LEU A 1 351 ? -2.176 3.825 21.652 1.00 98.12 351 LEU A CA 1
ATOM 2781 C C . LEU A 1 351 ? -0.839 3.289 22.180 1.00 98.12 351 LEU A C 1
ATOM 2783 O O . LEU A 1 351 ? -0.757 2.899 23.351 1.00 98.12 351 LEU A O 1
ATOM 2787 N N . PRO A 1 352 ? 0.222 3.332 21.355 1.00 97.62 352 PRO A N 1
ATOM 2788 C CA . PRO A 1 352 ? 1.524 2.819 21.735 1.00 97.62 352 PRO A CA 1
ATOM 2789 C C . PRO A 1 352 ? 2.358 3.890 22.459 1.00 97.62 352 PRO A C 1
ATOM 2791 O O . PRO A 1 352 ? 3.301 4.445 21.891 1.00 97.62 352 PRO A O 1
ATOM 2794 N N . VAL A 1 353 ? 1.956 4.260 23.682 1.00 97.12 353 VAL A N 1
ATOM 2795 C CA . VAL A 1 353 ? 2.647 5.303 24.461 1.00 97.12 353 VAL A CA 1
ATOM 2796 C C . VAL A 1 353 ? 3.973 4.765 24.981 1.00 97.12 353 VAL A C 1
ATOM 2798 O O . VAL A 1 353 ? 4.013 3.802 25.750 1.00 97.12 353 VAL A O 1
ATOM 2801 N N . ARG A 1 354 ? 5.056 5.421 24.568 1.00 95.69 354 ARG A N 1
ATOM 2802 C CA . ARG A 1 354 ? 6.421 5.096 24.961 1.00 95.69 354 ARG A CA 1
ATOM 2803 C C . ARG A 1 354 ? 6.814 5.890 26.203 1.00 95.69 354 ARG A C 1
ATOM 2805 O O . ARG A 1 354 ? 6.585 7.094 26.278 1.00 95.69 354 ARG A O 1
ATOM 2812 N N . THR A 1 355 ? 7.445 5.215 27.155 1.00 91.12 355 THR A N 1
ATOM 2813 C CA . THR A 1 355 ? 8.117 5.849 28.295 1.00 91.12 355 THR A CA 1
ATOM 2814 C C . THR A 1 355 ? 9.599 6.041 27.999 1.00 91.12 355 THR A C 1
ATOM 2816 O O . THR A 1 355 ? 10.185 5.234 27.279 1.00 91.12 355 THR A O 1
ATOM 2819 N N . ASP A 1 356 ? 10.218 7.054 28.601 1.00 86.50 356 ASP A N 1
ATOM 2820 C CA . ASP A 1 356 ? 11.658 7.294 28.476 1.00 86.50 356 ASP A CA 1
ATOM 2821 C C . ASP A 1 356 ? 12.485 6.049 28.841 1.00 86.50 356 ASP A C 1
ATOM 2823 O O . ASP A 1 356 ? 12.265 5.422 29.883 1.00 86.50 356 ASP A O 1
ATOM 2827 N N . ASP A 1 357 ? 13.487 5.720 28.019 1.00 88.12 357 ASP A N 1
ATOM 2828 C CA . ASP A 1 357 ? 14.470 4.678 28.320 1.00 88.12 357 ASP A CA 1
ATOM 2829 C C . ASP A 1 357 ? 15.871 5.293 28.434 1.00 88.12 357 ASP A C 1
ATOM 2831 O O . ASP A 1 357 ? 16.388 5.949 27.529 1.00 88.12 357 ASP A O 1
ATOM 2835 N N . SER A 1 358 ? 16.548 5.012 29.550 1.00 88.31 358 SER A N 1
ATOM 2836 C CA . SER A 1 358 ? 17.944 5.407 29.785 1.00 88.31 358 SER A CA 1
ATOM 2837 C C . SER A 1 358 ? 18.921 4.994 28.669 1.00 88.31 358 SER A C 1
ATOM 2839 O O . SER A 1 358 ? 19.998 5.582 28.545 1.00 88.31 358 SER A O 1
ATOM 2841 N N . GLN A 1 359 ? 18.588 3.977 27.870 1.00 89.19 359 GLN A N 1
ATOM 2842 C CA . GLN A 1 359 ? 19.384 3.509 26.738 1.00 89.19 359 GLN A CA 1
ATOM 2843 C C . GLN A 1 359 ? 19.424 4.489 25.575 1.00 89.19 359 GLN A C 1
ATOM 2845 O O . GLN A 1 359 ? 20.411 4.477 24.842 1.00 89.19 359 GLN A O 1
ATOM 2850 N N . ASP A 1 360 ? 18.428 5.363 25.440 1.00 94.25 360 ASP A N 1
ATOM 2851 C CA . ASP A 1 360 ? 18.391 6.373 24.382 1.00 94.25 360 ASP A CA 1
ATOM 2852 C C . ASP A 1 360 ? 19.645 7.255 24.455 1.00 94.25 360 ASP A C 1
ATOM 2854 O O . ASP A 1 360 ? 20.338 7.471 23.462 1.00 94.25 360 ASP A O 1
ATOM 2858 N N . SER A 1 361 ? 20.029 7.643 25.677 1.00 91.81 361 SER A N 1
ATOM 2859 C CA . SER A 1 361 ? 21.248 8.418 25.952 1.00 91.81 361 SER A CA 1
ATOM 2860 C C . SER A 1 361 ? 22.558 7.658 25.695 1.00 91.81 361 SER A C 1
ATOM 2862 O O . SER A 1 361 ? 23.616 8.269 25.552 1.00 91.81 361 SER A O 1
ATOM 2864 N N . LYS A 1 362 ? 22.500 6.322 25.635 1.00 91.94 362 LYS A N 1
ATOM 2865 C CA . LYS A 1 362 ? 23.651 5.429 25.430 1.00 91.94 362 LYS A CA 1
ATOM 2866 C C . LYS A 1 362 ? 23.809 5.005 23.972 1.00 91.94 362 LYS A C 1
ATOM 2868 O O . LYS A 1 362 ? 24.778 4.317 23.646 1.00 91.94 362 LYS A O 1
ATOM 2873 N N . LEU A 1 363 ? 22.880 5.390 23.096 1.00 94.38 363 LEU A N 1
ATOM 2874 C CA . LEU A 1 363 ? 22.964 5.077 21.679 1.00 94.38 363 LEU A CA 1
ATOM 2875 C C . LEU A 1 363 ? 24.224 5.685 21.074 1.00 94.38 363 LEU A C 1
ATOM 2877 O O . LEU A 1 363 ? 24.452 6.895 21.104 1.00 94.38 363 LEU A O 1
ATOM 2881 N N . ARG A 1 364 ? 25.018 4.833 20.430 1.00 93.19 364 ARG A N 1
ATOM 2882 C CA . ARG A 1 364 ? 26.177 5.279 19.667 1.00 93.19 364 ARG A CA 1
ATOM 2883 C C . ARG A 1 364 ? 25.725 6.238 18.553 1.00 93.19 364 ARG A C 1
ATOM 2885 O O . ARG A 1 364 ? 24.838 5.881 17.768 1.00 93.19 364 ARG A O 1
ATOM 2892 N N . PRO A 1 365 ? 26.330 7.428 18.410 1.00 95.00 365 PRO A N 1
ATOM 2893 C CA . PRO A 1 365 ? 26.053 8.295 17.272 1.00 95.00 365 PRO A CA 1
ATOM 2894 C C . PRO A 1 365 ? 26.397 7.599 15.952 1.00 95.00 365 PRO A C 1
ATOM 2896 O O . PRO A 1 365 ? 27.442 6.952 15.831 1.00 95.00 365 PRO A O 1
ATOM 2899 N N . PHE A 1 366 ? 25.533 7.745 14.948 1.00 96.81 366 PHE A N 1
ATOM 2900 C CA . PHE A 1 366 ? 25.872 7.306 13.601 1.00 96.81 366 PHE A CA 1
ATOM 2901 C C . PHE A 1 366 ? 27.016 8.153 13.044 1.00 96.81 366 PHE A C 1
ATOM 2903 O O . PHE A 1 366 ? 27.111 9.354 13.302 1.00 96.81 366 PHE A O 1
ATOM 2910 N N . ARG A 1 367 ? 27.878 7.531 12.236 1.00 96.69 367 ARG A N 1
ATOM 2911 C CA . ARG A 1 367 ? 28.841 8.283 11.423 1.00 96.69 367 ARG A CA 1
ATOM 2912 C C . ARG A 1 367 ? 28.089 9.146 10.394 1.00 96.69 367 ARG A C 1
ATOM 2914 O O . ARG A 1 367 ? 26.951 8.813 10.060 1.00 96.69 367 ARG A O 1
ATOM 2921 N N . PRO A 1 368 ? 28.701 10.215 9.859 1.00 96.69 368 PRO A N 1
ATOM 2922 C CA . PRO A 1 368 ? 28.119 10.967 8.751 1.00 96.69 368 PRO A CA 1
ATOM 2923 C C . PRO A 1 368 ? 27.834 10.077 7.536 1.00 96.69 368 PRO A C 1
ATOM 2925 O O . PRO A 1 368 ? 28.571 9.124 7.262 1.00 96.69 368 PRO A O 1
ATOM 2928 N N . ALA A 1 369 ? 26.769 10.396 6.802 1.00 96.94 369 ALA A N 1
ATOM 2929 C CA . ALA A 1 369 ? 26.417 9.694 5.576 1.00 96.94 369 ALA A CA 1
ATOM 2930 C C . ALA A 1 369 ? 27.534 9.804 4.528 1.00 96.94 369 ALA A C 1
ATOM 2932 O O . ALA A 1 369 ? 28.068 10.886 4.287 1.00 96.94 369 ALA A O 1
ATOM 2933 N N . ILE A 1 370 ? 27.861 8.678 3.894 1.00 95.44 370 ILE A N 1
ATOM 2934 C CA . ILE A 1 370 ? 28.748 8.616 2.729 1.00 95.44 370 ILE A CA 1
ATOM 2935 C C . ILE A 1 370 ? 27.931 8.067 1.564 1.00 95.44 370 ILE A C 1
ATOM 2937 O O . ILE A 1 370 ? 27.139 7.140 1.731 1.00 95.44 370 ILE A O 1
ATOM 2941 N N . ASN A 1 371 ? 28.124 8.650 0.385 1.00 93.31 371 ASN A N 1
ATOM 2942 C CA . ASN A 1 371 ? 27.457 8.254 -0.846 1.00 93.31 371 ASN A CA 1
ATOM 2943 C C . ASN A 1 371 ? 28.503 7.989 -1.926 1.00 93.31 371 ASN A C 1
ATOM 2945 O O . ASN A 1 371 ? 29.503 8.701 -2.007 1.00 93.31 371 ASN A O 1
ATOM 2949 N N . GLY A 1 372 ? 28.261 6.976 -2.758 1.00 86.94 372 GLY A N 1
ATOM 2950 C CA . GLY A 1 372 ? 29.013 6.821 -3.999 1.00 86.94 372 GLY A CA 1
ATOM 2951 C C . GLY A 1 372 ? 28.690 7.970 -4.954 1.00 86.94 372 GLY A C 1
ATOM 2952 O O . GLY A 1 372 ? 27.567 8.476 -4.969 1.00 86.94 372 GLY A O 1
ATOM 2953 N N . THR A 1 373 ? 29.669 8.383 -5.750 1.00 82.50 373 THR A N 1
ATOM 2954 C CA . THR A 1 373 ? 29.486 9.397 -6.791 1.00 82.50 373 THR A CA 1
ATOM 2955 C C . THR A 1 373 ? 29.455 8.716 -8.150 1.00 82.50 373 THR A C 1
ATOM 2957 O O . THR A 1 373 ? 30.435 8.084 -8.530 1.00 82.50 373 THR A O 1
ATOM 2960 N N . LEU A 1 374 ? 28.350 8.865 -8.878 1.00 87.81 374 LEU A N 1
ATOM 2961 C CA . LEU A 1 374 ? 28.274 8.571 -10.307 1.00 87.81 374 LEU A CA 1
ATOM 2962 C C . LEU A 1 374 ? 28.139 9.911 -11.019 1.00 87.81 374 LEU A C 1
ATOM 2964 O O . LEU A 1 374 ? 27.160 10.622 -10.762 1.00 87.81 374 LEU A O 1
ATOM 2968 N N . LYS A 1 375 ? 29.124 10.291 -11.838 1.00 93.94 375 LYS A N 1
ATOM 2969 C CA . LYS A 1 375 ? 29.057 11.571 -12.539 1.00 93.94 375 LYS A CA 1
ATOM 2970 C C . LYS A 1 375 ? 28.037 11.474 -13.668 1.00 93.94 375 LYS A C 1
ATOM 2972 O O . LYS A 1 375 ? 27.975 10.487 -14.398 1.00 93.94 375 LYS A O 1
ATOM 2977 N N . LYS A 1 376 ? 27.172 12.481 -13.747 1.00 95.06 376 LYS A N 1
ATOM 2978 C CA . LYS A 1 376 ? 26.131 12.547 -14.763 1.00 95.06 376 LYS A CA 1
ATOM 2979 C C . LYS A 1 376 ? 26.024 13.956 -15.301 1.00 95.06 376 LYS A C 1
ATOM 2981 O O . LYS A 1 376 ? 25.926 14.907 -14.523 1.00 95.06 376 LYS A O 1
ATOM 2986 N N . THR A 1 377 ? 25.928 14.058 -16.614 1.00 96.44 377 THR A N 1
ATOM 2987 C CA . THR A 1 377 ? 25.650 15.302 -17.318 1.00 96.44 377 THR A CA 1
ATOM 2988 C C . THR A 1 377 ? 24.162 15.371 -17.647 1.00 96.44 377 THR A C 1
ATOM 2990 O O . THR A 1 377 ? 23.596 14.444 -18.225 1.00 96.44 377 THR A O 1
ATOM 2993 N N . GLN A 1 378 ? 23.497 16.464 -17.269 1.00 96.88 378 GLN A N 1
ATOM 2994 C CA . GLN A 1 378 ? 22.093 16.682 -17.620 1.00 96.88 378 GLN A CA 1
ATOM 2995 C C . GLN A 1 378 ? 21.990 17.189 -19.066 1.00 96.88 378 GLN A C 1
ATOM 2997 O O . GLN A 1 378 ? 22.543 18.232 -19.400 1.00 96.88 378 GLN A O 1
ATOM 3002 N N . LEU A 1 379 ? 21.266 16.460 -19.913 1.00 97.12 379 LEU A N 1
ATOM 3003 C CA . LEU A 1 379 ? 21.027 16.792 -21.322 1.00 97.12 379 LEU A CA 1
ATOM 3004 C C . LEU A 1 379 ? 19.672 17.483 -21.537 1.00 97.12 379 LEU A C 1
ATOM 3006 O O . LEU A 1 379 ? 19.545 18.341 -22.407 1.00 97.12 379 LEU A O 1
ATOM 3010 N N . ARG A 1 380 ? 18.660 17.115 -20.742 1.00 96.88 380 ARG A N 1
ATOM 3011 C CA . ARG A 1 380 ? 17.352 17.785 -20.666 1.00 96.88 380 ARG A CA 1
ATOM 3012 C C . ARG A 1 380 ? 16.982 17.966 -19.190 1.00 96.88 380 ARG A C 1
ATOM 3014 O O . ARG A 1 380 ? 17.119 16.996 -18.441 1.00 96.88 380 ARG A O 1
ATOM 3021 N N . PRO A 1 381 ? 16.541 19.160 -18.756 1.00 95.75 381 PRO A N 1
ATOM 3022 C CA . PRO A 1 381 ? 16.144 19.389 -17.372 1.00 95.75 381 PRO A CA 1
ATOM 3023 C C . PRO A 1 381 ? 14.927 18.550 -16.975 1.00 95.75 381 PRO A C 1
ATOM 3025 O O . PRO A 1 381 ? 14.045 18.305 -17.795 1.00 95.75 381 PRO A O 1
ATOM 3028 N N . ALA A 1 382 ? 14.885 18.141 -15.707 1.00 93.69 382 ALA A N 1
ATOM 3029 C CA . ALA A 1 382 ? 13.717 17.504 -15.108 1.00 93.69 382 ALA A CA 1
ATOM 3030 C C . ALA A 1 382 ? 12.595 18.528 -14.850 1.00 93.69 382 ALA A C 1
ATOM 3032 O O . ALA A 1 382 ? 12.853 19.715 -14.627 1.00 93.69 382 ALA A O 1
ATOM 3033 N N . SER A 1 383 ? 11.349 18.065 -14.863 1.00 92.69 383 SER A N 1
ATOM 3034 C CA . SER A 1 383 ? 10.139 18.863 -14.663 1.00 92.69 383 SER A CA 1
ATOM 3035 C C . SER A 1 383 ? 9.107 18.042 -13.895 1.00 92.69 383 SER A C 1
ATOM 3037 O O . SER A 1 383 ? 8.763 16.931 -14.299 1.00 92.69 383 SER A O 1
ATOM 3039 N N . HIS A 1 384 ? 8.558 18.615 -12.823 1.00 89.56 384 HIS A N 1
ATOM 3040 C CA . HIS A 1 384 ? 7.571 17.940 -11.986 1.00 89.56 384 HIS A CA 1
ATOM 3041 C C . HIS A 1 384 ? 6.398 18.865 -11.669 1.00 89.56 384 HIS A C 1
ATOM 3043 O O . HIS A 1 384 ? 6.589 20.006 -11.242 1.00 89.56 384 HIS A O 1
ATOM 3049 N N . LYS A 1 385 ? 5.178 18.356 -11.839 1.00 90.25 385 LYS A N 1
ATOM 3050 C CA . LYS A 1 385 ? 3.948 18.976 -11.339 1.00 90.25 385 LYS A CA 1
ATOM 3051 C C . LYS A 1 385 ? 3.136 17.934 -10.596 1.00 90.25 385 LYS A C 1
ATOM 3053 O O . LYS A 1 385 ? 3.037 16.790 -11.026 1.00 90.25 385 LYS A O 1
ATOM 3058 N N . ASN A 1 386 ? 2.554 18.344 -9.482 1.00 91.69 386 ASN A N 1
ATOM 3059 C CA . ASN A 1 386 ? 1.692 17.501 -8.675 1.00 91.69 386 ASN A CA 1
ATOM 3060 C C . ASN A 1 386 ? 0.629 18.387 -8.031 1.00 91.69 386 ASN A C 1
ATOM 3062 O O . ASN A 1 386 ? 0.966 19.283 -7.256 1.00 91.69 386 ASN A O 1
ATOM 3066 N N . TYR A 1 387 ? -0.627 18.193 -8.416 1.00 91.88 387 TYR A N 1
ATOM 3067 C CA . TYR A 1 387 ? -1.731 19.023 -7.955 1.00 91.88 387 TYR A CA 1
ATOM 3068 C C . TYR A 1 387 ? -3.059 18.277 -8.035 1.00 91.88 387 TYR A C 1
ATOM 3070 O O . TYR A 1 387 ? -3.231 17.341 -8.815 1.00 91.88 387 TYR A O 1
ATOM 3078 N N . VAL A 1 388 ? -4.014 18.738 -7.232 1.00 93.31 388 VAL A N 1
ATOM 3079 C CA . VAL A 1 388 ? -5.410 18.313 -7.304 1.00 93.31 388 VAL A CA 1
ATOM 3080 C C . VAL A 1 388 ? -6.200 19.412 -8.003 1.00 93.31 388 VAL A C 1
ATOM 3082 O O . VAL A 1 388 ? -6.071 20.583 -7.645 1.00 93.31 388 VAL A O 1
ATOM 3085 N N . LYS A 1 389 ? -7.013 19.050 -8.995 1.00 95.00 389 LYS A N 1
ATOM 3086 C CA . LYS A 1 389 ? -7.976 19.958 -9.634 1.00 95.00 389 LYS A CA 1
ATOM 3087 C C . LYS A 1 389 ? -9.398 19.445 -9.429 1.00 95.00 389 LYS A C 1
ATOM 3089 O O . LYS A 1 389 ? -9.623 18.237 -9.364 1.00 95.00 389 LYS A O 1
ATOM 3094 N N . GLN A 1 390 ? -10.336 20.378 -9.331 1.00 95.62 390 GLN A N 1
ATOM 3095 C CA . GLN A 1 390 ? -11.766 20.110 -9.229 1.00 95.62 390 GLN A CA 1
ATOM 3096 C C . GLN A 1 390 ? -12.469 20.824 -10.373 1.00 95.62 390 GLN A C 1
ATOM 3098 O O . GLN A 1 390 ? -12.326 22.037 -10.532 1.00 95.62 390 GLN A O 1
ATOM 3103 N N . ASP A 1 391 ? -13.194 20.057 -11.172 1.00 96.38 391 ASP A N 1
ATOM 3104 C CA . ASP A 1 391 ? -14.067 20.568 -12.214 1.00 96.38 391 ASP A CA 1
ATOM 3105 C C . ASP A 1 391 ? -15.483 20.681 -11.639 1.00 96.38 391 ASP A C 1
ATOM 3107 O O . ASP A 1 391 ? -16.081 19.685 -11.236 1.00 96.38 391 ASP A O 1
ATOM 3111 N N . TRP A 1 392 ? -15.998 21.906 -11.554 1.00 93.50 392 TRP A N 1
ATOM 3112 C CA . TRP A 1 392 ? -17.304 22.195 -10.960 1.00 93.50 392 TRP A CA 1
ATOM 3113 C C . TRP A 1 392 ? -18.468 21.925 -11.912 1.00 93.50 392 TRP A C 1
ATOM 3115 O O . TRP A 1 392 ? -19.575 21.677 -11.437 1.00 93.50 392 TRP A O 1
ATOM 3125 N N . ASP A 1 393 ? -18.224 21.932 -13.224 1.00 96.38 393 ASP A N 1
ATOM 3126 C CA . ASP A 1 393 ? -19.254 21.637 -14.218 1.00 96.38 393 ASP A CA 1
ATOM 3127 C C . ASP A 1 393 ? -19.522 20.128 -14.269 1.00 96.38 393 ASP A C 1
ATOM 3129 O O . ASP A 1 393 ? -20.667 19.697 -14.408 1.00 96.38 393 ASP A O 1
ATOM 3133 N N . THR A 1 394 ? -18.472 19.313 -14.110 1.00 94.94 394 THR A N 1
ATOM 3134 C CA . THR A 1 394 ? -18.584 17.842 -14.099 1.00 94.94 394 THR A CA 1
ATOM 3135 C C . THR A 1 394 ? -18.629 17.226 -12.698 1.00 94.94 394 THR A C 1
ATOM 3137 O O . THR A 1 394 ? -18.961 16.050 -12.559 1.00 94.94 394 THR A O 1
ATOM 3140 N N . GLY A 1 395 ? -18.273 17.981 -11.655 1.00 94.31 395 GLY A N 1
ATOM 3141 C CA . GLY A 1 395 ? -18.135 17.499 -10.276 1.00 94.31 395 GLY A CA 1
ATOM 3142 C C . GLY A 1 395 ? -16.913 16.601 -10.036 1.00 94.31 395 GLY A C 1
ATOM 3143 O O . GLY A 1 395 ? -16.763 16.038 -8.950 1.00 94.31 395 GLY A O 1
ATOM 3144 N N . ARG A 1 396 ? -16.037 16.414 -11.030 1.00 96.62 396 ARG A N 1
ATOM 3145 C CA . ARG A 1 396 ? -14.914 15.469 -10.964 1.00 96.62 396 ARG A CA 1
ATOM 3146 C C . ARG A 1 396 ? -13.705 16.079 -10.254 1.00 96.62 396 ARG A C 1
ATOM 3148 O O . ARG A 1 396 ? -13.324 17.221 -10.504 1.00 96.62 396 ARG A O 1
ATOM 3155 N N . THR A 1 397 ? -13.062 15.288 -9.397 1.00 97.44 397 THR A N 1
ATOM 3156 C CA . THR A 1 397 ? -11.779 15.635 -8.767 1.00 97.44 397 THR A CA 1
ATOM 3157 C C . THR A 1 397 ? -10.679 14.731 -9.301 1.00 97.44 397 THR A C 1
ATOM 3159 O O . THR A 1 397 ? -10.863 13.516 -9.374 1.00 97.44 397 THR A O 1
ATOM 3162 N N . GLU A 1 398 ? -9.533 15.315 -9.653 1.00 97.06 398 GLU A N 1
ATOM 3163 C CA . GLU A 1 398 ? -8.398 14.591 -10.229 1.00 97.06 398 GLU A CA 1
ATOM 3164 C C . GLU A 1 398 ? -7.074 14.993 -9.574 1.00 97.06 398 GLU A C 1
ATOM 3166 O O . GLU A 1 398 ? -6.787 16.179 -9.406 1.00 97.06 398 GLU A O 1
ATOM 3171 N N . LEU A 1 399 ? -6.251 13.995 -9.253 1.00 95.06 399 LEU A N 1
ATOM 3172 C CA . LEU A 1 399 ? -4.851 14.123 -8.885 1.00 95.06 399 LEU A CA 1
ATOM 3173 C C . LEU A 1 399 ? -4.058 13.983 -10.175 1.00 95.06 399 LEU A C 1
ATOM 3175 O O . LEU A 1 399 ? -4.079 12.923 -10.803 1.00 95.06 399 LEU A O 1
ATOM 3179 N N . VAL A 1 400 ? -3.365 15.049 -10.556 1.00 95.12 400 VAL A N 1
ATOM 3180 C CA . VAL A 1 400 ? -2.547 15.099 -11.764 1.00 95.12 400 VAL A CA 1
ATOM 3181 C C . VAL A 1 400 ? -1.086 15.159 -11.363 1.00 95.12 400 VAL A C 1
ATOM 3183 O O . VAL A 1 400 ? -0.665 16.031 -10.597 1.00 95.12 400 VAL A O 1
ATOM 3186 N N . VAL A 1 401 ? -0.313 14.226 -11.902 1.00 93.38 401 VAL A N 1
ATOM 3187 C CA . VAL A 1 401 ? 1.129 14.142 -11.721 1.00 93.38 401 VAL A CA 1
ATOM 3188 C C . VAL A 1 401 ? 1.776 14.164 -13.092 1.00 93.38 401 VAL A C 1
ATOM 3190 O O . VAL A 1 401 ? 1.693 13.185 -13.825 1.00 93.38 401 VAL A O 1
ATOM 3193 N N . ASP A 1 402 ? 2.473 15.248 -13.408 1.00 92.38 402 ASP A N 1
ATOM 3194 C CA . ASP A 1 402 ? 3.363 15.303 -14.563 1.00 92.38 402 ASP A CA 1
ATOM 3195 C C . ASP A 1 402 ? 4.782 15.077 -14.057 1.00 92.38 402 ASP A C 1
ATOM 3197 O O . ASP A 1 402 ? 5.300 15.870 -13.268 1.00 92.38 402 ASP A O 1
ATOM 3201 N N . TRP A 1 403 ? 5.402 13.979 -14.477 1.00 92.88 403 TRP A N 1
ATOM 3202 C CA . TRP A 1 403 ? 6.731 13.594 -14.019 1.00 92.88 403 TRP A CA 1
ATOM 3203 C C . TRP A 1 403 ? 7.657 13.376 -15.211 1.00 92.88 403 TRP A C 1
ATOM 3205 O O . TRP A 1 403 ? 7.489 12.399 -15.937 1.00 92.88 403 TRP A O 1
ATOM 3215 N N . ASP A 1 404 ? 8.630 14.262 -15.404 1.00 94.81 404 ASP A N 1
ATOM 3216 C CA . ASP A 1 404 ? 9.728 14.130 -16.367 1.00 94.81 404 ASP A CA 1
ATOM 3217 C C . ASP A 1 404 ? 11.045 14.203 -15.593 1.00 94.81 404 ASP A C 1
ATOM 3219 O O . ASP A 1 404 ? 11.386 15.245 -15.039 1.00 94.81 404 ASP A O 1
ATOM 3223 N N . ASP A 1 405 ? 11.791 13.101 -15.542 1.00 93.38 405 ASP A N 1
ATOM 3224 C CA . ASP A 1 405 ? 13.112 13.075 -14.901 1.00 93.38 405 ASP A CA 1
ATOM 3225 C C . ASP A 1 405 ? 14.198 13.713 -15.783 1.00 93.38 405 ASP A C 1
ATOM 3227 O O . ASP A 1 405 ? 15.372 13.737 -15.416 1.00 93.38 405 ASP A O 1
ATOM 3231 N N . GLY A 1 406 ? 13.827 14.257 -16.941 1.00 96.12 406 GLY A N 1
ATOM 3232 C CA . GLY A 1 406 ? 14.739 14.834 -17.907 1.00 96.12 406 GLY A CA 1
ATOM 3233 C C . GLY A 1 406 ? 15.492 13.752 -18.674 1.00 96.12 406 GLY A C 1
ATOM 3234 O O . GLY A 1 406 ? 15.033 12.617 -18.833 1.00 96.12 406 GLY A O 1
ATOM 3235 N N . LYS A 1 407 ? 16.671 14.121 -19.169 1.00 97.19 407 LYS A N 1
ATOM 3236 C CA . LYS A 1 407 ? 17.590 13.226 -19.877 1.00 97.19 407 LYS A CA 1
ATOM 3237 C C . LYS A 1 407 ? 18.986 13.424 -19.322 1.00 97.19 407 LYS A C 1
ATOM 3239 O O . LYS A 1 407 ? 19.428 14.560 -19.160 1.00 97.19 407 LYS A O 1
ATOM 3244 N N . TRP A 1 408 ? 19.673 12.328 -19.054 1.00 97.44 408 TRP A N 1
ATOM 3245 C CA . TRP A 1 408 ? 20.980 12.296 -18.413 1.00 97.44 408 TRP A CA 1
ATOM 3246 C C . TRP A 1 408 ? 21.943 11.461 -19.240 1.00 97.44 408 TRP A C 1
ATOM 3248 O O . TRP A 1 408 ? 21.527 10.490 -19.861 1.00 97.44 408 TRP A O 1
ATOM 3258 N N . GLU A 1 409 ? 23.221 11.811 -19.206 1.00 96.12 409 GLU A N 1
ATOM 3259 C CA . GLU A 1 409 ? 24.337 10.994 -19.675 1.00 96.12 409 GLU A CA 1
ATOM 3260 C C . GLU A 1 409 ? 25.165 10.562 -18.466 1.00 96.12 409 GLU A C 1
ATOM 3262 O O . GLU A 1 409 ? 25.431 11.377 -17.587 1.00 96.12 409 GLU A O 1
ATOM 3267 N N . ILE A 1 410 ? 25.551 9.290 -18.396 1.00 95.25 410 ILE A N 1
ATOM 3268 C CA . ILE A 1 410 ? 26.552 8.815 -17.434 1.00 95.25 410 ILE A CA 1
ATOM 3269 C C . ILE A 1 410 ? 27.931 9.100 -18.021 1.00 95.25 410 ILE A C 1
ATOM 3271 O O . ILE A 1 410 ? 28.303 8.461 -19.007 1.00 95.25 410 ILE A O 1
ATOM 3275 N N . ASP A 1 411 ? 28.690 10.002 -17.400 1.00 94.50 411 ASP A N 1
ATOM 3276 C CA . ASP A 1 411 ? 29.952 10.513 -17.951 1.00 94.50 411 ASP A CA 1
ATOM 3277 C C . ASP A 1 411 ? 30.967 9.384 -18.206 1.00 94.50 411 ASP A C 1
ATOM 3279 O O . ASP A 1 411 ? 31.690 9.402 -19.199 1.00 94.50 411 ASP A O 1
ATOM 3283 N N . GLU A 1 412 ? 31.013 8.366 -17.338 1.00 92.38 412 GLU A N 1
ATOM 3284 C CA . GLU A 1 412 ? 31.969 7.261 -17.454 1.00 92.38 412 GLU A CA 1
ATOM 3285 C C . GLU A 1 412 ? 31.642 6.267 -18.581 1.00 92.38 412 GLU A C 1
ATOM 3287 O O . GLU A 1 412 ? 32.529 5.547 -19.034 1.00 92.38 412 GLU A O 1
ATOM 3292 N N . THR A 1 413 ? 30.382 6.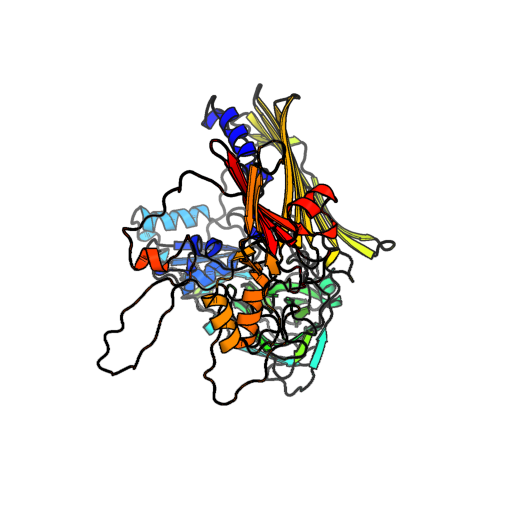187 -19.025 1.00 91.31 413 THR A N 1
ATOM 3293 C CA . THR A 1 413 ? 29.937 5.168 -20.001 1.00 91.31 413 THR A CA 1
ATOM 3294 C C . THR A 1 413 ? 29.375 5.759 -21.292 1.00 91.31 413 THR A C 1
ATOM 3296 O O . THR A 1 413 ? 29.141 5.019 -22.248 1.00 91.31 413 THR A O 1
ATOM 3299 N N . GLY A 1 414 ? 29.098 7.065 -21.317 1.00 92.44 414 GLY A N 1
ATOM 3300 C CA . GLY A 1 414 ? 28.359 7.733 -22.389 1.00 92.44 414 GLY A CA 1
ATOM 3301 C C . GLY A 1 414 ? 26.910 7.252 -22.534 1.00 92.44 414 GLY A C 1
ATOM 3302 O O . GLY A 1 414 ? 26.265 7.559 -23.535 1.00 92.44 414 GLY A O 1
ATOM 3303 N N . TRP A 1 415 ? 26.391 6.460 -21.584 1.00 94.06 415 TRP A N 1
ATOM 3304 C CA . TRP A 1 415 ? 25.023 5.950 -21.629 1.00 94.06 415 TRP A CA 1
ATOM 3305 C C . TRP A 1 415 ? 24.037 7.068 -21.320 1.00 94.06 415 TRP A C 1
ATOM 3307 O O . TRP A 1 415 ? 24.039 7.624 -20.217 1.00 94.06 415 TRP A O 1
ATOM 3317 N N . ARG A 1 416 ? 23.182 7.383 -22.290 1.00 95.69 416 ARG A N 1
ATOM 3318 C CA . ARG A 1 416 ? 22.133 8.387 -22.155 1.00 95.69 416 ARG A CA 1
ATOM 3319 C C . ARG A 1 416 ? 20.812 7.722 -21.855 1.00 95.69 416 ARG A C 1
ATOM 3321 O O . ARG A 1 416 ? 20.458 6.733 -22.491 1.00 95.69 416 ARG A O 1
ATOM 3328 N N . PHE A 1 417 ? 20.059 8.292 -20.931 1.00 95.88 417 PHE A N 1
ATOM 3329 C CA . PHE A 1 417 ? 18.734 7.807 -20.591 1.00 95.88 417 PHE A CA 1
ATOM 3330 C C . PHE A 1 417 ? 17.825 8.956 -20.171 1.00 95.88 417 PHE A C 1
ATOM 3332 O O . PHE A 1 417 ? 18.273 9.941 -19.584 1.00 95.88 417 PHE A O 1
ATOM 3339 N N . GLY A 1 418 ? 16.538 8.823 -20.448 1.00 96.75 418 GLY A N 1
ATOM 3340 C CA . GLY A 1 418 ? 15.528 9.789 -20.038 1.00 96.75 418 GLY A CA 1
ATOM 3341 C C . GLY A 1 418 ? 14.178 9.123 -19.883 1.00 96.75 418 GLY A C 1
ATOM 3342 O O . GLY A 1 418 ? 13.933 8.055 -20.459 1.00 96.75 418 GLY A O 1
ATOM 3343 N N . TRP A 1 419 ? 13.311 9.718 -19.067 1.00 96.12 419 TRP A N 1
ATOM 3344 C CA . TRP A 1 419 ? 11.988 9.154 -18.880 1.00 96.12 419 TRP A CA 1
ATOM 3345 C C . TRP A 1 419 ? 10.925 10.103 -18.350 1.00 96.12 419 TRP A C 1
ATOM 3347 O O . TRP A 1 419 ? 11.188 10.969 -17.519 1.00 96.12 419 TRP A O 1
ATOM 3357 N N . THR A 1 420 ? 9.687 9.833 -18.762 1.00 96.44 420 THR A N 1
ATOM 3358 C CA . THR A 1 420 ? 8.482 10.509 -18.278 1.00 96.44 420 THR A CA 1
ATOM 3359 C C . THR A 1 420 ? 7.469 9.490 -17.764 1.00 96.44 420 THR A C 1
ATOM 3361 O O . THR A 1 420 ? 7.459 8.332 -18.194 1.00 96.44 420 THR A O 1
ATOM 3364 N N . THR A 1 421 ? 6.660 9.873 -16.777 1.00 94.94 421 THR A N 1
ATOM 3365 C CA . THR A 1 421 ? 5.609 9.023 -16.193 1.00 94.94 421 THR A CA 1
ATOM 3366 C C . THR A 1 421 ? 4.412 9.876 -15.741 1.00 94.94 421 THR A C 1
ATOM 3368 O O . THR A 1 421 ? 4.215 10.052 -14.536 1.00 94.94 421 THR A O 1
ATOM 3371 N N . PRO A 1 422 ? 3.635 10.472 -16.667 1.00 96.00 422 PRO A N 1
ATOM 3372 C CA . PRO A 1 422 ? 2.432 11.208 -16.297 1.00 96.00 422 PRO A CA 1
ATOM 3373 C C . PRO A 1 422 ? 1.377 10.271 -15.700 1.00 96.00 422 PRO A C 1
ATOM 3375 O O . PRO A 1 422 ? 1.237 9.121 -16.120 1.00 96.00 422 PRO A O 1
ATOM 3378 N N . MET A 1 423 ? 0.610 10.760 -14.735 1.00 95.62 423 MET A N 1
ATOM 3379 C CA . MET A 1 423 ? -0.445 10.004 -14.071 1.00 95.62 423 MET A CA 1
ATOM 3380 C C . MET A 1 423 ? -1.635 10.906 -13.759 1.00 95.62 423 MET A C 1
ATOM 3382 O O . MET A 1 423 ? -1.468 12.040 -13.310 1.00 95.62 423 MET A O 1
ATOM 3386 N N . VAL A 1 424 ? -2.835 10.371 -13.962 1.00 96.94 424 VAL A N 1
ATOM 3387 C CA . VAL A 1 424 ? -4.097 10.998 -13.573 1.00 96.94 424 VAL A CA 1
ATOM 3388 C C . VAL A 1 424 ? -4.912 9.973 -12.798 1.00 96.94 424 VAL A C 1
ATOM 3390 O O . VAL A 1 424 ? -5.125 8.858 -13.269 1.00 96.94 424 VAL A O 1
ATOM 3393 N N . MET A 1 425 ? -5.349 10.340 -11.599 1.00 97.38 425 MET A N 1
ATOM 3394 C CA . MET A 1 425 ? -6.253 9.529 -10.781 1.00 97.38 425 MET A CA 1
ATOM 3395 C C . MET A 1 425 ? -7.464 10.383 -10.448 1.00 97.38 425 MET A C 1
ATOM 3397 O O . MET A 1 425 ? -7.297 11.473 -9.901 1.00 97.38 425 MET A O 1
ATOM 3401 N N . GLY A 1 426 ? -8.668 9.928 -10.776 1.00 97.69 426 GLY A N 1
ATOM 3402 C CA . GLY A 1 426 ? -9.852 10.772 -10.658 1.00 97.69 426 GLY A CA 1
ATOM 3403 C C . GLY A 1 426 ? -11.114 10.014 -10.303 1.00 97.69 426 GLY A C 1
ATOM 3404 O O . GLY A 1 426 ? -11.253 8.842 -10.635 1.00 97.69 426 GLY A O 1
ATOM 3405 N N . CYS A 1 427 ? -12.033 10.700 -9.628 1.00 98.25 427 CYS A N 1
ATOM 3406 C CA . CYS A 1 427 ? -13.366 10.196 -9.313 1.00 98.25 427 CYS A CA 1
ATOM 3407 C C . CYS A 1 427 ? -14.358 11.355 -9.114 1.00 98.25 427 CYS A C 1
ATOM 3409 O O . CYS A 1 427 ? -13.978 12.512 -8.915 1.00 98.25 427 CYS A O 1
ATOM 3411 N N . HIS A 1 428 ? -15.644 11.033 -9.179 1.00 98.00 428 HIS A N 1
ATOM 3412 C CA . HIS A 1 428 ? -16.761 11.885 -8.799 1.00 98.00 428 HIS A CA 1
ATOM 3413 C C . HIS A 1 428 ? -17.144 11.600 -7.331 1.00 98.00 428 HIS A C 1
ATOM 3415 O O . HIS A 1 428 ? -17.250 10.432 -6.951 1.00 98.00 428 HIS A O 1
ATOM 3421 N N . PRO A 1 429 ? -17.409 12.620 -6.490 1.00 96.75 429 PRO A N 1
ATOM 3422 C CA . PRO A 1 429 ? -17.593 12.450 -5.043 1.00 96.75 429 PRO A CA 1
ATOM 3423 C C . PRO A 1 429 ? -18.782 11.567 -4.650 1.00 96.75 429 PRO A C 1
ATOM 3425 O O . PRO A 1 429 ? -18.774 11.005 -3.557 1.00 96.75 429 PRO A O 1
ATOM 3428 N N . ALA A 1 430 ? -19.784 11.431 -5.521 1.00 96.44 430 ALA A N 1
ATOM 3429 C CA . ALA A 1 430 ? -20.987 10.636 -5.265 1.00 96.44 430 ALA A CA 1
ATOM 3430 C C . ALA A 1 430 ? -21.012 9.265 -5.967 1.00 96.44 430 ALA A C 1
ATOM 3432 O O . ALA A 1 430 ? -21.950 8.506 -5.744 1.00 96.44 430 ALA A O 1
ATOM 3433 N N . ASP A 1 431 ? -20.028 8.944 -6.818 1.00 97.56 431 ASP A N 1
ATOM 3434 C CA . ASP A 1 431 ? -20.053 7.718 -7.627 1.00 97.56 431 ASP A CA 1
ATOM 3435 C C . ASP A 1 431 ? -18.743 6.922 -7.492 1.00 97.56 431 ASP A C 1
ATOM 3437 O O . ASP A 1 431 ? -17.728 7.311 -8.075 1.00 97.56 431 ASP A O 1
ATOM 3441 N N . PRO A 1 432 ? -18.733 5.789 -6.769 1.00 96.56 432 PRO A N 1
ATOM 3442 C CA . PRO A 1 432 ? -17.531 4.977 -6.604 1.00 96.56 432 PRO A CA 1
ATOM 3443 C C . PRO A 1 432 ? -17.088 4.275 -7.896 1.00 96.56 432 PRO A C 1
ATOM 3445 O O . PRO A 1 432 ? -15.929 3.872 -7.995 1.00 96.56 432 PRO A O 1
ATOM 3448 N N . LEU A 1 433 ? -17.975 4.124 -8.888 1.00 97.00 433 LEU A N 1
ATOM 3449 C CA . LEU A 1 433 ? -17.661 3.491 -10.174 1.00 97.00 433 LEU A CA 1
ATOM 3450 C C . LEU A 1 433 ? -17.026 4.467 -11.172 1.00 97.00 433 LEU A C 1
ATOM 3452 O O . LEU A 1 433 ? -16.485 4.040 -12.185 1.00 97.00 433 LEU A O 1
ATOM 3456 N N . SER A 1 434 ? -17.027 5.764 -10.860 1.00 98.00 434 SER A N 1
ATOM 3457 C CA . SER A 1 434 ? -16.343 6.799 -11.647 1.00 98.00 434 SER A CA 1
ATOM 3458 C C . SER A 1 434 ? -14.826 6.871 -11.405 1.00 98.00 434 SER A C 1
ATOM 3460 O O . SER A 1 434 ? -14.139 7.700 -12.019 1.00 98.00 434 SER A O 1
ATOM 3462 N N . ALA A 1 435 ? -14.315 6.062 -10.467 1.00 98.19 435 ALA A N 1
ATOM 3463 C CA . ALA A 1 435 ? -12.898 5.983 -10.154 1.00 98.19 435 ALA A CA 1
ATOM 3464 C C . ALA A 1 435 ? -12.111 5.451 -11.356 1.00 98.19 435 ALA A C 1
ATOM 3466 O O . ALA A 1 435 ? -12.423 4.403 -11.919 1.00 98.19 435 ALA A O 1
ATOM 3467 N N . GLU A 1 436 ? -11.068 6.181 -11.724 1.00 98.00 436 GLU A N 1
ATOM 3468 C CA . GLU A 1 436 ? -10.211 5.871 -12.858 1.00 98.00 436 GLU A CA 1
ATOM 3469 C C . GLU A 1 436 ? -8.761 6.189 -12.500 1.00 98.00 436 GLU A C 1
ATOM 3471 O O . GLU A 1 436 ? -8.470 7.201 -11.852 1.00 98.00 436 GLU A O 1
ATOM 3476 N N . VAL A 1 437 ? -7.847 5.331 -12.949 1.00 97.50 437 VAL A N 1
ATOM 3477 C CA . VAL A 1 437 ? -6.406 5.570 -12.883 1.00 97.50 437 VAL A CA 1
ATOM 3478 C C . VAL A 1 437 ? -5.819 5.397 -14.272 1.00 97.50 437 VAL A C 1
ATOM 3480 O O . VAL A 1 437 ? -5.888 4.314 -14.851 1.00 97.50 437 VAL A O 1
ATOM 3483 N N . TYR A 1 438 ? -5.200 6.455 -14.779 1.00 97.62 438 TYR A N 1
ATOM 3484 C CA . TYR A 1 438 ? -4.413 6.465 -16.002 1.00 97.62 438 TYR A CA 1
ATOM 3485 C C . TYR A 1 438 ? -2.949 6.751 -15.666 1.00 97.62 438 TYR A C 1
ATOM 3487 O O . TYR A 1 438 ? -2.640 7.677 -14.916 1.00 97.62 438 TYR A O 1
ATOM 3495 N N . GLN A 1 439 ? -2.033 5.988 -16.252 1.00 96.56 439 GLN A N 1
ATOM 3496 C CA . GLN A 1 439 ? -0.598 6.224 -16.151 1.00 96.56 439 GLN A CA 1
ATOM 3497 C C . GLN A 1 439 ? 0.050 6.051 -17.522 1.00 96.56 439 GLN A C 1
ATOM 3499 O O . GLN A 1 439 ? 0.026 4.963 -18.092 1.00 96.56 439 GLN A O 1
ATOM 3504 N N . GLY A 1 440 ? 0.647 7.121 -18.038 1.00 97.19 440 GLY A N 1
ATOM 3505 C CA . GLY A 1 440 ? 1.500 7.085 -19.220 1.00 97.19 440 GLY A CA 1
ATOM 3506 C C . GLY A 1 440 ? 2.959 6.849 -18.844 1.00 97.19 440 GLY A C 1
ATOM 3507 O O . GLY A 1 440 ? 3.370 7.061 -17.701 1.00 97.19 440 GLY A O 1
ATOM 3508 N N . PHE A 1 441 ? 3.765 6.432 -19.811 1.00 96.81 441 PHE A N 1
ATOM 3509 C CA . PHE A 1 441 ? 5.213 6.388 -19.668 1.00 96.81 441 PHE A CA 1
ATOM 3510 C C . PHE A 1 441 ? 5.913 6.550 -21.011 1.00 96.81 441 PHE A C 1
ATOM 3512 O O . PHE A 1 441 ? 5.442 6.077 -22.042 1.00 96.81 441 PHE A O 1
ATOM 3519 N N . GLU A 1 442 ? 7.097 7.140 -20.959 1.00 97.19 442 GLU A N 1
ATOM 3520 C CA . GLU A 1 442 ? 8.076 7.105 -22.037 1.00 97.19 442 GLU A CA 1
ATOM 3521 C C . GLU A 1 442 ? 9.460 6.854 -21.441 1.00 97.19 442 GLU A C 1
ATOM 3523 O O . GLU A 1 442 ? 9.765 7.281 -20.319 1.00 97.19 442 GLU A O 1
ATOM 3528 N N . ARG A 1 443 ? 10.276 6.094 -22.165 1.00 96.62 443 ARG A N 1
ATOM 3529 C CA . ARG A 1 443 ? 11.655 5.755 -21.827 1.00 96.62 443 ARG A CA 1
ATOM 3530 C C . ARG A 1 443 ? 12.500 5.872 -23.089 1.00 96.62 443 ARG A C 1
ATOM 3532 O O . ARG A 1 443 ? 12.143 5.321 -24.128 1.00 96.62 443 ARG A O 1
ATOM 3539 N N . GLU A 1 444 ? 13.624 6.561 -22.984 1.00 96.56 444 GLU A N 1
ATOM 3540 C CA . GLU A 1 444 ? 14.605 6.721 -24.058 1.00 96.56 444 GLU A CA 1
ATOM 3541 C C . GLU A 1 444 ? 15.994 6.304 -23.566 1.00 96.56 444 GLU A C 1
ATOM 3543 O O . GLU A 1 444 ? 16.360 6.582 -22.423 1.00 96.56 444 GLU A O 1
ATOM 3548 N N . PHE A 1 445 ? 16.756 5.635 -24.431 1.00 96.38 445 PHE A N 1
ATOM 3549 C CA . PHE A 1 445 ? 18.100 5.128 -24.171 1.00 96.38 445 PHE A CA 1
ATOM 3550 C C . PHE A 1 445 ? 18.982 5.318 -25.404 1.00 96.38 445 PHE A C 1
ATOM 3552 O O . PHE A 1 445 ? 18.577 4.961 -26.512 1.00 96.38 445 PHE A O 1
ATOM 3559 N N . GLU A 1 446 ? 20.189 5.858 -25.230 1.00 95.12 446 GLU A N 1
ATOM 3560 C CA . GLU A 1 446 ? 21.112 6.084 -26.346 1.00 95.12 446 GLU A CA 1
ATOM 3561 C C . GLU A 1 446 ? 22.576 5.856 -25.958 1.00 95.12 446 GLU A C 1
ATOM 3563 O O . GLU A 1 446 ? 23.015 6.275 -24.886 1.00 95.12 446 GLU A O 1
ATOM 3568 N N . ARG A 1 447 ? 23.352 5.253 -26.866 1.00 92.62 447 ARG A N 1
ATOM 3569 C CA . ARG A 1 447 ? 24.824 5.241 -26.826 1.00 92.62 447 ARG A CA 1
ATOM 3570 C C . ARG A 1 447 ? 25.389 4.886 -28.201 1.00 92.62 447 ARG A C 1
ATOM 3572 O O . ARG A 1 447 ? 25.144 3.793 -28.706 1.00 92.62 447 ARG A O 1
ATOM 3579 N N . GLY A 1 448 ? 26.176 5.789 -28.788 1.00 88.00 448 GLY A N 1
ATOM 3580 C CA . GLY A 1 448 ? 26.673 5.623 -30.159 1.00 88.00 448 GLY A CA 1
ATOM 3581 C C . GLY A 1 448 ? 25.515 5.516 -31.158 1.00 88.00 448 GLY A C 1
ATOM 3582 O O . GLY A 1 448 ? 24.627 6.369 -31.163 1.00 88.00 448 GLY A O 1
ATOM 3583 N N . ASP A 1 449 ? 25.504 4.447 -31.955 1.00 87.94 449 ASP A N 1
ATOM 3584 C CA . ASP A 1 449 ? 24.445 4.169 -32.938 1.00 87.94 449 ASP A CA 1
ATOM 3585 C C . ASP A 1 449 ? 23.173 3.572 -32.316 1.00 87.94 449 ASP A C 1
ATOM 3587 O O . ASP A 1 449 ? 22.124 3.507 -32.959 1.00 87.94 449 ASP A O 1
ATOM 3591 N N . ILE A 1 450 ? 23.238 3.150 -31.052 1.00 91.50 450 ILE A N 1
ATOM 3592 C CA . ILE A 1 450 ? 22.097 2.570 -30.350 1.00 91.50 450 ILE A CA 1
ATOM 3593 C C . ILE A 1 450 ? 21.182 3.705 -29.919 1.00 91.50 450 ILE A C 1
ATOM 3595 O O . ILE A 1 450 ? 21.573 4.554 -29.118 1.00 91.50 450 ILE A O 1
ATOM 3599 N N . LYS A 1 451 ? 19.957 3.697 -30.444 1.00 95.56 451 LYS A N 1
ATOM 3600 C CA . LYS A 1 451 ? 18.876 4.609 -30.068 1.00 95.56 451 LYS A CA 1
ATOM 3601 C C . LYS A 1 451 ? 17.609 3.800 -29.888 1.00 95.56 451 LYS A C 1
ATOM 3603 O O . LYS A 1 451 ? 17.045 3.306 -30.861 1.00 95.56 451 LYS A O 1
ATOM 3608 N N . VAL A 1 452 ? 17.185 3.652 -28.644 1.00 96.12 452 VAL A N 1
ATOM 3609 C CA . VAL A 1 452 ? 16.029 2.848 -28.266 1.00 96.12 452 VAL A CA 1
ATOM 3610 C C . VAL A 1 452 ? 15.045 3.725 -27.520 1.00 96.12 452 VAL A C 1
ATOM 3612 O O . VAL A 1 452 ? 15.411 4.457 -26.601 1.00 96.12 452 VAL A O 1
ATOM 3615 N N . ARG A 1 453 ? 13.776 3.627 -27.897 1.00 96.31 453 ARG A N 1
ATOM 3616 C CA . ARG A 1 453 ? 12.687 4.329 -27.229 1.00 96.31 453 ARG A CA 1
ATOM 3617 C C . ARG A 1 453 ? 11.506 3.396 -27.080 1.00 96.31 453 ARG A C 1
ATOM 3619 O O . ARG A 1 453 ? 11.217 2.624 -27.987 1.00 96.31 453 ARG A O 1
ATOM 3626 N N . PHE A 1 454 ? 10.795 3.487 -25.971 1.00 96.12 454 PHE A N 1
ATOM 3627 C CA . PHE A 1 454 ? 9.480 2.875 -25.851 1.00 96.12 454 PHE A CA 1
ATOM 3628 C C . PHE A 1 454 ? 8.565 3.752 -25.013 1.00 96.12 454 PHE A C 1
ATOM 3630 O O . PHE A 1 454 ? 9.000 4.459 -24.102 1.00 96.12 454 PHE A O 1
ATOM 3637 N N . ALA A 1 455 ? 7.288 3.718 -25.352 1.00 97.19 455 ALA A N 1
ATOM 3638 C CA . ALA A 1 455 ? 6.264 4.526 -24.726 1.00 97.19 455 ALA A CA 1
ATOM 3639 C C . ALA A 1 455 ? 4.963 3.741 -24.656 1.00 97.19 455 ALA A C 1
ATOM 3641 O O . ALA A 1 455 ? 4.769 2.757 -25.368 1.00 97.19 455 ALA A O 1
ATOM 3642 N N . GLY A 1 456 ? 4.072 4.166 -23.778 1.00 96.44 456 GLY A N 1
ATOM 3643 C CA . GLY A 1 456 ? 2.815 3.478 -23.586 1.00 96.44 456 GLY A CA 1
ATOM 3644 C C . GLY A 1 456 ? 1.991 4.081 -22.472 1.00 96.44 456 GLY A C 1
ATOM 3645 O O . GLY A 1 456 ? 2.310 5.137 -21.919 1.00 96.44 456 GLY A O 1
ATOM 3646 N N . TRP A 1 457 ? 0.915 3.385 -22.145 1.00 97.38 457 TRP A N 1
ATOM 3647 C CA . TRP A 1 457 ? 0.011 3.775 -21.080 1.00 97.38 457 TRP A CA 1
ATOM 3648 C C . TRP A 1 457 ? -0.695 2.562 -20.492 1.00 97.38 457 TRP A C 1
ATOM 3650 O O . TRP A 1 457 ? -0.778 1.500 -21.107 1.00 97.38 457 TRP A O 1
ATOM 3660 N N . THR A 1 458 ? -1.201 2.735 -19.279 1.00 97.31 458 THR A N 1
ATOM 3661 C CA . THR A 1 458 ? -2.057 1.784 -18.576 1.00 97.31 458 THR A CA 1
ATOM 3662 C C . THR A 1 458 ? -3.247 2.539 -18.010 1.00 97.31 458 THR A C 1
ATOM 3664 O O . THR A 1 458 ? -3.065 3.608 -17.424 1.00 97.31 458 THR A O 1
ATOM 3667 N N . LYS A 1 459 ? -4.441 1.976 -18.145 1.00 97.81 459 LYS A N 1
ATOM 3668 C CA . LYS A 1 459 ? -5.685 2.499 -17.597 1.00 97.81 459 LYS A CA 1
ATOM 3669 C C . LYS A 1 459 ? -6.385 1.399 -16.807 1.00 97.81 459 LYS A C 1
ATOM 3671 O O . LYS A 1 459 ? -6.444 0.250 -17.247 1.00 97.81 459 LYS A O 1
ATOM 3676 N N . MET A 1 460 ? -6.910 1.754 -15.646 1.00 97.75 460 MET A N 1
ATOM 3677 C CA . MET A 1 460 ? -7.720 0.874 -14.818 1.00 97.75 460 MET A CA 1
ATOM 3678 C C . MET A 1 460 ? -8.992 1.597 -14.390 1.00 97.75 460 MET A C 1
ATOM 3680 O O . MET A 1 460 ? -8.947 2.766 -14.007 1.00 97.75 460 MET A O 1
ATOM 3684 N N . GLU A 1 461 ? -10.102 0.871 -14.452 1.00 97.50 461 GLU A N 1
ATOM 3685 C CA . GLU A 1 461 ? -11.447 1.273 -14.044 1.00 97.50 461 GLU A CA 1
ATOM 3686 C C . GLU A 1 461 ? -12.145 0.074 -13.384 1.00 97.50 461 GLU A C 1
ATOM 3688 O O . GLU A 1 461 ? -11.669 -1.067 -13.443 1.00 97.50 461 GLU A O 1
ATOM 3693 N N . ALA A 1 462 ? -13.302 0.309 -12.769 1.00 95.75 462 ALA A N 1
ATOM 3694 C CA . ALA A 1 462 ? -14.107 -0.765 -12.209 1.00 95.75 462 ALA A CA 1
ATOM 3695 C C . ALA A 1 462 ? -15.589 -0.566 -12.500 1.00 95.75 462 ALA A C 1
ATOM 3697 O O . ALA A 1 462 ? -16.147 0.509 -12.316 1.00 95.75 462 ALA A O 1
ATOM 3698 N N . THR A 1 463 ? -16.250 -1.657 -12.859 1.00 94.44 463 THR A N 1
ATOM 3699 C CA . THR A 1 463 ? -17.704 -1.761 -12.776 1.00 94.44 463 THR A CA 1
ATOM 3700 C C . THR A 1 463 ? -18.098 -2.296 -11.396 1.00 94.44 463 THR A C 1
ATOM 3702 O O . THR A 1 463 ? -17.253 -2.604 -10.542 1.00 94.44 463 THR A O 1
ATOM 3705 N N . ARG A 1 464 ? -19.405 -2.468 -11.169 1.00 90.88 464 ARG A N 1
ATOM 3706 C CA . ARG A 1 464 ? -19.898 -3.125 -9.953 1.00 90.88 464 ARG A CA 1
ATOM 3707 C C . ARG A 1 464 ? -19.360 -4.554 -9.807 1.00 90.88 464 ARG A C 1
ATOM 3709 O O . ARG A 1 464 ? -19.171 -5.014 -8.687 1.00 90.88 464 ARG A O 1
ATOM 3716 N N . THR A 1 465 ? -19.121 -5.252 -10.917 1.00 88.50 465 THR A N 1
ATOM 3717 C CA . THR A 1 465 ? -18.801 -6.688 -10.927 1.00 88.50 465 THR A CA 1
ATOM 3718 C C . THR A 1 465 ? -17.399 -7.017 -11.402 1.00 88.50 465 THR A C 1
ATOM 3720 O O . THR A 1 465 ? -16.922 -8.106 -11.112 1.00 88.50 465 THR A O 1
ATOM 3723 N N . ASP A 1 466 ? -16.723 -6.109 -12.102 1.00 93.50 466 ASP A N 1
ATOM 3724 C CA . ASP A 1 466 ? -15.479 -6.408 -12.811 1.00 93.50 466 ASP A CA 1
ATOM 3725 C C . ASP A 1 466 ? -14.475 -5.259 -12.733 1.00 93.50 466 ASP A C 1
ATOM 3727 O O . ASP A 1 466 ? -14.847 -4.089 -12.829 1.00 93.50 466 ASP A O 1
ATOM 3731 N N . TRP A 1 467 ? -13.199 -5.609 -12.638 1.00 95.62 467 TRP A N 1
ATOM 3732 C CA . TRP A 1 467 ? -12.065 -4.763 -12.982 1.00 95.62 467 TRP A CA 1
ATOM 3733 C C . TRP A 1 467 ? -11.917 -4.697 -14.498 1.00 95.62 467 TRP A C 1
ATOM 3735 O O . TRP A 1 467 ? -11.912 -5.737 -15.162 1.00 95.62 467 TRP A O 1
ATOM 3745 N N . ILE A 1 468 ? -11.755 -3.489 -15.032 1.00 96.94 468 ILE A N 1
ATOM 3746 C CA . ILE A 1 468 ? -11.452 -3.242 -16.441 1.00 96.94 468 ILE A CA 1
ATOM 3747 C C . ILE A 1 468 ? -10.042 -2.671 -16.495 1.00 96.94 468 ILE A C 1
ATOM 3749 O O . ILE A 1 468 ? -9.756 -1.642 -15.883 1.00 96.94 468 ILE A O 1
ATOM 3753 N N . MET A 1 469 ? -9.149 -3.346 -17.209 1.00 97.56 469 MET A N 1
ATOM 3754 C CA . MET A 1 469 ? -7.780 -2.883 -17.387 1.00 97.56 469 MET A CA 1
ATOM 3755 C C . MET A 1 469 ? -7.416 -2.876 -18.861 1.00 97.56 469 MET A C 1
ATOM 3757 O O . MET A 1 469 ? -7.557 -3.886 -19.549 1.00 97.56 469 MET A O 1
ATOM 3761 N N . THR A 1 470 ? -6.899 -1.746 -19.323 1.00 97.44 470 THR A N 1
ATOM 3762 C CA . THR A 1 470 ? -6.397 -1.577 -20.684 1.00 97.44 470 THR A CA 1
ATOM 3763 C C . THR A 1 470 ? -4.987 -1.013 -20.644 1.00 97.44 470 THR A C 1
ATOM 3765 O O . THR A 1 470 ? -4.618 -0.278 -19.729 1.00 97.44 470 THR A O 1
ATOM 3768 N N . ALA A 1 471 ? -4.155 -1.390 -21.603 1.00 97.19 471 ALA A N 1
ATOM 3769 C CA . ALA A 1 471 ? -2.815 -0.843 -21.721 1.00 97.19 471 ALA A CA 1
ATOM 3770 C C . ALA A 1 471 ? -2.325 -0.924 -23.159 1.00 97.19 471 ALA A C 1
ATOM 3772 O O . ALA A 1 471 ? -2.764 -1.772 -23.934 1.00 97.19 471 ALA A O 1
ATOM 3773 N N . ARG A 1 472 ? -1.347 -0.087 -23.484 1.00 96.31 472 ARG A N 1
ATOM 3774 C CA . ARG A 1 472 ? -0.616 -0.144 -24.745 1.00 96.31 472 ARG A CA 1
ATOM 3775 C C . ARG A 1 472 ? 0.862 0.076 -24.494 1.00 96.31 472 ARG A C 1
ATOM 3777 O O . ARG A 1 472 ? 1.234 0.860 -23.622 1.00 96.31 472 ARG A O 1
ATOM 3784 N N . ILE A 1 473 ? 1.698 -0.592 -25.278 1.00 96.50 473 ILE A N 1
ATOM 3785 C CA . ILE A 1 473 ? 3.124 -0.291 -25.371 1.00 96.50 473 ILE A CA 1
ATOM 3786 C C . ILE A 1 473 ? 3.574 -0.340 -26.828 1.00 96.50 473 ILE A C 1
ATOM 3788 O O . ILE A 1 473 ? 3.182 -1.233 -27.576 1.00 96.50 473 ILE A O 1
ATOM 3792 N N . ASP A 1 474 ? 4.425 0.606 -27.198 1.00 97.19 474 ASP A N 1
ATOM 3793 C CA . ASP A 1 474 ? 5.074 0.717 -28.495 1.00 97.19 474 ASP A CA 1
ATOM 3794 C C . ASP A 1 474 ? 6.581 0.910 -28.279 1.00 97.19 474 ASP A C 1
ATOM 3796 O O . ASP A 1 474 ? 6.996 1.609 -27.349 1.00 97.19 474 ASP A O 1
ATOM 3800 N N . ALA A 1 475 ? 7.407 0.296 -29.127 1.00 97.62 475 ALA A N 1
ATOM 3801 C CA . ALA A 1 475 ? 8.861 0.413 -29.062 1.00 97.62 475 ALA A CA 1
ATOM 3802 C C . ALA A 1 475 ? 9.489 0.679 -30.434 1.00 97.62 475 ALA A C 1
ATOM 3804 O O . ALA A 1 475 ? 9.038 0.165 -31.463 1.00 97.62 475 ALA A O 1
ATOM 3805 N N . TRP A 1 476 ? 10.572 1.453 -30.427 1.00 97.94 476 TRP A N 1
ATOM 3806 C CA . TRP A 1 476 ? 11.290 1.920 -31.606 1.00 97.94 476 TRP A CA 1
ATOM 3807 C C . TRP A 1 476 ? 12.803 1.741 -31.459 1.00 97.94 476 TRP A C 1
ATOM 3809 O O . TRP A 1 476 ? 13.373 2.002 -30.396 1.00 97.94 476 TRP A O 1
ATOM 3819 N N . GLU A 1 477 ? 13.444 1.361 -32.563 1.00 96.25 477 GLU A N 1
ATOM 3820 C CA . GLU A 1 477 ? 14.891 1.461 -32.780 1.00 96.25 477 GLU A CA 1
ATOM 3821 C C . GLU A 1 477 ? 15.141 2.585 -33.792 1.00 96.25 477 GLU A C 1
ATOM 3823 O O . GLU A 1 477 ? 14.752 2.490 -34.960 1.00 96.25 477 GLU A O 1
ATOM 3828 N N . GLY A 1 478 ? 15.737 3.689 -33.339 1.00 94.31 478 GLY A N 1
ATOM 3829 C CA . GLY A 1 478 ? 15.744 4.942 -34.089 1.00 94.31 478 GLY A CA 1
ATOM 3830 C C . GLY A 1 478 ? 14.313 5.392 -34.403 1.00 94.31 478 GLY A C 1
ATOM 3831 O O . GLY A 1 478 ? 13.506 5.594 -33.498 1.00 94.31 478 GLY A O 1
ATOM 3832 N N . GLU A 1 479 ? 13.991 5.526 -35.689 1.00 94.31 479 GLU A N 1
ATOM 3833 C CA . GLU A 1 479 ? 12.644 5.879 -36.167 1.00 94.31 479 GLU A CA 1
ATOM 3834 C C . GLU A 1 479 ? 11.783 4.651 -36.507 1.00 94.31 479 GLU A C 1
ATOM 3836 O O . GLU A 1 479 ? 10.576 4.764 -36.726 1.00 94.31 479 GLU A O 1
ATOM 3841 N N . LYS A 1 480 ? 12.378 3.454 -36.547 1.00 96.81 480 LYS A N 1
ATOM 3842 C CA . LYS A 1 480 ? 11.688 2.229 -36.950 1.00 96.81 480 LYS A CA 1
ATOM 3843 C C . LYS A 1 480 ? 10.916 1.650 -35.769 1.00 96.81 480 LYS A C 1
ATOM 3845 O O . LYS A 1 480 ? 11.514 1.296 -34.758 1.00 96.81 480 LYS A O 1
ATOM 3850 N N . ALA A 1 481 ? 9.603 1.488 -35.918 1.00 97.25 481 ALA A N 1
ATOM 3851 C CA . ALA A 1 481 ? 8.797 0.720 -34.971 1.00 97.25 481 ALA A CA 1
ATOM 3852 C C . ALA A 1 481 ? 9.186 -0.766 -35.034 1.00 97.25 481 ALA A C 1
ATOM 3854 O O . ALA A 1 481 ? 9.251 -1.350 -36.119 1.00 97.25 481 ALA A O 1
ATOM 3855 N N . VAL A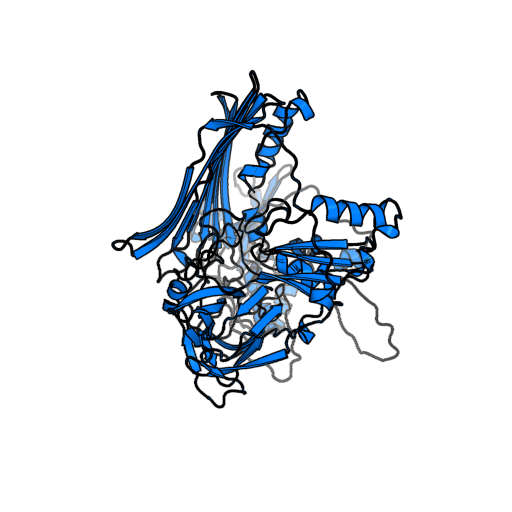 1 482 ? 9.458 -1.364 -33.875 1.00 97.50 482 VAL A N 1
ATOM 3856 C CA . VAL A 1 482 ? 9.910 -2.763 -33.758 1.00 97.50 482 VAL A CA 1
ATOM 3857 C C . VAL A 1 482 ? 8.995 -3.619 -32.892 1.00 97.50 482 VAL A C 1
ATOM 3859 O O . VAL A 1 482 ? 9.039 -4.840 -32.998 1.00 97.50 482 VAL A O 1
ATOM 3862 N N . PHE A 1 483 ? 8.141 -2.995 -32.079 1.00 97.19 483 PHE A N 1
ATOM 3863 C CA . PHE A 1 483 ? 7.150 -3.680 -31.258 1.00 97.19 483 PHE A CA 1
ATOM 3864 C C . PHE A 1 483 ? 5.938 -2.778 -31.019 1.00 97.19 483 PHE A C 1
ATOM 3866 O O . PHE A 1 483 ? 6.083 -1.562 -30.895 1.00 97.19 483 PHE A O 1
ATOM 3873 N N . GLY A 1 484 ? 4.760 -3.383 -30.912 1.00 96.00 484 GLY A N 1
ATOM 3874 C CA . GLY A 1 484 ? 3.520 -2.713 -30.540 1.00 96.00 484 GLY A CA 1
ATOM 3875 C C . GLY A 1 484 ? 2.517 -3.739 -30.034 1.00 96.00 484 GLY A C 1
ATOM 3876 O O . GLY A 1 484 ? 2.346 -4.788 -30.660 1.00 96.00 484 GLY A O 1
ATOM 3877 N N . ARG A 1 485 ? 1.877 -3.474 -28.893 1.00 95.56 485 ARG A N 1
ATOM 3878 C CA . ARG A 1 485 ? 0.889 -4.392 -28.318 1.00 95.56 485 ARG A CA 1
ATOM 3879 C C . ARG A 1 485 ? -0.145 -3.667 -27.473 1.00 95.56 485 ARG A C 1
ATOM 3881 O O . ARG A 1 485 ? 0.207 -2.900 -26.576 1.00 95.56 485 ARG A O 1
ATOM 3888 N N . ASP A 1 486 ? -1.403 -3.995 -27.734 1.00 95.38 486 ASP A N 1
ATOM 3889 C CA . ASP A 1 486 ? -2.540 -3.634 -26.898 1.00 95.38 486 ASP A CA 1
ATOM 3890 C C . ASP A 1 486 ? -2.864 -4.769 -25.919 1.00 95.38 486 ASP A C 1
ATOM 3892 O O . ASP A 1 486 ? -2.676 -5.958 -26.202 1.00 95.38 486 ASP A O 1
ATOM 3896 N N . TYR A 1 487 ? -3.350 -4.379 -24.749 1.00 94.62 487 TYR A N 1
ATOM 3897 C CA . TYR A 1 487 ? -3.787 -5.258 -23.680 1.00 94.62 487 TYR A CA 1
ATOM 3898 C C . TYR A 1 487 ? -5.182 -4.829 -23.247 1.00 94.62 487 TYR A C 1
ATOM 3900 O O . TYR A 1 487 ? -5.412 -3.652 -22.972 1.00 94.62 487 TYR A O 1
ATOM 3908 N N . GLU A 1 488 ? -6.089 -5.791 -23.131 1.00 95.50 488 GLU A N 1
ATOM 3909 C CA . GLU A 1 488 ? -7.435 -5.577 -22.616 1.00 95.50 488 GLU A CA 1
ATOM 3910 C C . GLU A 1 488 ? -7.822 -6.768 -21.747 1.00 95.50 488 GLU A C 1
ATOM 3912 O O . GLU A 1 488 ? -7.754 -7.924 -22.172 1.00 95.50 488 GLU A O 1
ATOM 3917 N N . PHE A 1 489 ? -8.197 -6.483 -20.505 1.00 94.00 489 PHE A N 1
ATOM 3918 C CA . PHE A 1 489 ? -8.566 -7.490 -19.528 1.00 94.00 489 PHE A CA 1
ATOM 3919 C C . PHE A 1 489 ? -9.814 -7.073 -18.767 1.00 94.00 489 PHE A C 1
ATOM 3921 O O . PHE A 1 489 ? -9.948 -5.933 -18.320 1.00 94.00 489 PHE A O 1
ATOM 3928 N N . LYS A 1 490 ? -10.684 -8.057 -18.555 1.00 94.00 490 LYS A N 1
ATOM 3929 C CA . LYS A 1 490 ? -11.843 -7.975 -17.678 1.00 94.00 490 LYS A CA 1
ATOM 3930 C C . LYS A 1 490 ? -11.717 -9.061 -16.617 1.00 94.00 490 LYS A C 1
ATOM 3932 O O . LYS A 1 490 ? -11.661 -10.240 -16.963 1.00 94.00 490 LYS A O 1
ATOM 3937 N N . VAL A 1 491 ? -11.630 -8.669 -15.348 1.00 91.19 491 VAL A N 1
ATOM 3938 C CA . VAL A 1 491 ? -11.425 -9.597 -14.224 1.00 91.19 491 VAL A CA 1
ATOM 3939 C C . VAL A 1 491 ? -12.553 -9.425 -13.206 1.00 91.19 491 VAL A C 1
ATOM 3941 O O . VAL A 1 491 ? -12.716 -8.317 -12.699 1.00 91.19 491 VAL A O 1
ATOM 3944 N N . PRO A 1 492 ? -13.318 -10.476 -12.859 1.00 89.81 492 PRO A N 1
ATOM 3945 C CA . PRO A 1 492 ? -14.377 -10.371 -11.860 1.00 89.81 492 PRO A CA 1
ATOM 3946 C C . PRO A 1 492 ? -13.861 -9.874 -10.504 1.00 89.81 492 PRO A C 1
ATOM 3948 O O . PRO A 1 492 ? -12.795 -10.277 -10.039 1.00 89.81 492 PRO A O 1
ATOM 3951 N N . ARG A 1 493 ? -14.626 -9.008 -9.842 1.00 88.69 493 ARG A N 1
ATOM 3952 C CA . ARG A 1 493 ? -14.348 -8.537 -8.480 1.00 88.69 493 ARG A CA 1
ATOM 3953 C C . ARG A 1 493 ? -14.795 -9.598 -7.483 1.00 88.69 493 ARG A C 1
ATOM 3955 O O . ARG A 1 493 ? -15.906 -10.110 -7.580 1.00 88.69 493 ARG A O 1
ATOM 3962 N N . ASP A 1 494 ? -13.997 -9.836 -6.449 1.00 77.19 494 ASP A N 1
ATOM 3963 C CA . ASP A 1 494 ? -14.385 -10.723 -5.342 1.00 77.19 494 ASP A CA 1
ATOM 3964 C C . ASP A 1 494 ? -15.582 -10.198 -4.535 1.00 77.19 494 ASP A C 1
ATOM 3966 O O . ASP A 1 494 ? -16.241 -10.945 -3.815 1.00 77.19 494 ASP A O 1
ATOM 3970 N N . HIS A 1 495 ? -15.886 -8.909 -4.684 1.00 64.69 495 HIS A N 1
ATOM 3971 C CA . HIS A 1 495 ? -17.050 -8.246 -4.099 1.00 64.69 495 HIS A CA 1
ATOM 3972 C C . HIS A 1 495 ? -18.298 -8.310 -4.994 1.00 64.69 495 HIS A C 1
ATOM 3974 O O . HIS A 1 495 ? -19.302 -7.662 -4.706 1.00 64.69 495 HIS A O 1
ATOM 3980 N N . ALA A 1 496 ? -18.256 -9.047 -6.106 1.00 48.66 496 ALA A N 1
ATOM 3981 C CA . ALA A 1 496 ? -19.420 -9.260 -6.950 1.00 48.66 496 ALA A CA 1
ATOM 3982 C C . ALA A 1 496 ? -20.256 -10.424 -6.389 1.00 48.66 496 ALA A C 1
ATOM 3984 O O . ALA A 1 496 ? -19.698 -11.479 -6.080 1.00 48.66 496 ALA A O 1
ATOM 3985 N N . PRO A 1 497 ? -21.592 -10.291 -6.274 1.00 39.22 497 PRO A N 1
ATOM 3986 C CA . PRO A 1 497 ? -22.469 -11.412 -5.968 1.00 39.22 497 PRO A CA 1
ATOM 3987 C C . PRO A 1 497 ? -22.513 -12.357 -7.172 1.00 39.22 497 PRO A C 1
ATOM 3989 O O . PRO A 1 497 ? -23.475 -12.386 -7.931 1.00 39.22 497 PRO A O 1
ATOM 3992 N N . THR A 1 498 ? -21.461 -13.142 -7.350 1.00 37.94 498 THR A N 1
ATOM 3993 C CA . THR A 1 498 ? -21.462 -14.279 -8.263 1.00 37.94 498 THR A CA 1
ATOM 3994 C C . THR A 1 498 ? -20.989 -15.493 -7.490 1.00 37.94 498 THR A C 1
ATOM 3996 O O . THR A 1 498 ? -19.834 -15.907 -7.587 1.00 37.94 498 THR A O 1
ATOM 3999 N N . PRO A 1 499 ? -21.870 -16.080 -6.663 1.00 40.56 499 PRO A N 1
ATOM 4000 C CA . PRO A 1 499 ? -21.688 -17.470 -6.332 1.00 40.56 499 PRO A CA 1
ATOM 4001 C C . PRO A 1 499 ? -21.901 -18.256 -7.633 1.00 40.56 499 PRO A C 1
ATOM 4003 O O . PRO A 1 499 ? -22.863 -17.992 -8.350 1.00 40.56 499 PRO A O 1
ATOM 4006 N N . LEU A 1 500 ? -21.065 -19.276 -7.849 1.00 42.91 500 LEU A N 1
ATOM 4007 C CA . LEU A 1 500 ? -21.299 -20.453 -8.702 1.00 42.91 500 LEU A CA 1
ATOM 4008 C C . LEU A 1 500 ? -20.558 -20.494 -10.042 1.00 42.91 500 LEU A C 1
ATOM 4010 O O . LEU A 1 500 ? -20.501 -19.537 -10.802 1.00 42.91 500 LEU A O 1
ATOM 4014 N N . LEU A 1 501 ? -20.045 -21.696 -10.327 1.00 44.25 501 LEU A N 1
ATOM 4015 C CA . LEU A 1 501 ? -19.658 -22.166 -11.654 1.00 44.25 501 LEU A CA 1
ATOM 4016 C C . LEU A 1 501 ? -20.751 -21.771 -12.657 1.00 44.25 501 LEU A C 1
ATOM 4018 O O . LEU A 1 501 ? -21.823 -22.376 -12.674 1.00 44.25 501 LEU A O 1
ATOM 4022 N N . HIS A 1 502 ? -20.500 -20.748 -13.471 1.00 46.53 502 HIS A N 1
ATOM 4023 C CA . HIS A 1 502 ? -21.403 -20.404 -14.560 1.00 46.53 502 HIS A CA 1
ATOM 4024 C C . HIS A 1 502 ? -21.473 -21.556 -15.573 1.00 46.53 502 HIS A C 1
ATOM 4026 O O . HIS A 1 502 ? -20.514 -22.309 -15.754 1.00 46.53 502 HIS A O 1
ATOM 4032 N N . ASN A 1 503 ? -22.641 -21.680 -16.207 1.00 51.91 503 ASN A N 1
ATOM 4033 C CA . ASN A 1 503 ? -22.996 -22.649 -17.242 1.00 51.91 503 ASN A CA 1
ATOM 4034 C C . ASN A 1 503 ? -21.808 -23.025 -18.159 1.00 51.91 503 ASN A C 1
ATOM 4036 O O . ASN A 1 503 ? -21.440 -22.249 -19.034 1.00 51.91 503 ASN A O 1
ATOM 4040 N N . GLN A 1 504 ? -21.245 -24.229 -18.003 1.00 54.94 504 GLN A N 1
ATOM 4041 C CA . GLN A 1 504 ? -20.213 -24.762 -18.913 1.00 54.94 504 GLN A CA 1
ATOM 4042 C C . GLN A 1 504 ? -20.809 -25.478 -20.140 1.00 54.94 504 GLN A C 1
ATOM 4044 O O . GLN A 1 504 ? -20.138 -26.296 -20.768 1.00 54.94 504 GLN A O 1
ATOM 4049 N N . GLY A 1 505 ? -22.087 -25.241 -20.457 1.00 57.75 505 GLY A N 1
ATOM 4050 C CA . GLY A 1 505 ? -22.746 -25.839 -21.617 1.00 57.75 505 GLY A CA 1
ATOM 4051 C C . GLY A 1 505 ? -22.788 -27.369 -21.564 1.00 57.75 505 GLY A C 1
ATOM 4052 O O . GLY A 1 505 ? -22.605 -28.026 -22.581 1.00 57.75 505 GLY A O 1
ATOM 4053 N N . ALA A 1 506 ? -22.950 -27.952 -20.370 1.00 70.06 506 ALA A N 1
ATOM 4054 C CA . ALA A 1 506 ? -22.898 -29.397 -20.173 1.00 70.06 506 ALA A CA 1
ATOM 4055 C C . ALA A 1 506 ? -24.302 -30.020 -20.140 1.00 70.06 506 ALA A C 1
ATOM 4057 O O . ALA A 1 506 ? -25.010 -29.957 -19.130 1.00 70.06 506 ALA A O 1
ATOM 4058 N N . GLY A 1 507 ? -24.682 -30.672 -21.237 1.00 79.94 507 GLY A N 1
ATOM 4059 C CA . GLY A 1 507 ? -25.805 -31.601 -21.280 1.00 79.94 507 GLY A CA 1
ATOM 4060 C C . GLY A 1 507 ? -25.449 -32.986 -20.736 1.00 79.94 507 GLY A C 1
ATOM 4061 O O . GLY A 1 507 ? -24.342 -33.479 -20.956 1.00 79.94 507 GLY A O 1
ATOM 4062 N N . ILE A 1 508 ? -26.402 -33.654 -20.087 1.00 83.31 508 ILE A N 1
ATOM 4063 C CA . ILE A 1 508 ? -26.232 -35.006 -19.530 1.00 83.31 508 ILE A CA 1
ATOM 4064 C C . ILE A 1 508 ? -27.345 -35.902 -20.061 1.00 83.31 508 ILE A C 1
ATOM 4066 O O . ILE A 1 508 ? -28.514 -35.525 -20.020 1.00 83.31 508 ILE A O 1
ATOM 4070 N N . VAL A 1 509 ? -26.998 -37.101 -20.522 1.00 85.62 509 VAL A N 1
ATOM 4071 C CA . VAL A 1 509 ? -27.992 -38.136 -20.826 1.00 85.62 509 VAL A CA 1
ATOM 4072 C C . VAL A 1 509 ? -28.493 -38.730 -19.512 1.00 85.62 509 VAL A C 1
ATOM 4074 O O . VAL A 1 509 ? -27.705 -39.233 -18.713 1.00 85.62 509 VAL A O 1
ATOM 4077 N N . THR A 1 510 ? -29.801 -38.685 -19.287 1.00 82.62 510 THR A N 1
ATOM 4078 C CA . THR A 1 510 ? -30.448 -39.201 -18.080 1.00 82.62 510 THR A CA 1
ATOM 4079 C C . THR A 1 510 ? -31.037 -40.583 -18.350 1.00 82.62 510 THR A C 1
ATOM 4081 O O . THR A 1 510 ? -32.133 -40.741 -18.883 1.00 82.62 510 THR A O 1
ATOM 4084 N N . GLY A 1 511 ? -30.271 -41.621 -18.004 1.00 81.00 511 GLY A N 1
ATOM 4085 C CA . GLY A 1 511 ? -30.708 -43.014 -18.117 1.00 81.00 511 GLY A CA 1
ATOM 4086 C C . GLY A 1 511 ? -31.819 -43.384 -17.124 1.00 81.00 511 GLY A C 1
ATOM 4087 O O . GLY A 1 511 ? -32.167 -42.605 -16.233 1.00 81.00 511 GLY A O 1
ATOM 4088 N N . GLY A 1 512 ? -32.360 -44.601 -17.254 1.00 81.81 512 GLY A N 1
ATOM 4089 C CA . GLY A 1 512 ? -33.451 -45.101 -16.403 1.00 81.81 512 GLY A CA 1
ATOM 4090 C C . GLY A 1 512 ? -33.134 -45.070 -14.902 1.00 81.81 512 GLY A C 1
ATOM 4091 O O . GLY A 1 512 ? -33.992 -44.688 -14.105 1.00 81.81 512 GLY A O 1
ATOM 4092 N N . ASP A 1 513 ? -31.892 -45.376 -14.522 1.00 85.31 513 ASP A N 1
ATOM 4093 C CA . ASP A 1 513 ? -31.451 -45.342 -13.122 1.00 85.31 513 ASP A CA 1
ATOM 4094 C C . ASP A 1 513 ? -31.400 -43.917 -12.570 1.00 85.31 513 ASP A C 1
ATOM 4096 O O . ASP A 1 513 ? -31.862 -43.663 -11.459 1.00 85.31 513 ASP A O 1
ATOM 4100 N N . THR A 1 514 ? -30.908 -42.960 -13.364 1.00 84.44 514 THR A N 1
ATOM 4101 C CA . THR A 1 514 ? -30.886 -41.541 -12.986 1.00 84.44 514 THR A CA 1
ATOM 4102 C C . THR A 1 514 ? -32.305 -41.028 -12.770 1.00 84.44 514 THR A C 1
ATOM 4104 O O . THR A 1 514 ? -32.595 -40.439 -11.735 1.00 84.44 514 THR A O 1
ATOM 4107 N N . LEU A 1 515 ? -33.220 -41.301 -13.700 1.00 84.94 515 LEU A N 1
ATOM 4108 C CA . LEU A 1 515 ? -34.620 -40.890 -13.561 1.00 84.94 515 LEU A CA 1
ATOM 4109 C C . LEU A 1 515 ? -35.287 -41.536 -12.340 1.00 84.94 515 LEU A C 1
ATOM 4111 O O . LEU A 1 515 ? -36.028 -40.870 -11.622 1.00 84.94 515 LEU A O 1
ATOM 4115 N N . SER A 1 516 ? -34.990 -42.809 -12.069 1.00 86.31 516 SER A N 1
ATOM 4116 C CA . SER A 1 516 ? -35.497 -43.519 -10.889 1.00 86.31 516 SER A CA 1
ATOM 4117 C C . SER A 1 516 ? -34.950 -42.937 -9.583 1.00 86.31 516 SER A C 1
ATOM 4119 O O . SER A 1 516 ? -35.692 -42.835 -8.606 1.00 86.31 516 SER A O 1
ATOM 4121 N N . PHE A 1 517 ? -33.681 -42.514 -9.568 1.00 87.56 517 PHE A N 1
ATOM 4122 C CA . PHE A 1 517 ? -33.065 -41.832 -8.432 1.00 87.56 517 PHE A CA 1
ATOM 4123 C C . PHE A 1 517 ? -33.773 -40.507 -8.133 1.00 87.56 517 PHE A C 1
ATOM 4125 O O . PHE A 1 517 ? -34.248 -40.312 -7.017 1.00 87.56 517 PHE A O 1
ATOM 4132 N N . PHE A 1 518 ? -33.908 -39.623 -9.125 1.00 86.38 518 PHE A N 1
ATOM 4133 C CA . PHE A 1 518 ? -34.566 -38.332 -8.913 1.00 86.38 518 PHE A CA 1
ATOM 4134 C C . PHE A 1 518 ? -36.041 -38.509 -8.549 1.00 86.38 518 PHE A C 1
ATOM 4136 O O . PHE A 1 518 ? -36.501 -37.893 -7.601 1.00 86.38 518 PHE A O 1
ATOM 4143 N N . LYS A 1 519 ? -36.761 -39.448 -9.177 1.00 86.31 519 LYS A N 1
ATOM 4144 C CA . LYS A 1 519 ? -38.145 -39.765 -8.786 1.00 86.31 519 LYS A CA 1
ATOM 4145 C C . LYS A 1 519 ? -38.281 -40.155 -7.306 1.00 86.31 519 LYS A C 1
ATOM 4147 O O . LYS A 1 519 ? -39.345 -39.968 -6.724 1.00 86.31 519 LYS A O 1
ATOM 4152 N N . ARG A 1 520 ? -37.238 -40.742 -6.713 1.00 88.25 520 ARG A N 1
ATOM 4153 C CA . ARG A 1 520 ? -37.239 -41.189 -5.316 1.00 88.25 520 ARG A CA 1
ATOM 4154 C C . ARG A 1 520 ? -36.772 -40.118 -4.332 1.00 88.25 520 ARG A C 1
ATOM 4156 O O . ARG A 1 520 ? -37.269 -40.107 -3.211 1.00 88.25 520 ARG A O 1
ATOM 4163 N N . TYR A 1 521 ? -35.796 -39.297 -4.715 1.00 86.56 521 TYR A N 1
ATOM 4164 C CA . TYR A 1 521 ? -35.061 -38.431 -3.785 1.00 86.56 521 TYR A CA 1
ATOM 4165 C C . TYR A 1 521 ? -35.195 -36.934 -4.064 1.00 86.56 521 TYR A C 1
ATOM 4167 O O . TYR A 1 521 ? -34.837 -36.140 -3.200 1.00 86.56 521 TYR A O 1
ATOM 4175 N N . ASP A 1 522 ? -35.690 -36.535 -5.234 1.00 87.81 522 ASP A N 1
ATOM 4176 C CA . ASP A 1 522 ? -35.946 -35.131 -5.533 1.00 87.81 522 ASP A CA 1
ATOM 4177 C C . ASP A 1 522 ? -37.288 -34.688 -4.947 1.00 87.81 522 ASP A C 1
ATOM 4179 O O . ASP A 1 522 ? -38.353 -35.147 -5.363 1.00 87.81 522 ASP A O 1
ATOM 4183 N N . LYS A 1 523 ? -37.230 -33.761 -3.993 1.00 88.12 523 LYS A N 1
ATOM 4184 C CA . LYS A 1 523 ? -38.396 -33.148 -3.354 1.00 88.12 523 LYS A CA 1
ATOM 4185 C C . LYS A 1 523 ? -38.795 -31.813 -4.007 1.00 88.12 523 LYS A C 1
ATOM 4187 O O . LYS A 1 523 ? -39.771 -31.207 -3.581 1.00 88.12 523 LYS A O 1
ATOM 4192 N N . CYS A 1 524 ? -38.081 -31.337 -5.035 1.00 87.31 524 CYS A N 1
ATOM 4193 C CA . CYS A 1 524 ? -38.391 -30.082 -5.734 1.00 87.31 524 CYS A CA 1
ATOM 4194 C C . CYS A 1 524 ? -39.607 -30.194 -6.668 1.00 87.31 524 CYS A C 1
ATOM 4196 O O . CYS A 1 524 ? -40.180 -29.170 -7.036 1.00 87.31 524 CYS A O 1
ATOM 4198 N N . GLY A 1 525 ? -39.996 -31.414 -7.059 1.00 81.12 525 GLY A N 1
ATOM 4199 C CA . GLY A 1 525 ? -41.272 -31.683 -7.730 1.00 81.12 525 GLY A CA 1
ATOM 4200 C C . GLY A 1 525 ? -41.404 -31.129 -9.154 1.00 81.12 525 GLY A C 1
ATOM 4201 O O . GLY A 1 525 ? -42.508 -30.764 -9.551 1.00 81.12 525 GLY A O 1
ATOM 4202 N N . ARG A 1 526 ? -40.310 -31.054 -9.929 1.00 84.62 526 ARG A N 1
ATOM 4203 C CA . ARG A 1 526 ? -40.325 -30.573 -11.325 1.00 84.62 526 ARG A CA 1
ATOM 4204 C C . ARG A 1 526 ? -39.828 -31.617 -12.321 1.00 84.62 526 ARG A C 1
ATOM 4206 O O . ARG A 1 526 ? -39.076 -32.519 -11.963 1.00 84.62 526 ARG A O 1
ATOM 4213 N N . ASP A 1 527 ? -40.190 -31.447 -13.592 1.00 84.56 527 ASP A N 1
ATOM 4214 C CA . ASP A 1 527 ? -39.611 -32.243 -14.673 1.00 84.56 527 ASP A CA 1
ATOM 4215 C C . ASP A 1 527 ? -38.135 -31.891 -14.890 1.00 84.56 527 ASP A C 1
ATOM 4217 O O . ASP A 1 527 ? -37.728 -30.724 -14.883 1.00 84.56 527 ASP A O 1
ATOM 4221 N N . ILE A 1 528 ? -37.332 -32.936 -15.103 1.00 86.56 528 ILE A N 1
ATOM 4222 C CA . ILE A 1 528 ? -35.868 -32.843 -15.146 1.00 86.56 528 ILE A CA 1
ATOM 4223 C C . ILE A 1 528 ? -35.260 -33.239 -16.489 1.00 86.56 528 ILE A C 1
ATOM 4225 O O . ILE A 1 528 ? -34.037 -33.294 -16.604 1.00 86.56 528 ILE A O 1
ATOM 4229 N N . ALA A 1 529 ? -36.074 -33.569 -17.492 1.00 86.50 529 ALA A N 1
ATOM 4230 C CA . ALA A 1 529 ? -35.583 -34.138 -18.740 1.00 86.50 529 ALA A CA 1
ATOM 4231 C C . ALA A 1 529 ? -36.318 -33.619 -19.981 1.00 86.50 529 ALA A C 1
ATOM 4233 O O . ALA A 1 529 ? -37.542 -33.675 -20.061 1.00 86.50 529 ALA A O 1
ATOM 4234 N N . ALA A 1 530 ? -35.543 -33.210 -20.983 1.00 84.62 530 ALA A N 1
ATOM 4235 C CA . ALA A 1 530 ? -35.969 -33.096 -22.370 1.00 84.62 530 ALA A CA 1
ATOM 4236 C C . ALA A 1 530 ? -35.892 -34.477 -23.043 1.00 84.62 530 ALA A C 1
ATOM 4238 O O . ALA A 1 530 ? -34.981 -35.260 -22.766 1.00 84.62 530 ALA A O 1
ATOM 4239 N N . ARG A 1 531 ? -36.847 -34.791 -23.923 1.00 86.12 531 ARG A N 1
ATOM 4240 C CA . ARG A 1 531 ? -36.943 -36.099 -24.588 1.00 86.12 531 ARG A CA 1
ATOM 4241 C C . ARG A 1 531 ? -36.388 -36.037 -26.010 1.00 86.12 531 ARG A C 1
ATOM 4243 O O . ARG A 1 531 ? -36.657 -35.093 -26.743 1.00 86.12 531 ARG A O 1
ATOM 4250 N N . SER A 1 532 ? -35.665 -37.081 -26.396 1.00 86.25 532 SER A N 1
ATOM 4251 C CA . SER A 1 532 ? -35.315 -37.414 -27.777 1.00 86.25 532 SER A CA 1
ATOM 4252 C C . SER A 1 532 ? -36.131 -38.620 -28.215 1.00 86.25 532 SER A C 1
ATOM 4254 O O . SER A 1 532 ? -36.208 -39.602 -27.473 1.00 86.25 532 SER A O 1
ATOM 4256 N N . ALA A 1 533 ? -36.721 -38.565 -29.405 1.00 88.69 533 ALA A N 1
ATOM 4257 C CA . ALA A 1 533 ? -37.531 -39.641 -29.967 1.00 88.69 533 ALA A CA 1
ATOM 4258 C C . ALA A 1 533 ? -36.709 -40.619 -30.819 1.00 88.69 533 ALA A C 1
ATOM 4260 O O . ALA A 1 533 ? -36.993 -41.821 -30.812 1.00 88.69 533 ALA A O 1
ATOM 4261 N N . SER A 1 534 ? -35.698 -40.112 -31.526 1.00 91.00 534 SER A N 1
ATOM 4262 C CA . SER A 1 534 ? -34.820 -40.906 -32.385 1.00 91.00 534 SER A CA 1
ATOM 4263 C C . SER A 1 534 ? -33.347 -40.548 -32.202 1.00 91.00 534 SER A C 1
ATOM 4265 O O . SER A 1 534 ? -32.990 -39.498 -31.652 1.00 91.00 534 SER A O 1
ATOM 4267 N N . ARG A 1 535 ? -32.487 -41.459 -32.655 1.00 93.94 535 ARG A N 1
ATOM 4268 C CA . ARG A 1 535 ? -31.063 -41.226 -32.867 1.00 93.94 535 ARG A CA 1
ATOM 4269 C C . ARG A 1 535 ? -30.800 -41.225 -34.365 1.00 93.94 535 ARG A C 1
ATOM 4271 O O . ARG A 1 535 ? -31.284 -42.104 -35.071 1.00 93.94 535 ARG A O 1
ATOM 4278 N N . GLN A 1 536 ? -30.018 -40.264 -34.841 1.00 95.50 536 GLN A N 1
ATOM 4279 C CA . GLN A 1 536 ? -29.694 -40.143 -36.261 1.00 95.50 536 GLN A CA 1
ATOM 4280 C C . GLN A 1 536 ? -28.210 -39.861 -36.491 1.00 95.50 536 GLN A C 1
ATOM 4282 O O . GLN A 1 536 ? -27.525 -39.296 -35.636 1.00 95.50 536 GLN A O 1
ATOM 4287 N N . TYR A 1 537 ? -27.737 -40.219 -37.679 1.00 95.81 537 TYR A N 1
ATOM 4288 C CA . TYR A 1 537 ? -26.375 -39.998 -38.145 1.00 95.81 537 TYR A CA 1
ATOM 4289 C C . TYR A 1 537 ? -26.412 -39.202 -39.442 1.00 95.81 537 TYR A C 1
ATOM 4291 O O . TYR A 1 537 ? -27.129 -39.565 -40.377 1.00 95.81 537 TYR A O 1
ATOM 4299 N N . LEU A 1 538 ? -25.629 -38.129 -39.502 1.00 95.19 538 LEU A N 1
ATOM 4300 C CA . LEU A 1 538 ? -25.516 -37.264 -40.670 1.00 95.19 538 LEU A CA 1
ATOM 4301 C C . LEU A 1 538 ? -24.199 -37.520 -41.406 1.00 95.19 538 LEU A C 1
ATOM 4303 O O . LEU A 1 538 ? -23.184 -37.852 -40.791 1.00 95.19 538 LEU A O 1
ATOM 4307 N N . ASN A 1 539 ? -24.200 -37.324 -42.724 1.00 92.81 539 ASN A N 1
ATOM 4308 C CA . ASN A 1 539 ? -22.968 -37.154 -43.492 1.00 92.81 539 ASN A CA 1
ATOM 4309 C C . ASN A 1 539 ? -22.489 -35.689 -43.466 1.00 92.81 539 ASN A C 1
ATOM 4311 O O . ASN A 1 539 ? -23.140 -34.813 -42.900 1.00 92.81 539 ASN A O 1
ATOM 4315 N N . LYS A 1 540 ? -21.348 -35.413 -44.112 1.00 90.12 540 LYS A N 1
ATOM 4316 C CA . LYS A 1 540 ? -20.733 -34.071 -44.150 1.00 90.12 540 LYS A CA 1
ATOM 4317 C C . LYS A 1 540 ? -21.608 -32.998 -44.815 1.00 90.12 540 LYS A C 1
ATOM 4319 O O . LYS A 1 540 ? -21.406 -31.819 -44.562 1.00 90.12 540 LYS A O 1
ATOM 4324 N N . ASP A 1 541 ? -22.560 -33.413 -45.651 1.00 89.56 541 ASP A N 1
ATOM 4325 C CA . ASP A 1 541 ? -23.494 -32.526 -46.350 1.00 89.56 541 ASP A CA 1
ATOM 4326 C C . ASP A 1 541 ? -24.788 -32.314 -45.535 1.00 89.56 541 ASP A C 1
ATOM 4328 O O . ASP A 1 541 ? -25.750 -31.731 -46.032 1.00 89.56 541 ASP A O 1
ATOM 4332 N N . GLY A 1 542 ? -24.846 -32.830 -44.298 1.00 87.69 542 GLY A N 1
ATOM 4333 C CA . GLY A 1 542 ? -26.003 -32.732 -43.407 1.00 87.69 542 GLY A CA 1
ATOM 4334 C C . GLY A 1 542 ? -27.152 -33.687 -43.746 1.00 87.69 542 GLY A C 1
ATOM 4335 O O . GLY A 1 542 ? -28.240 -33.543 -43.194 1.00 87.69 542 GLY A O 1
ATOM 4336 N N . LYS A 1 543 ? -26.950 -34.662 -44.644 1.00 91.31 543 LYS A N 1
ATOM 4337 C CA . LYS A 1 543 ? -27.982 -35.650 -44.999 1.00 91.31 543 LYS A CA 1
ATOM 4338 C C . LYS A 1 543 ? -27.982 -36.814 -44.015 1.00 91.31 543 LYS A C 1
ATOM 4340 O O . LYS A 1 543 ? -26.919 -37.337 -43.683 1.00 91.31 543 LYS A O 1
ATOM 4345 N N . ILE A 1 544 ? -29.175 -37.253 -43.613 1.00 93.88 544 ILE A N 1
ATOM 4346 C CA . ILE A 1 544 ? -29.369 -38.436 -42.768 1.00 93.88 544 ILE A CA 1
ATOM 4347 C C . ILE A 1 544 ? -28.903 -39.675 -43.538 1.00 93.88 544 ILE A C 1
ATOM 4349 O O . ILE A 1 544 ? -29.413 -39.970 -44.618 1.00 93.88 544 ILE A O 1
ATOM 4353 N N . VAL A 1 545 ? -27.926 -40.390 -42.984 1.00 95.75 545 VAL A N 1
ATOM 4354 C CA . VAL A 1 545 ? -27.435 -41.672 -43.519 1.00 95.75 545 VAL A CA 1
ATOM 4355 C C . VAL A 1 545 ? -27.949 -42.870 -42.728 1.00 95.75 545 VAL A C 1
ATOM 4357 O O . VAL A 1 545 ? -27.976 -43.980 -43.251 1.00 95.75 545 VAL A O 1
ATOM 4360 N N . HIS A 1 546 ? -28.369 -42.652 -41.482 1.00 95.06 546 HIS A N 1
ATOM 4361 C CA . HIS A 1 546 ? -28.993 -43.663 -40.638 1.00 95.06 546 HIS A CA 1
ATOM 4362 C C . HIS A 1 546 ? -29.880 -42.992 -39.586 1.00 95.06 546 HIS A C 1
ATOM 4364 O O . HIS A 1 546 ? -29.497 -41.964 -39.028 1.00 95.06 546 HIS A O 1
ATOM 4370 N N . GLU A 1 547 ? -31.035 -43.583 -39.297 1.00 93.94 547 GLU A N 1
ATOM 4371 C CA . GLU A 1 547 ? -31.928 -43.165 -38.218 1.00 93.94 547 GLU A CA 1
ATOM 4372 C C . GLU A 1 547 ? -32.538 -44.402 -37.558 1.00 93.94 547 GLU A C 1
ATOM 4374 O O . GLU A 1 547 ? -32.967 -45.336 -38.238 1.00 93.94 547 GLU A O 1
ATOM 4379 N N . GLU A 1 548 ? -32.583 -44.395 -36.229 1.00 94.25 548 GLU A N 1
ATOM 4380 C CA . GLU A 1 548 ? -33.208 -45.436 -35.424 1.00 94.25 548 GLU A CA 1
ATOM 4381 C C . GLU A 1 548 ? -34.146 -44.829 -34.376 1.00 94.25 548 GLU A C 1
ATOM 4383 O O . GLU A 1 548 ? -33.866 -43.798 -33.753 1.00 94.25 548 GLU A O 1
ATOM 4388 N N . ALA A 1 549 ? -35.283 -45.490 -34.155 1.00 91.19 549 ALA A N 1
ATOM 4389 C CA . ALA A 1 549 ? -36.207 -45.121 -33.095 1.00 91.19 549 ALA A CA 1
ATOM 4390 C C . ALA A 1 549 ? -35.602 -45.502 -31.737 1.00 91.19 549 ALA A C 1
ATOM 4392 O O . ALA A 1 549 ? -35.694 -46.645 -31.291 1.00 91.19 549 ALA A O 1
ATOM 4393 N N . MET A 1 550 ? -34.992 -44.525 -31.070 1.00 88.88 550 MET A N 1
ATOM 4394 C CA . MET A 1 550 ? -34.366 -44.686 -29.766 1.00 88.88 550 MET A CA 1
ATOM 4395 C C . MET A 1 550 ? -34.761 -43.525 -28.862 1.00 88.88 550 MET A C 1
ATOM 4397 O O . MET A 1 550 ? -34.332 -42.385 -29.048 1.00 88.88 550 MET A O 1
ATOM 4401 N N . ARG A 1 551 ? -35.565 -43.828 -27.841 1.00 87.00 551 ARG A N 1
ATOM 4402 C CA . ARG A 1 551 ? -35.968 -42.828 -26.855 1.00 87.00 551 ARG A CA 1
ATOM 4403 C C . ARG A 1 551 ? -34.844 -42.586 -25.860 1.00 87.00 551 ARG A C 1
ATOM 4405 O O . ARG A 1 551 ? -34.401 -43.514 -25.185 1.00 87.00 551 ARG A O 1
ATOM 4412 N N . GLN A 1 552 ? -34.420 -41.334 -25.739 1.00 88.25 552 GLN A N 1
ATOM 4413 C CA . GLN A 1 552 ? -33.429 -40.902 -24.755 1.00 88.25 552 GLN A CA 1
ATOM 4414 C C . GLN A 1 552 ? -33.941 -39.676 -23.999 1.00 88.25 552 GLN A C 1
ATOM 4416 O O . GLN A 1 552 ? -34.753 -38.912 -24.513 1.00 88.25 552 GLN A O 1
ATOM 4421 N N . ASN A 1 553 ? -33.479 -39.503 -22.765 1.00 89.50 553 ASN A N 1
ATOM 4422 C CA . ASN A 1 553 ? -33.781 -38.340 -21.942 1.00 89.50 553 ASN A CA 1
ATOM 4423 C C . ASN A 1 553 ? -32.486 -37.567 -21.699 1.00 89.50 553 ASN A C 1
ATOM 4425 O O . ASN A 1 553 ? -31.422 -38.171 -21.529 1.00 89.50 553 ASN A O 1
ATOM 4429 N N . MET A 1 554 ? -32.567 -36.241 -21.703 1.00 88.94 554 MET A N 1
ATOM 4430 C CA . MET A 1 554 ? -31.422 -35.356 -21.540 1.00 88.94 554 MET A CA 1
ATOM 4431 C C . MET A 1 554 ? -31.747 -34.231 -20.567 1.00 88.94 554 MET A C 1
ATOM 4433 O O . MET A 1 554 ? -32.853 -33.704 -20.552 1.00 88.94 554 MET A O 1
ATOM 4437 N N . THR A 1 555 ? -30.773 -33.835 -19.761 1.00 88.94 555 THR A N 1
ATOM 4438 C CA . THR A 1 555 ? -30.897 -32.728 -18.809 1.00 88.94 555 THR A CA 1
ATOM 4439 C C . THR A 1 555 ? -29.730 -31.755 -18.927 1.00 88.94 555 THR A C 1
ATOM 4441 O O . THR A 1 555 ? -28.750 -32.036 -19.622 1.00 88.94 555 THR A O 1
ATOM 4444 N N . SER A 1 556 ? -29.819 -30.621 -18.236 1.00 87.81 556 SER A N 1
ATOM 4445 C CA . SER A 1 556 ? -28.705 -29.688 -18.079 1.00 87.81 556 SER A CA 1
ATOM 4446 C C . SER A 1 556 ? -28.025 -29.876 -16.722 1.00 87.81 556 SER A C 1
ATOM 4448 O O . SER A 1 556 ? -28.676 -30.129 -15.706 1.00 87.81 556 SER A O 1
ATOM 4450 N N . TRP A 1 557 ? -26.698 -29.719 -16.687 1.00 85.00 557 TRP A N 1
ATOM 4451 C CA . TRP A 1 557 ? -25.940 -29.770 -15.434 1.00 85.00 557 TRP A CA 1
ATOM 4452 C C . TRP A 1 557 ? -26.431 -28.747 -14.406 1.00 85.00 557 TRP A C 1
ATOM 4454 O O . TRP A 1 557 ? -26.534 -29.077 -13.229 1.00 85.00 557 TRP A O 1
ATOM 4464 N N . ASN A 1 558 ? -26.799 -27.539 -14.841 1.00 82.69 558 ASN A N 1
ATOM 4465 C CA . ASN A 1 558 ? -27.286 -26.493 -13.939 1.00 82.69 558 ASN A CA 1
ATOM 4466 C C . ASN A 1 558 ? -28.564 -26.906 -13.210 1.00 82.69 558 ASN A C 1
ATOM 4468 O O . ASN A 1 558 ? -28.668 -26.692 -12.005 1.00 82.69 558 ASN A O 1
ATOM 4472 N N . LEU A 1 559 ? -29.514 -27.525 -13.916 1.00 87.19 559 LEU A N 1
ATOM 4473 C CA . LEU A 1 559 ? -30.745 -27.993 -13.292 1.00 87.19 559 LEU A CA 1
ATOM 4474 C C . LEU A 1 559 ? -30.444 -29.028 -12.210 1.00 87.19 559 LEU A C 1
ATOM 4476 O O . LEU A 1 559 ? -30.903 -28.886 -11.083 1.00 87.19 559 LEU A O 1
ATOM 4480 N N . PHE A 1 560 ? -29.628 -30.032 -12.534 1.00 88.38 560 PHE A N 1
ATOM 4481 C CA . PHE A 1 560 ? -29.219 -31.056 -11.573 1.00 88.38 560 PHE A CA 1
ATOM 4482 C C . PHE A 1 560 ? -28.510 -30.453 -10.373 1.00 88.38 560 PHE A C 1
ATOM 4484 O O . PHE A 1 560 ? -28.873 -30.733 -9.234 1.00 88.38 560 PHE A O 1
ATOM 4491 N N . TYR A 1 561 ? -27.527 -29.598 -10.631 1.00 86.31 561 TYR A N 1
ATOM 4492 C CA . TYR A 1 561 ? -26.767 -28.925 -9.598 1.00 86.31 561 TYR A CA 1
ATOM 4493 C C . TYR A 1 561 ? -27.688 -28.170 -8.631 1.00 86.31 561 TYR A C 1
ATOM 4495 O O . TYR A 1 561 ? -27.591 -28.353 -7.420 1.00 86.31 561 TYR A O 1
ATOM 4503 N N . HIS A 1 562 ? -28.618 -27.371 -9.151 1.00 87.56 562 HIS A N 1
ATOM 4504 C CA . HIS A 1 562 ? -29.522 -26.591 -8.316 1.00 87.56 562 HIS A CA 1
ATOM 4505 C C . HIS A 1 562 ? -30.569 -27.440 -7.594 1.00 87.56 562 HIS A C 1
ATOM 4507 O O . HIS A 1 562 ? -30.822 -27.171 -6.423 1.00 87.56 562 HIS A O 1
ATOM 4513 N N . ILE A 1 563 ? -31.095 -28.499 -8.219 1.00 89.38 563 ILE A N 1
ATOM 4514 C CA . ILE A 1 563 ? -31.976 -29.465 -7.547 1.00 89.38 563 ILE A CA 1
ATOM 4515 C C . ILE A 1 563 ? -31.246 -30.123 -6.374 1.00 89.38 563 ILE A C 1
ATOM 4517 O O . ILE A 1 563 ? -31.787 -30.195 -5.272 1.00 89.38 563 ILE A O 1
ATOM 4521 N N . PHE A 1 564 ? -29.998 -30.559 -6.563 1.00 87.75 564 PHE A N 1
ATOM 4522 C CA . PHE A 1 564 ? -29.215 -31.142 -5.474 1.00 87.75 564 PHE A CA 1
ATOM 4523 C C . PHE A 1 564 ? -28.978 -30.144 -4.345 1.00 87.75 564 PHE A C 1
ATOM 4525 O O . PHE A 1 564 ? -29.185 -30.489 -3.186 1.00 87.75 564 PHE A O 1
ATOM 4532 N N . ARG A 1 565 ? -28.589 -28.905 -4.659 1.00 86.44 565 ARG A N 1
ATOM 4533 C CA . ARG A 1 565 ? -28.384 -27.870 -3.637 1.00 86.44 565 ARG A CA 1
ATOM 4534 C C . ARG A 1 565 ? -29.687 -27.529 -2.897 1.00 86.44 565 ARG A C 1
ATOM 4536 O O . ARG A 1 565 ? -29.694 -27.420 -1.677 1.00 86.44 565 ARG A O 1
ATOM 4543 N N . ALA A 1 566 ? -30.816 -27.440 -3.595 1.00 87.94 566 ALA A N 1
ATOM 4544 C CA . ALA A 1 566 ? -32.112 -27.209 -2.959 1.00 87.94 566 ALA A CA 1
ATOM 4545 C C . ALA A 1 566 ? -32.497 -28.345 -1.994 1.00 87.94 566 ALA A C 1
ATOM 4547 O O . ALA A 1 566 ? -32.928 -28.067 -0.879 1.00 87.94 566 ALA A O 1
ATOM 4548 N N . ASN A 1 567 ? -32.288 -29.606 -2.389 1.00 85.38 567 ASN A N 1
ATOM 4549 C CA . ASN A 1 567 ? -32.597 -30.775 -1.558 1.00 85.38 567 ASN A CA 1
ATOM 4550 C C . ASN A 1 567 ? -31.604 -31.000 -0.397 1.00 85.38 567 ASN A C 1
ATOM 4552 O O . ASN A 1 567 ? -31.989 -31.575 0.615 1.00 85.38 567 ASN A O 1
ATOM 4556 N N . VAL A 1 568 ? -30.331 -30.606 -0.538 1.00 81.94 568 VAL A N 1
ATOM 4557 C CA . VAL A 1 568 ? -29.261 -30.959 0.421 1.00 81.94 568 VAL A CA 1
ATOM 4558 C C . VAL A 1 568 ? -28.931 -29.828 1.393 1.00 81.94 568 VAL A C 1
ATOM 4560 O O . VAL A 1 568 ? -28.744 -30.088 2.580 1.00 81.94 568 VAL A O 1
ATOM 4563 N N . ASP A 1 569 ? -28.816 -28.591 0.906 1.00 82.00 569 ASP A N 1
ATOM 4564 C CA . ASP A 1 569 ? -28.401 -27.438 1.713 1.00 82.00 569 ASP A CA 1
ATOM 4565 C C . ASP A 1 569 ? -29.303 -26.205 1.540 1.00 82.00 569 ASP A C 1
ATOM 4567 O O . ASP A 1 569 ? -28.923 -25.097 1.917 1.00 82.00 569 ASP A O 1
ATOM 4571 N N . GLY A 1 570 ? -30.515 -26.401 1.009 1.00 85.31 570 GLY A N 1
ATOM 4572 C CA . GLY A 1 570 ? -31.586 -25.404 1.014 1.00 85.31 570 GLY A CA 1
ATOM 4573 C C . GLY A 1 570 ? -31.354 -24.204 0.096 1.00 85.31 570 GLY A C 1
ATOM 4574 O O . GLY A 1 570 ? -31.919 -23.133 0.321 1.00 85.31 570 GLY A O 1
ATOM 4575 N N . VAL A 1 571 ? -30.512 -24.334 -0.931 1.00 83.88 571 VAL A N 1
ATOM 4576 C CA . VAL A 1 571 ? -30.222 -23.211 -1.835 1.00 83.88 571 VAL A CA 1
ATOM 4577 C C . VAL A 1 571 ? -31.404 -22.927 -2.750 1.00 83.88 571 VAL A C 1
ATOM 4579 O O . VAL A 1 571 ? -31.776 -23.744 -3.592 1.00 83.88 571 VAL A O 1
ATOM 4582 N N . LYS A 1 572 ? -31.938 -21.710 -2.648 1.00 84.38 572 LYS A N 1
ATOM 4583 C CA . LYS A 1 572 ? -32.945 -21.185 -3.572 1.00 84.38 572 LYS A CA 1
ATOM 4584 C C . LYS A 1 572 ? -32.307 -20.796 -4.908 1.00 84.38 572 LYS A C 1
ATOM 4586 O O . LYS A 1 572 ? -31.234 -20.197 -4.935 1.00 84.38 572 LYS A O 1
ATOM 4591 N N . SER A 1 573 ? -32.979 -21.097 -6.017 1.00 84.44 573 SER A N 1
ATOM 4592 C CA . SER A 1 573 ? -32.551 -20.676 -7.357 1.00 84.44 573 SER A CA 1
ATOM 4593 C C . SER A 1 573 ? -33.743 -20.519 -8.302 1.00 84.44 573 SER A C 1
ATOM 4595 O O . SER A 1 573 ? -34.832 -21.005 -8.013 1.00 84.44 573 SER A O 1
ATOM 4597 N N . GLU A 1 574 ? -33.531 -19.901 -9.465 1.00 85.88 574 GLU A N 1
ATOM 4598 C CA . GLU A 1 574 ? -34.539 -19.865 -10.538 1.00 85.88 574 GLU A CA 1
ATOM 4599 C C . GLU A 1 574 ? -34.797 -21.255 -11.161 1.00 85.88 574 GLU A C 1
ATOM 4601 O O . GLU A 1 574 ? -35.796 -21.459 -11.845 1.00 85.88 574 GLU A O 1
ATOM 4606 N N . TYR A 1 575 ? -33.925 -22.237 -10.895 1.00 84.88 575 TYR A N 1
ATOM 4607 C CA . TYR A 1 575 ? -34.052 -23.614 -11.377 1.00 84.88 575 TYR A CA 1
ATOM 4608 C C . TYR A 1 575 ? -34.917 -24.508 -10.483 1.00 84.88 575 TYR A C 1
ATOM 4610 O O . TYR A 1 575 ? -35.298 -25.586 -10.928 1.00 84.88 575 TYR A O 1
ATOM 4618 N N . CYS A 1 576 ? -35.230 -24.144 -9.241 1.00 85.62 576 CYS A N 1
ATOM 4619 C CA . CYS A 1 576 ? -36.127 -24.933 -8.388 1.00 85.62 576 CYS A CA 1
ATOM 4620 C C . CYS A 1 576 ? -36.450 -24.212 -7.078 1.00 85.62 576 CYS A C 1
ATOM 4622 O O . CYS A 1 576 ? -35.611 -23.513 -6.502 1.00 85.62 576 CYS A O 1
ATOM 4624 N N . SER A 1 577 ? -37.658 -24.459 -6.573 1.00 87.69 577 SER A N 1
ATOM 4625 C CA . SER A 1 577 ? -38.038 -24.100 -5.208 1.00 87.69 577 SER A CA 1
ATOM 4626 C C . SER A 1 577 ? -37.351 -25.016 -4.198 1.00 87.69 577 SER A C 1
ATOM 4628 O O . SER A 1 577 ? -37.113 -26.195 -4.470 1.00 87.69 577 SER A O 1
ATOM 4630 N N . VAL A 1 578 ? -37.054 -24.463 -3.023 1.00 88.69 578 VAL A N 1
ATOM 4631 C CA . VAL A 1 578 ? -36.531 -25.232 -1.890 1.00 88.69 578 VAL A CA 1
ATOM 4632 C C . VAL A 1 578 ? -37.684 -26.044 -1.288 1.00 88.69 578 VAL A C 1
ATOM 4634 O O . VAL A 1 578 ? -38.714 -25.442 -0.971 1.00 88.69 578 VAL A O 1
ATOM 4637 N N . PRO A 1 579 ? -37.554 -27.374 -1.164 1.00 86.62 579 PRO A N 1
ATOM 4638 C CA . PRO A 1 579 ? -38.551 -28.213 -0.501 1.00 86.62 579 PRO A CA 1
ATOM 4639 C C . PRO A 1 579 ? -38.708 -27.857 0.984 1.00 86.62 579 PRO A C 1
ATOM 4641 O O . PRO A 1 579 ? -37.800 -27.285 1.587 1.00 86.62 579 PRO A O 1
ATOM 4644 N N . GLU A 1 580 ? -39.841 -28.213 1.592 1.00 82.12 580 GLU A N 1
ATOM 4645 C CA . GLU A 1 580 ? -40.033 -28.034 3.037 1.00 82.12 580 GLU A CA 1
ATOM 4646 C C . GLU A 1 580 ? -39.020 -28.868 3.843 1.00 82.12 580 GLU A C 1
ATOM 4648 O O . GLU A 1 580 ? -38.724 -30.015 3.500 1.00 82.12 580 GLU A O 1
ATOM 4653 N N . GLU A 1 581 ? -38.472 -28.275 4.910 1.00 70.19 581 GLU A N 1
ATOM 4654 C CA . GLU A 1 581 ? -37.446 -28.906 5.746 1.00 70.19 581 GLU A CA 1
ATOM 4655 C C . GLU A 1 581 ? -38.067 -30.027 6.596 1.00 70.19 581 GLU A C 1
ATOM 4657 O O . GLU A 1 581 ? -38.942 -29.782 7.432 1.00 70.19 581 GLU A O 1
ATOM 4662 N N . ASP A 1 582 ? -37.588 -31.259 6.409 1.00 72.88 582 ASP A N 1
ATOM 4663 C CA . ASP A 1 582 ? -37.915 -32.381 7.287 1.00 72.88 582 ASP A CA 1
ATOM 4664 C C . ASP A 1 582 ? -37.071 -32.278 8.566 1.00 72.88 582 ASP A C 1
ATOM 4666 O O . ASP A 1 582 ? -35.843 -32.395 8.536 1.00 72.88 582 ASP A O 1
ATOM 4670 N N . LYS A 1 583 ? -37.728 -32.026 9.704 1.00 66.81 583 LYS A N 1
ATOM 4671 C CA . LYS A 1 583 ? -37.059 -31.798 10.997 1.00 66.81 583 LYS A CA 1
ATOM 4672 C C . LYS A 1 583 ? -36.292 -33.021 11.506 1.00 66.81 583 LYS A C 1
ATOM 4674 O O . LYS A 1 583 ? -35.422 -32.853 12.362 1.00 66.81 583 LYS A O 1
ATOM 4679 N N . ASP A 1 584 ? -36.590 -34.210 10.986 1.00 72.38 584 ASP A N 1
ATOM 4680 C CA . ASP A 1 584 ? -35.961 -35.465 11.395 1.00 72.38 584 ASP A CA 1
ATOM 4681 C C . ASP A 1 584 ? -34.756 -35.855 10.506 1.00 72.38 584 ASP A C 1
ATOM 4683 O O . ASP A 1 584 ? -34.032 -36.810 10.817 1.00 72.38 584 ASP A O 1
ATOM 4687 N N . GLU A 1 585 ? -34.473 -35.112 9.424 1.00 71.25 585 GLU A N 1
ATOM 4688 C CA . GLU A 1 585 ? -33.338 -35.378 8.531 1.00 71.25 585 GLU A CA 1
ATOM 4689 C C . GLU A 1 585 ? -32.006 -34.796 9.042 1.00 71.25 585 GLU A C 1
ATOM 4691 O O . GLU A 1 585 ? -31.903 -33.711 9.619 1.00 71.25 585 GLU A O 1
ATOM 4696 N N . LYS A 1 586 ? -30.914 -35.536 8.804 1.00 69.12 586 LYS A N 1
ATOM 4697 C CA . LYS A 1 586 ? -29.559 -35.075 9.132 1.00 69.12 586 LYS A CA 1
ATOM 4698 C C . LYS A 1 586 ? -29.107 -34.011 8.135 1.00 69.12 586 LYS A C 1
ATOM 4700 O O . LYS A 1 586 ? -29.148 -34.230 6.930 1.00 69.12 586 LYS A O 1
ATOM 4705 N N . ARG A 1 587 ? -28.569 -32.904 8.649 1.00 67.19 587 ARG A N 1
ATOM 4706 C CA . ARG A 1 587 ? -28.068 -31.786 7.838 1.00 67.19 587 ARG A CA 1
ATOM 4707 C C . ARG A 1 587 ? -26.737 -32.113 7.161 1.00 67.19 587 ARG A C 1
ATOM 4709 O O . ARG A 1 587 ? -25.811 -32.610 7.803 1.00 67.19 587 ARG A O 1
ATOM 4716 N N . ALA A 1 588 ? -26.624 -31.751 5.888 1.00 69.94 588 ALA A N 1
ATOM 4717 C CA . ALA A 1 588 ? -25.370 -31.711 5.147 1.00 69.94 588 ALA A CA 1
ATOM 4718 C C . ALA A 1 588 ? -25.037 -30.255 4.794 1.00 69.94 588 ALA A C 1
ATOM 4720 O O . ALA A 1 588 ? -25.924 -29.439 4.562 1.00 69.94 588 ALA A O 1
ATOM 4721 N N . LYS A 1 589 ? -23.747 -29.912 4.778 1.00 65.25 589 LYS A N 1
ATOM 4722 C CA . LYS A 1 589 ? -23.268 -28.572 4.418 1.00 65.25 589 LYS A CA 1
ATOM 4723 C C . LYS A 1 589 ? -22.378 -28.683 3.189 1.00 65.25 589 LYS A C 1
ATOM 4725 O O . LYS A 1 589 ? -21.391 -29.416 3.217 1.00 65.25 589 LYS A O 1
ATOM 4730 N N . HIS A 1 590 ? -22.698 -27.942 2.133 1.00 69.00 590 HIS A N 1
ATOM 4731 C CA . HIS A 1 590 ? -21.828 -27.823 0.969 1.00 69.00 590 HIS A CA 1
ATOM 4732 C C . HIS A 1 590 ? -20.782 -26.724 1.212 1.00 69.00 590 HIS A C 1
ATOM 4734 O O . HIS A 1 590 ? -21.113 -25.545 1.339 1.00 69.00 590 HIS A O 1
ATOM 4740 N N . LEU A 1 591 ? -19.509 -27.111 1.287 1.00 64.50 591 LEU A N 1
ATOM 4741 C CA . LEU A 1 591 ? -18.373 -26.198 1.432 1.00 64.50 591 LEU A CA 1
ATOM 4742 C C . LEU A 1 591 ? -17.668 -26.075 0.079 1.00 64.50 591 LEU A C 1
ATOM 4744 O O . LEU A 1 591 ? -17.150 -27.059 -0.441 1.00 64.50 591 LEU A O 1
ATOM 4748 N N . HIS A 1 592 ? -17.675 -24.879 -0.508 1.00 64.38 592 HIS A N 1
ATOM 4749 C CA . HIS A 1 592 ? -17.063 -24.606 -1.811 1.00 64.38 592 HIS A CA 1
ATOM 4750 C C . HIS A 1 592 ? -15.667 -23.992 -1.644 1.00 64.38 592 HIS A C 1
ATOM 4752 O O . HIS A 1 592 ? -15.357 -23.449 -0.589 1.00 64.38 592 HIS A O 1
ATOM 4758 N N . GLY A 1 593 ? -14.811 -24.095 -2.665 1.00 58.00 593 GLY A N 1
ATOM 4759 C CA . GLY A 1 593 ? -13.458 -23.511 -2.645 1.00 58.00 593 GLY A CA 1
ATOM 4760 C C . GLY A 1 593 ? -12.430 -24.260 -1.786 1.00 58.00 593 GLY A C 1
ATOM 4761 O O . GLY A 1 593 ? -11.296 -23.817 -1.673 1.00 58.00 593 GLY A O 1
ATOM 4762 N N . HIS A 1 594 ? -12.797 -25.401 -1.203 1.00 61.62 594 HIS A N 1
ATOM 4763 C CA . HIS A 1 594 ? -11.905 -26.195 -0.361 1.00 61.62 594 HIS A CA 1
ATOM 4764 C C . HIS A 1 594 ? -11.247 -27.321 -1.171 1.00 61.62 594 HIS A C 1
ATOM 4766 O O . HIS A 1 594 ? -11.906 -27.992 -1.968 1.00 61.62 594 HIS A O 1
ATOM 4772 N N . LYS A 1 595 ? -9.954 -27.567 -0.935 1.00 63.94 595 LYS A N 1
ATOM 4773 C CA . LYS A 1 595 ? -9.182 -28.674 -1.521 1.00 63.94 595 LYS A CA 1
ATOM 4774 C C . LYS A 1 595 ? -8.760 -29.641 -0.418 1.00 63.94 595 LYS A C 1
ATOM 4776 O O . LYS A 1 595 ? -8.251 -29.220 0.615 1.00 63.94 595 LYS A O 1
ATOM 4781 N N . VAL A 1 596 ? -8.938 -30.943 -0.636 1.00 66.12 596 VAL A N 1
ATOM 4782 C CA . VAL A 1 596 ? -8.407 -31.962 0.283 1.00 66.12 596 VAL A CA 1
ATOM 4783 C C . VAL A 1 596 ? -6.895 -32.053 0.087 1.00 66.12 596 VAL A C 1
ATOM 4785 O O . VAL A 1 596 ? -6.439 -32.442 -0.984 1.00 66.12 596 VAL A O 1
ATOM 4788 N N . THR A 1 597 ? -6.123 -31.680 1.107 1.00 68.81 597 THR A N 1
ATOM 4789 C CA . THR A 1 597 ? -4.648 -31.644 1.066 1.00 68.81 597 THR A CA 1
ATOM 4790 C C . THR A 1 597 ? -3.986 -32.897 1.642 1.00 68.81 597 THR A C 1
ATOM 4792 O O . THR A 1 597 ? -2.806 -33.129 1.397 1.00 68.81 597 THR A O 1
ATOM 4795 N N . GLY A 1 598 ? -4.733 -33.737 2.362 1.00 69.19 598 GLY A N 1
ATOM 4796 C CA . GLY A 1 598 ? -4.222 -34.974 2.944 1.00 69.19 598 GLY A CA 1
ATOM 4797 C C . GLY A 1 598 ? -5.335 -35.887 3.452 1.00 69.19 598 GLY A C 1
ATOM 4798 O O . GLY A 1 598 ? -6.431 -35.437 3.787 1.00 69.19 598 GLY A O 1
ATOM 4799 N N . LEU A 1 599 ? -5.044 -37.186 3.512 1.00 67.62 599 LEU A N 1
ATOM 4800 C CA . LEU A 1 599 ? -5.893 -38.199 4.131 1.00 67.62 599 LEU A CA 1
ATOM 4801 C C . LEU A 1 599 ? -5.094 -38.866 5.246 1.00 67.62 599 LEU A C 1
ATOM 4803 O O . LEU A 1 599 ? -4.099 -39.537 4.988 1.00 67.62 599 LEU A O 1
ATOM 4807 N N . HIS A 1 600 ? -5.528 -38.677 6.488 1.00 65.44 600 HIS A N 1
ATOM 4808 C CA . HIS A 1 600 ? -4.910 -39.313 7.645 1.00 65.44 600 HIS A CA 1
ATOM 4809 C C . HIS A 1 600 ? -5.868 -40.362 8.194 1.00 65.44 600 HIS A C 1
ATOM 4811 O O . HIS A 1 600 ? -6.941 -40.027 8.704 1.00 65.44 600 HIS A O 1
ATOM 4817 N N . GLU A 1 601 ? -5.488 -41.634 8.110 1.00 54.91 601 GLU A N 1
ATOM 4818 C CA . GLU A 1 601 ? -6.218 -42.690 8.796 1.00 54.91 601 GLU A CA 1
ATOM 4819 C C . GLU A 1 601 ? -6.032 -42.490 10.303 1.00 54.91 601 GLU A C 1
ATOM 4821 O O . GLU A 1 601 ? -4.974 -42.753 10.877 1.00 54.91 601 GLU A O 1
ATOM 4826 N N . ARG A 1 602 ? -7.058 -41.964 10.979 1.00 49.88 602 ARG A N 1
ATOM 4827 C CA . ARG A 1 602 ? -7.078 -41.976 12.441 1.00 49.88 602 ARG A CA 1
ATOM 4828 C C . ARG A 1 602 ? -7.288 -43.420 12.881 1.00 49.88 602 ARG A C 1
ATOM 4830 O O . ARG A 1 602 ? -8.426 -43.840 13.072 1.00 49.88 602 ARG A O 1
ATOM 4837 N N . ALA A 1 603 ? -6.202 -44.156 13.103 1.00 40.56 603 ALA A N 1
ATOM 4838 C CA . ALA A 1 603 ? -6.250 -45.369 13.905 1.00 40.56 603 ALA A CA 1
ATOM 4839 C C . ALA A 1 603 ? -6.893 -45.011 15.255 1.00 40.56 603 ALA A C 1
ATOM 4841 O O . ALA A 1 603 ? -6.310 -44.289 16.066 1.00 40.56 603 ALA A O 1
ATOM 4842 N N . ARG A 1 604 ? -8.131 -45.447 15.502 1.00 43.09 604 ARG A N 1
ATOM 4843 C CA . ARG A 1 604 ? -8.756 -45.288 16.817 1.00 43.09 604 ARG A CA 1
ATOM 4844 C C . ARG A 1 604 ? -9.356 -46.599 17.285 1.00 43.09 604 ARG A C 1
ATOM 4846 O O . ARG A 1 604 ? -10.319 -47.108 16.720 1.00 43.09 604 ARG A O 1
ATOM 4853 N N . LYS A 1 605 ? -8.848 -47.053 18.437 1.00 42.81 605 LYS A N 1
ATOM 4854 C CA . LYS A 1 605 ? -9.660 -47.672 19.490 1.00 42.81 605 LYS A CA 1
ATOM 4855 C C . LYS A 1 605 ? -10.838 -46.741 19.809 1.00 42.81 605 LYS A C 1
ATOM 4857 O O . LYS A 1 605 ? -10.766 -45.932 20.722 1.00 42.81 605 LYS A O 1
ATOM 4862 N N . ALA A 1 606 ? -11.883 -46.806 18.999 1.00 39.00 606 ALA A N 1
ATOM 4863 C CA . ALA A 1 606 ? -13.243 -46.373 19.281 1.00 39.00 606 ALA A CA 1
ATOM 4864 C C . ALA A 1 606 ? -14.065 -46.756 18.052 1.00 39.00 606 ALA A C 1
ATOM 4866 O O . ALA A 1 606 ? -13.744 -46.338 16.942 1.00 39.00 606 ALA A O 1
ATOM 4867 N N . LYS A 1 607 ? -15.117 -47.557 18.251 1.00 41.72 607 LYS A N 1
ATOM 4868 C CA . LYS A 1 607 ? -16.120 -47.885 17.232 1.00 41.72 607 LYS A CA 1
ATOM 4869 C C . LYS A 1 607 ? -16.828 -46.600 16.771 1.00 41.72 607 LYS A C 1
ATOM 4871 O O . LYS A 1 607 ? -17.928 -46.301 17.219 1.00 41.72 607 LYS A O 1
ATOM 4876 N N . LEU A 1 608 ? -16.201 -45.833 15.884 1.00 35.09 608 LEU A N 1
ATOM 4877 C CA . LEU A 1 608 ? -16.871 -44.836 15.061 1.00 35.09 608 LEU A CA 1
ATOM 4878 C C . LEU A 1 608 ? -17.512 -45.593 13.900 1.00 35.09 608 LEU A C 1
ATOM 4880 O O . LEU A 1 608 ? -16.841 -46.094 13.000 1.00 35.09 608 LEU A O 1
ATOM 4884 N N . LYS A 1 609 ? -18.834 -45.738 13.977 1.00 43.66 609 LYS A N 1
ATOM 4885 C CA . LYS A 1 609 ? -19.665 -46.263 12.896 1.00 43.66 609 LYS A CA 1
ATOM 4886 C C . LYS A 1 609 ? -19.617 -45.247 11.741 1.00 43.66 609 LYS A C 1
ATOM 4888 O O . LYS A 1 609 ? -20.323 -44.251 11.781 1.00 43.66 609 LYS A O 1
ATOM 4893 N N . GLN A 1 610 ? -18.751 -45.526 10.765 1.00 46.31 610 GLN A N 1
ATOM 4894 C CA . GLN A 1 610 ? -18.780 -45.051 9.373 1.00 46.31 610 GLN A CA 1
ATOM 4895 C C . GLN A 1 610 ? -18.830 -43.522 9.157 1.00 46.31 610 GLN A C 1
ATOM 4897 O O . GLN A 1 610 ? -19.900 -42.931 9.058 1.00 46.31 610 GLN A O 1
ATOM 4902 N N . SER A 1 611 ? -17.664 -42.903 8.944 1.00 56.12 611 SER A N 1
ATOM 4903 C CA . SER A 1 611 ? -17.559 -41.624 8.226 1.00 56.12 611 SER A CA 1
ATOM 4904 C C . SER A 1 611 ? -17.315 -41.932 6.747 1.00 56.12 611 SER A C 1
ATOM 4906 O O . SER A 1 611 ? -16.194 -42.256 6.362 1.00 56.12 611 SER A O 1
ATOM 4908 N N . LEU A 1 612 ? -18.364 -41.913 5.923 1.00 60.75 612 LEU A N 1
ATOM 4909 C CA . LEU A 1 612 ? -18.235 -42.091 4.476 1.00 60.75 612 LEU A CA 1
ATOM 4910 C C . LEU A 1 612 ? -17.644 -40.812 3.866 1.00 60.75 612 LEU A C 1
ATOM 4912 O O . LEU A 1 612 ? -18.274 -39.759 3.915 1.00 60.75 612 LEU A O 1
ATOM 4916 N N . LEU A 1 613 ? -16.447 -40.908 3.287 1.00 64.25 613 LEU A N 1
ATOM 4917 C CA . LEU A 1 613 ? -15.880 -39.858 2.444 1.00 64.25 613 LEU A CA 1
ATOM 4918 C C . LEU A 1 613 ? -16.197 -40.183 0.981 1.00 64.25 613 LEU A C 1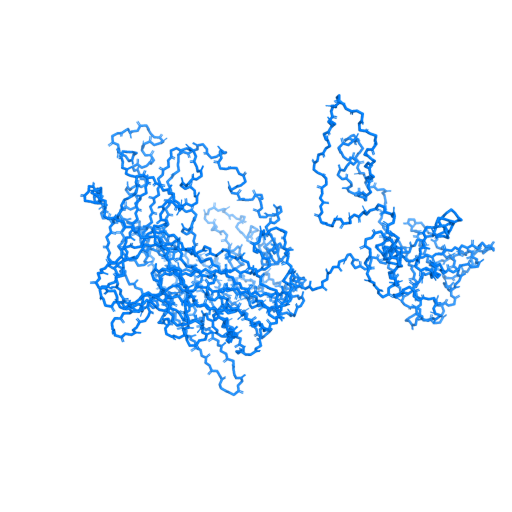
ATOM 4920 O O . LEU A 1 613 ? -15.772 -41.220 0.476 1.00 64.25 613 LEU A O 1
ATOM 4924 N N . ILE A 1 614 ? -16.924 -39.295 0.301 1.00 67.25 614 ILE A N 1
ATOM 4925 C CA . ILE A 1 614 ? -17.172 -39.385 -1.143 1.00 67.25 614 ILE A CA 1
ATOM 4926 C C . ILE A 1 614 ? -16.260 -38.371 -1.839 1.00 67.25 614 ILE A C 1
ATOM 4928 O O . ILE A 1 614 ? -16.384 -37.168 -1.627 1.00 67.25 614 ILE A O 1
ATOM 4932 N N . ALA A 1 615 ? -15.335 -38.866 -2.660 1.00 65.62 615 ALA A N 1
ATOM 4933 C CA . ALA A 1 615 ? -14.361 -38.065 -3.395 1.00 65.62 615 ALA A CA 1
ATOM 4934 C C . ALA A 1 615 ? -14.821 -37.855 -4.848 1.00 65.62 615 ALA A C 1
ATOM 4936 O O . ALA A 1 615 ? -14.658 -38.740 -5.686 1.00 65.62 615 ALA A O 1
ATOM 4937 N N . ALA A 1 616 ? -15.419 -36.697 -5.137 1.00 68.25 616 ALA A N 1
ATOM 4938 C CA . ALA A 1 616 ? -15.944 -36.341 -6.460 1.00 68.25 616 ALA A CA 1
ATOM 4939 C C . ALA A 1 616 ? -15.261 -35.076 -7.027 1.00 68.25 616 ALA A C 1
ATOM 4941 O O . ALA A 1 616 ? -15.915 -34.089 -7.342 1.00 68.25 616 ALA A O 1
ATOM 4942 N N . ASP A 1 617 ? -13.931 -35.086 -7.143 1.00 71.00 617 ASP A N 1
ATOM 4943 C CA . ASP A 1 617 ? -13.073 -33.921 -7.433 1.00 71.00 617 ASP A CA 1
ATOM 4944 C C . ASP A 1 617 ? -12.546 -33.850 -8.887 1.00 71.00 617 ASP A C 1
ATOM 4946 O O . ASP A 1 617 ? -11.481 -33.300 -9.164 1.00 71.00 617 ASP A O 1
ATOM 4950 N N . GLY A 1 618 ? -13.325 -34.360 -9.849 1.00 71.38 618 GLY A N 1
ATOM 4951 C CA . GLY A 1 618 ? -13.122 -34.104 -11.283 1.00 71.38 618 GLY A CA 1
ATOM 4952 C C . GLY A 1 618 ? -11.812 -34.658 -11.878 1.00 71.38 618 GLY A C 1
ATOM 4953 O O . GLY A 1 618 ? -11.078 -35.393 -11.219 1.00 71.38 618 GLY A O 1
ATOM 4954 N N . PRO A 1 619 ? -11.501 -34.370 -13.158 1.00 66.69 619 PRO A N 1
ATOM 4955 C CA . PRO A 1 619 ? -10.368 -34.966 -13.883 1.00 66.69 619 PRO A CA 1
ATOM 4956 C C . PRO A 1 619 ? -8.978 -34.620 -13.319 1.00 66.69 619 PRO A C 1
ATOM 4958 O O . PRO A 1 619 ? -8.029 -35.343 -13.607 1.00 66.69 619 PRO A O 1
ATOM 4961 N N . SER A 1 620 ? -8.864 -33.573 -12.496 1.00 73.88 620 SER A N 1
ATOM 4962 C CA . SER A 1 620 ? -7.631 -33.167 -11.795 1.00 73.88 620 SER A CA 1
ATOM 4963 C C . SER A 1 620 ? -7.685 -33.483 -10.291 1.00 73.88 620 SER A C 1
ATOM 4965 O O . SER A 1 620 ? -7.135 -32.755 -9.467 1.00 73.88 620 SER A O 1
ATOM 4967 N N . SER A 1 621 ? -8.400 -34.553 -9.946 1.00 78.06 621 SER A N 1
ATOM 4968 C CA . SER A 1 621 ? -8.653 -35.020 -8.583 1.00 78.06 621 SER A CA 1
ATOM 4969 C C . SER A 1 621 ? -7.378 -35.125 -7.746 1.00 78.06 621 SER A C 1
ATOM 4971 O O . SER A 1 621 ? -6.491 -35.930 -8.029 1.00 78.06 621 SER A O 1
ATOM 4973 N N . THR A 1 622 ? -7.314 -34.333 -6.676 1.00 78.56 622 THR A N 1
ATOM 4974 C CA . THR A 1 622 ? -6.222 -34.406 -5.697 1.00 78.56 622 THR A CA 1
ATOM 4975 C C . THR A 1 622 ? -6.322 -35.695 -4.891 1.00 78.56 622 THR A C 1
ATOM 4977 O O . THR A 1 622 ? -5.308 -36.318 -4.593 1.00 78.56 622 THR A O 1
ATOM 4980 N N . ILE A 1 623 ? -7.543 -36.149 -4.599 1.00 79.94 623 ILE A N 1
ATOM 4981 C CA . ILE A 1 623 ? -7.765 -37.367 -3.819 1.00 79.94 623 ILE A CA 1
ATOM 4982 C C . ILE A 1 623 ? -7.291 -38.604 -4.589 1.00 79.94 623 ILE A C 1
ATOM 4984 O O . ILE A 1 623 ? -6.661 -39.480 -3.997 1.00 79.94 623 ILE A O 1
ATOM 4988 N N . ARG A 1 624 ? -7.524 -38.677 -5.907 1.00 80.62 624 ARG A N 1
ATOM 4989 C CA . ARG A 1 624 ? -7.003 -39.777 -6.734 1.00 80.62 624 ARG A CA 1
ATOM 4990 C C . ARG A 1 624 ? -5.483 -39.790 -6.766 1.00 80.62 624 ARG A C 1
ATOM 4992 O O . ARG A 1 624 ? -4.918 -40.869 -6.645 1.00 80.62 624 ARG A O 1
ATOM 4999 N N . SER A 1 625 ? -4.834 -38.630 -6.845 1.00 81.75 625 SER A N 1
ATOM 5000 C CA . SER A 1 625 ? -3.371 -38.549 -6.757 1.00 81.75 625 SER A CA 1
ATOM 5001 C C . SER A 1 625 ? -2.835 -39.028 -5.404 1.00 81.75 625 SER A C 1
ATOM 5003 O O . SER A 1 625 ? -1.763 -39.619 -5.356 1.00 81.75 625 SER A O 1
ATOM 5005 N N . LEU A 1 626 ? -3.578 -38.820 -4.311 1.00 80.56 626 LEU A N 1
ATOM 5006 C CA . LEU A 1 626 ? -3.198 -39.307 -2.979 1.00 80.56 626 LEU A CA 1
ATOM 5007 C C . LEU A 1 626 ? -3.425 -40.819 -2.812 1.00 80.56 626 LEU A C 1
ATOM 5009 O O . LEU A 1 626 ? -2.580 -41.506 -2.246 1.00 80.56 626 LEU A O 1
ATOM 5013 N N . LEU A 1 627 ? -4.561 -41.343 -3.284 1.00 82.06 627 LEU A N 1
ATOM 5014 C CA . LEU A 1 627 ? -4.943 -42.752 -3.103 1.00 82.06 627 LEU A CA 1
ATOM 5015 C C . LEU A 1 627 ? -4.330 -43.694 -4.146 1.00 82.06 627 LEU A C 1
ATOM 5017 O O . LEU A 1 627 ? -4.149 -44.879 -3.878 1.00 82.06 627 LEU A O 1
ATOM 5021 N N . ALA A 1 628 ? -4.039 -43.185 -5.339 1.00 83.38 628 ALA A N 1
ATOM 5022 C CA . ALA A 1 628 ? -3.486 -43.937 -6.454 1.00 83.38 628 ALA A CA 1
ATOM 5023 C C . ALA A 1 628 ? -2.421 -43.092 -7.181 1.00 83.38 628 ALA A C 1
ATOM 5025 O O . ALA A 1 628 ? -2.626 -42.706 -8.332 1.00 83.38 628 ALA A O 1
ATOM 5026 N N . PRO A 1 629 ? -1.270 -42.813 -6.540 1.00 81.88 629 PRO A N 1
ATOM 5027 C CA . PRO A 1 629 ? -0.242 -41.907 -7.071 1.00 81.88 629 PRO A CA 1
ATOM 5028 C C . PRO A 1 629 ? 0.353 -42.362 -8.410 1.00 81.88 629 PRO A C 1
ATOM 5030 O O . PRO A 1 629 ? 0.851 -41.550 -9.185 1.00 81.88 629 PRO A O 1
ATOM 5033 N N . ASN A 1 630 ? 0.258 -43.658 -8.711 1.00 87.38 630 ASN A N 1
ATOM 5034 C CA . ASN A 1 630 ? 0.725 -44.230 -9.972 1.00 87.38 630 ASN A CA 1
ATOM 5035 C C . ASN A 1 630 ? -0.255 -44.005 -11.139 1.00 87.38 630 ASN A C 1
ATOM 5037 O O . ASN A 1 630 ? 0.104 -44.238 -12.291 1.00 87.38 630 ASN A O 1
ATOM 5041 N N . ASN A 1 631 ? -1.482 -43.545 -10.872 1.00 84.56 631 ASN A N 1
ATOM 5042 C CA . ASN A 1 631 ? -2.462 -43.234 -11.908 1.00 84.56 631 ASN A CA 1
ATOM 5043 C C . ASN A 1 631 ? -2.251 -41.803 -12.404 1.00 84.56 631 ASN A C 1
ATOM 5045 O O . ASN A 1 631 ? -2.833 -40.852 -11.883 1.00 84.56 631 ASN A O 1
ATOM 5049 N N . GLN A 1 632 ? -1.427 -41.654 -13.435 1.00 78.56 632 GLN A N 1
ATOM 5050 C CA . GLN A 1 632 ? -1.203 -40.363 -14.075 1.00 78.56 632 GLN A CA 1
ATOM 5051 C C . GLN A 1 632 ? -2.227 -40.106 -15.181 1.00 78.56 632 GLN A C 1
ATOM 5053 O O . GLN A 1 632 ? -2.563 -40.988 -15.973 1.00 78.56 632 GLN A O 1
ATOM 5058 N N . ARG A 1 633 ? -2.715 -38.866 -15.256 1.00 79.19 633 ARG A N 1
ATOM 5059 C CA . ARG A 1 633 ? -3.550 -38.415 -16.369 1.00 79.19 633 ARG A CA 1
ATOM 5060 C C . ARG A 1 633 ? -2.671 -38.219 -17.599 1.00 79.19 633 ARG A C 1
ATOM 5062 O O . ARG A 1 633 ? -1.789 -37.366 -17.596 1.00 79.19 633 ARG A O 1
ATOM 5069 N N . THR A 1 634 ? -2.971 -38.941 -18.666 1.00 84.25 634 THR A N 1
ATOM 5070 C CA . THR A 1 634 ? -2.378 -38.725 -19.985 1.00 84.25 634 THR A CA 1
ATOM 5071 C C . THR A 1 634 ? -3.409 -38.126 -20.936 1.00 84.25 634 THR A C 1
ATOM 5073 O O . THR A 1 634 ? -4.621 -38.178 -20.702 1.00 84.25 634 THR A O 1
ATOM 5076 N N . TYR A 1 635 ? -2.928 -37.485 -21.997 1.00 85.19 635 TYR A N 1
ATOM 5077 C CA . TYR A 1 635 ? -3.791 -36.983 -23.057 1.00 85.19 635 TYR A CA 1
ATOM 5078 C C . TYR A 1 635 ? -4.481 -38.156 -23.767 1.00 85.19 635 TYR A C 1
ATOM 5080 O O . TYR A 1 635 ? -3.819 -39.098 -24.193 1.00 85.19 635 TYR A O 1
ATOM 5088 N N . ALA A 1 636 ? -5.806 -38.088 -23.913 1.00 85.19 636 ALA A N 1
ATOM 5089 C CA . ALA A 1 636 ? -6.612 -39.166 -24.494 1.00 85.19 636 ALA A CA 1
ATOM 5090 C C . ALA A 1 636 ? -6.535 -39.245 -26.033 1.00 85.19 636 ALA A C 1
ATOM 5092 O O . ALA A 1 636 ? -7.203 -40.080 -26.635 1.00 85.19 636 ALA A O 1
ATOM 5093 N N . GLY A 1 637 ? -5.751 -38.372 -26.675 1.00 89.12 637 GLY A N 1
ATOM 5094 C CA . GLY A 1 637 ? -5.598 -38.332 -28.131 1.00 89.12 637 GLY A CA 1
ATOM 5095 C C . GLY A 1 637 ? -6.570 -37.396 -28.855 1.00 89.12 637 GLY A C 1
ATOM 5096 O O . GLY A 1 637 ? -6.459 -37.262 -30.068 1.00 89.12 637 GLY A O 1
ATOM 5097 N N . TYR A 1 638 ? -7.479 -36.720 -28.144 1.00 89.31 638 TYR A N 1
ATOM 5098 C CA . TYR A 1 638 ? -8.433 -35.772 -28.731 1.00 89.31 638 TYR A CA 1
ATOM 5099 C C . TYR A 1 638 ? -8.775 -34.606 -27.787 1.00 89.31 638 TYR A C 1
ATOM 5101 O O . TYR A 1 638 ? -8.619 -34.697 -26.566 1.00 89.31 638 TYR A O 1
ATOM 5109 N N . VAL A 1 639 ? -9.285 -33.518 -28.368 1.00 87.62 639 VAL A N 1
ATOM 5110 C CA . VAL A 1 639 ? -9.886 -32.373 -27.667 1.00 87.62 639 VAL A CA 1
ATOM 5111 C C . VAL A 1 639 ? -11.369 -32.344 -28.016 1.00 87.62 639 VAL A C 1
ATOM 5113 O O . VAL A 1 639 ? -11.724 -32.649 -29.148 1.00 87.62 639 VAL A O 1
ATOM 5116 N N . ALA A 1 640 ? -12.219 -31.993 -27.052 1.00 87.06 640 ALA A N 1
ATOM 5117 C CA . ALA A 1 640 ? -13.646 -31.796 -27.280 1.00 87.06 640 ALA A CA 1
ATOM 5118 C C . ALA A 1 640 ? -13.991 -30.311 -27.124 1.00 87.06 640 ALA A C 1
ATOM 5120 O O . ALA A 1 640 ? -13.743 -29.729 -26.064 1.00 87.06 640 ALA A O 1
ATOM 5121 N N . LEU A 1 641 ? -14.583 -29.713 -28.153 1.00 85.00 641 LEU A N 1
ATOM 5122 C CA . LEU A 1 641 ? -15.173 -28.379 -28.097 1.00 85.00 641 LEU A CA 1
ATOM 5123 C C . LEU A 1 641 ? -16.649 -28.524 -27.731 1.00 85.00 641 LEU A C 1
ATOM 5125 O O . LEU A 1 641 ? -17.374 -29.309 -28.335 1.00 85.00 641 LEU A O 1
ATOM 5129 N N . ARG A 1 642 ? -17.109 -27.794 -26.716 1.00 87.88 642 ARG A N 1
ATOM 5130 C CA . ARG A 1 642 ? -18.485 -27.896 -26.215 1.00 87.88 642 ARG A CA 1
ATOM 5131 C C . ARG A 1 642 ? -19.165 -26.544 -26.198 1.00 87.88 642 ARG A C 1
ATOM 5133 O O . ARG A 1 642 ? -18.523 -25.536 -25.917 1.00 87.88 642 ARG A O 1
ATOM 5140 N N . GLY A 1 643 ? -20.469 -26.549 -26.439 1.00 87.44 643 GLY A N 1
ATOM 5141 C CA . GLY A 1 643 ? -21.281 -25.348 -26.349 1.00 87.44 643 GLY A CA 1
ATOM 5142 C C . GLY A 1 643 ? -22.774 -25.633 -26.373 1.00 87.44 643 GLY A C 1
ATOM 5143 O O . GLY A 1 643 ? -23.227 -26.765 -26.565 1.00 87.44 643 GLY A O 1
ATOM 5144 N N . THR A 1 644 ? -23.540 -24.567 -26.167 1.00 90.00 644 THR A N 1
ATOM 5145 C CA . THR A 1 644 ? -25.002 -24.578 -26.211 1.00 90.00 644 THR A CA 1
ATOM 5146 C C . THR A 1 644 ? -25.511 -23.414 -27.049 1.00 90.00 644 THR A C 1
ATOM 5148 O O . THR A 1 644 ? -24.963 -22.321 -26.949 1.00 90.00 644 THR A O 1
ATOM 5151 N N . LEU A 1 645 ? -26.575 -23.638 -27.817 1.00 89.25 645 LEU A N 1
ATOM 5152 C CA . LEU A 1 645 ? -27.283 -22.631 -28.615 1.00 89.25 645 LEU A CA 1
ATOM 5153 C C . LEU A 1 645 ? -28.758 -22.599 -28.199 1.00 89.25 645 LEU A C 1
ATOM 5155 O O . LEU A 1 645 ? -29.361 -23.663 -28.078 1.00 89.25 645 LEU A O 1
ATOM 5159 N N . ILE A 1 646 ? -29.353 -21.425 -27.979 1.00 90.31 646 ILE A N 1
ATOM 5160 C CA . ILE A 1 646 ? -30.789 -21.327 -27.661 1.00 90.31 646 ILE A CA 1
ATOM 5161 C C . ILE A 1 646 ? -31.604 -21.667 -28.917 1.00 90.31 646 ILE A C 1
ATOM 5163 O O . ILE A 1 646 ? -31.267 -21.227 -30.013 1.00 90.31 646 ILE A O 1
ATOM 5167 N N . GLU A 1 647 ? -32.674 -22.460 -28.784 1.00 91.81 647 GLU A N 1
ATOM 5168 C CA . GLU A 1 647 ? -33.493 -22.897 -29.927 1.00 91.81 647 GLU A CA 1
ATOM 5169 C C . GLU A 1 647 ? -33.997 -21.734 -30.796 1.00 91.81 647 GLU A C 1
ATOM 5171 O O . GLU A 1 647 ? -34.028 -21.872 -32.016 1.00 91.81 647 GLU A O 1
ATOM 5176 N N . SER A 1 648 ? -34.363 -20.594 -30.198 1.00 90.69 648 SER A N 1
ATOM 5177 C CA . SER A 1 648 ? -34.812 -19.392 -30.917 1.00 90.69 648 SER A CA 1
ATOM 5178 C C . SER A 1 648 ? -33.730 -18.721 -31.770 1.00 90.69 648 SER A C 1
ATOM 5180 O O . SER A 1 648 ? -34.058 -17.958 -32.675 1.00 90.69 648 SER A O 1
ATOM 5182 N N . GLU A 1 649 ? -32.455 -18.995 -31.499 1.00 91.56 649 GLU A N 1
ATOM 5183 C CA . GLU A 1 649 ? -31.314 -18.468 -32.255 1.00 91.56 649 GLU A CA 1
ATOM 5184 C C . GLU A 1 649 ? -30.888 -19.415 -33.387 1.00 91.56 649 GLU A C 1
ATOM 5186 O O . GLU A 1 649 ? -30.126 -19.035 -34.279 1.00 91.56 649 GLU A O 1
ATOM 5191 N N . ALA A 1 650 ? -31.374 -20.660 -33.378 1.00 91.06 650 ALA A N 1
ATOM 5192 C CA . ALA A 1 650 ? -31.093 -21.623 -34.427 1.00 91.06 650 ALA A CA 1
ATOM 5193 C C . ALA A 1 650 ? -31.916 -21.316 -35.684 1.00 91.06 650 ALA A C 1
ATOM 5195 O O . ALA A 1 650 ? -33.123 -21.083 -35.630 1.00 91.06 650 ALA A O 1
ATOM 5196 N N . ASN A 1 651 ? -31.277 -21.391 -36.855 1.00 91.94 651 ASN A N 1
ATOM 5197 C CA . ASN A 1 651 ? -32.020 -21.318 -38.109 1.00 91.94 651 ASN A CA 1
ATOM 5198 C C . ASN A 1 651 ? -32.994 -22.520 -38.239 1.00 91.94 651 ASN A C 1
ATOM 5200 O O . ASN A 1 651 ? -32.753 -23.577 -37.639 1.00 91.94 651 ASN A O 1
ATOM 5204 N N . PRO A 1 652 ? -34.068 -22.409 -39.046 1.00 90.38 652 PRO A N 1
ATOM 5205 C CA . PRO A 1 652 ? -35.095 -23.450 -39.141 1.00 90.38 652 PRO A CA 1
ATOM 5206 C C . PRO A 1 652 ? -34.564 -24.834 -39.534 1.00 90.38 652 PRO A C 1
ATOM 5208 O O . PRO A 1 652 ? -35.068 -25.841 -39.046 1.00 90.38 652 PRO A O 1
ATOM 5211 N N . GLN A 1 653 ? -33.534 -24.900 -40.382 1.00 88.69 653 GLN A N 1
ATOM 5212 C CA . GLN A 1 653 ? -32.935 -26.161 -40.820 1.00 88.69 653 GLN A CA 1
ATOM 5213 C C . GLN A 1 653 ? -32.158 -26.842 -39.684 1.00 88.69 653 GLN A C 1
ATOM 5215 O O . GLN A 1 653 ? -32.317 -28.042 -39.455 1.00 88.69 653 GLN A O 1
ATOM 5220 N N . THR A 1 654 ? -31.356 -26.081 -38.940 1.00 89.19 654 THR A N 1
ATOM 5221 C CA . THR A 1 654 ? -30.624 -26.539 -37.752 1.00 89.19 654 THR A CA 1
ATOM 5222 C C . THR A 1 654 ? -31.587 -27.044 -36.684 1.00 89.19 654 THR A C 1
ATOM 5224 O O . THR A 1 654 ? -31.422 -28.152 -36.174 1.00 89.19 654 THR A O 1
ATOM 5227 N N . LEU A 1 655 ? -32.629 -26.265 -36.380 1.00 90.44 655 LEU A N 1
ATOM 5228 C CA . LEU A 1 655 ? -33.632 -26.651 -35.394 1.00 90.44 655 LEU A CA 1
ATOM 5229 C C . LEU A 1 655 ? -34.378 -27.914 -35.835 1.00 90.44 655 LEU A C 1
ATOM 5231 O O . LEU A 1 655 ? -34.478 -28.863 -35.065 1.00 90.44 655 LEU A O 1
ATOM 5235 N N . ALA A 1 656 ? -34.826 -27.975 -37.092 1.00 88.88 656 ALA A N 1
ATOM 5236 C CA . ALA A 1 656 ? -35.486 -29.159 -37.637 1.00 88.88 656 ALA A CA 1
ATOM 5237 C C . ALA A 1 656 ? -34.585 -30.399 -37.617 1.00 88.88 656 ALA A C 1
ATOM 5239 O O . ALA A 1 656 ? -35.101 -31.507 -37.501 1.00 88.88 656 ALA A O 1
ATOM 5240 N N . THR A 1 657 ? -33.264 -30.225 -37.703 1.00 89.88 657 THR A N 1
ATOM 5241 C CA . THR A 1 657 ? -32.295 -31.322 -37.630 1.00 89.88 657 THR A CA 1
ATOM 5242 C C . THR A 1 657 ? -32.153 -31.842 -36.201 1.00 89.88 657 THR A C 1
ATOM 5244 O O . THR A 1 657 ? -32.259 -33.045 -35.985 1.00 89.88 657 THR A O 1
ATOM 5247 N N . PHE A 1 658 ? -31.942 -30.965 -35.216 1.00 90.44 658 PHE A N 1
ATOM 5248 C CA . PHE A 1 658 ? -31.578 -31.372 -33.850 1.00 90.44 658 PHE A CA 1
ATOM 5249 C C . PHE A 1 658 ? -32.751 -31.488 -32.874 1.00 90.44 658 PHE A C 1
ATOM 5251 O O . PHE A 1 658 ? -32.602 -32.095 -31.811 1.00 90.44 658 PHE A O 1
ATOM 5258 N N . SER A 1 659 ? -33.913 -30.917 -33.198 1.00 89.00 659 SER A N 1
ATOM 5259 C CA . SER A 1 659 ? -35.061 -30.964 -32.298 1.00 89.00 659 SER A CA 1
ATOM 5260 C C . SER A 1 659 ? -35.550 -32.398 -32.131 1.00 89.00 659 SER A C 1
ATOM 5262 O O . SER A 1 659 ? -35.761 -33.109 -33.112 1.00 89.00 659 SER A O 1
ATOM 5264 N N . GLU A 1 660 ? -35.666 -32.821 -30.870 1.00 88.50 660 GLU A N 1
ATOM 5265 C CA . GLU A 1 660 ? -36.095 -34.160 -30.442 1.00 88.50 660 GLU A CA 1
ATOM 5266 C C . GLU A 1 660 ? -35.281 -35.328 -31.035 1.00 88.50 660 GLU A C 1
ATOM 5268 O O . GLU A 1 660 ? -35.741 -36.474 -31.022 1.00 88.50 660 GLU A O 1
ATOM 5273 N N . ARG A 1 661 ? -34.058 -35.061 -31.518 1.00 91.56 661 ARG A N 1
ATOM 5274 C CA . ARG A 1 661 ? -33.157 -36.068 -32.096 1.00 91.56 661 ARG A CA 1
ATOM 5275 C C . ARG A 1 661 ? -31.774 -36.017 -31.468 1.00 91.56 661 ARG A C 1
ATOM 5277 O O . ARG A 1 661 ? -31.155 -34.957 -31.371 1.00 91.56 661 ARG A O 1
ATOM 5284 N N . PHE A 1 662 ? -31.240 -37.184 -31.123 1.00 93.00 662 PHE A N 1
ATOM 5285 C CA . PHE A 1 662 ? -29.850 -37.328 -30.713 1.00 93.00 662 PHE A CA 1
ATOM 5286 C C . PHE A 1 662 ? -29.009 -37.547 -31.967 1.00 93.00 662 PHE A C 1
ATOM 5288 O O . PHE A 1 662 ? -29.055 -38.609 -32.587 1.00 93.00 662 PHE A O 1
ATOM 5295 N N . THR A 1 663 ? -28.275 -36.520 -32.374 1.00 94.50 663 THR A N 1
ATOM 5296 C CA . THR A 1 663 ? -27.660 -36.467 -33.700 1.00 94.50 663 THR A CA 1
ATOM 5297 C C . THR A 1 663 ? -26.163 -36.671 -33.611 1.00 94.50 663 THR A C 1
ATOM 5299 O O . THR A 1 663 ? -25.510 -36.015 -32.806 1.00 94.50 663 THR A O 1
ATOM 5302 N N . PHE A 1 664 ? -25.622 -37.537 -34.462 1.00 95.44 664 PHE A N 1
ATOM 5303 C CA . PHE A 1 664 ? -24.192 -37.779 -34.599 1.00 95.44 664 PHE A CA 1
ATOM 5304 C C . PHE A 1 664 ? -23.685 -37.418 -35.992 1.00 95.44 664 PHE A C 1
ATOM 5306 O O . PHE A 1 664 ? -24.369 -37.599 -36.998 1.00 95.44 664 PHE A O 1
ATOM 5313 N N . PHE A 1 665 ? -22.430 -36.997 -36.049 1.00 94.75 665 PHE A N 1
ATOM 5314 C CA . PHE A 1 665 ? -21.612 -37.011 -37.252 1.00 94.75 665 PHE A CA 1
ATOM 5315 C C . PHE A 1 665 ? -20.290 -37.714 -36.933 1.00 94.75 665 PHE A C 1
ATOM 5317 O O . PHE A 1 665 ? -19.672 -37.473 -35.891 1.00 94.75 665 PHE A O 1
ATOM 5324 N N . HIS A 1 666 ? -19.855 -38.597 -37.829 1.00 93.56 666 HIS A N 1
ATOM 5325 C CA . HIS A 1 666 ? -18.575 -39.293 -37.733 1.00 93.56 666 HIS A CA 1
ATOM 5326 C C . HIS A 1 666 ? -17.786 -39.065 -39.017 1.00 93.56 666 HIS A C 1
ATOM 5328 O O . HIS A 1 666 ? -18.269 -39.354 -40.112 1.00 93.56 666 HIS A O 1
ATOM 5334 N N . GLY A 1 667 ? -16.564 -38.566 -38.870 1.00 88.25 667 GLY A N 1
ATOM 5335 C CA . GLY A 1 667 ? -15.614 -38.392 -39.958 1.00 88.25 667 GLY A CA 1
ATOM 5336 C C . GLY A 1 667 ? -14.210 -38.819 -39.531 1.00 88.25 667 GLY A C 1
ATOM 5337 O O . GLY A 1 667 ? -13.964 -39.051 -38.345 1.00 88.25 667 GLY A O 1
ATOM 5338 N N . PRO A 1 668 ? -13.262 -38.933 -40.475 1.00 89.50 668 PRO A N 1
ATOM 5339 C CA . PRO A 1 668 ? -11.868 -39.194 -40.136 1.00 89.50 668 PRO A CA 1
ATOM 5340 C C . PRO A 1 668 ? -11.344 -38.163 -39.122 1.00 89.50 668 PRO A C 1
ATOM 5342 O O . PRO A 1 668 ? -11.268 -36.976 -39.424 1.00 89.50 668 PRO A O 1
ATOM 5345 N N . GLY A 1 669 ? -11.019 -38.621 -37.909 1.00 88.44 669 GLY A N 1
ATOM 5346 C CA . GLY A 1 669 ? -10.473 -37.788 -36.831 1.00 88.44 669 GLY A CA 1
ATOM 5347 C C . GLY A 1 669 ? -11.460 -36.849 -36.123 1.00 88.44 669 GLY A C 1
ATOM 5348 O O . GLY A 1 669 ? -11.021 -36.093 -35.264 1.00 88.44 669 GLY A O 1
ATOM 5349 N N . VAL A 1 670 ? -12.760 -36.882 -36.449 1.00 91.19 670 VAL A N 1
ATOM 5350 C CA . VAL A 1 670 ? -13.774 -35.972 -35.879 1.00 91.19 670 VAL A CA 1
ATOM 5351 C C . VAL A 1 670 ? -15.052 -36.729 -35.527 1.00 91.19 670 VAL A C 1
ATOM 5353 O O . VAL A 1 670 ? -15.568 -37.522 -36.320 1.00 91.19 670 VAL A O 1
ATOM 5356 N N . GLN A 1 671 ? -15.606 -36.435 -34.353 1.00 93.50 671 GLN A N 1
ATOM 5357 C CA . GLN A 1 671 ? -16.910 -36.921 -33.926 1.00 93.50 671 GLN A CA 1
ATOM 5358 C C . GLN A 1 671 ? -17.704 -35.767 -33.328 1.00 93.50 671 GLN A C 1
ATOM 5360 O O . GLN A 1 671 ? -17.325 -35.225 -32.301 1.00 93.50 671 GLN A O 1
ATOM 5365 N N . ILE A 1 672 ? -18.850 -35.464 -33.932 1.00 93.25 672 ILE A N 1
ATOM 5366 C CA . ILE A 1 672 ? -19.759 -34.437 -33.430 1.00 93.25 672 ILE A CA 1
ATOM 5367 C C . ILE A 1 672 ? -21.006 -35.124 -32.906 1.00 93.25 672 ILE A C 1
ATOM 5369 O O . ILE A 1 672 ? -21.510 -36.066 -33.523 1.00 93.25 672 ILE A O 1
ATOM 5373 N N . LEU A 1 673 ? -21.533 -34.629 -31.796 1.00 92.94 673 LEU A N 1
ATOM 5374 C CA . LEU A 1 673 ? -22.875 -34.958 -31.353 1.00 92.94 673 LEU A CA 1
ATOM 5375 C C . LEU A 1 673 ? -23.640 -33.701 -30.953 1.00 92.94 673 LEU A C 1
ATOM 5377 O O . LEU A 1 673 ? -23.053 -32.740 -30.457 1.00 92.94 673 LEU A O 1
ATOM 5381 N N . ALA A 1 674 ? -24.949 -33.709 -31.179 1.00 93.00 674 ALA A N 1
ATOM 5382 C CA . ALA A 1 674 ? -25.831 -32.605 -30.835 1.00 93.00 674 ALA A CA 1
ATOM 5383 C C . ALA A 1 674 ? -27.219 -33.105 -30.425 1.00 93.00 674 ALA A C 1
ATOM 5385 O O . ALA A 1 674 ? -27.756 -34.040 -31.025 1.00 93.00 674 ALA A O 1
ATOM 5386 N N . TYR A 1 675 ? -27.787 -32.497 -29.386 1.00 92.19 675 TYR A N 1
ATOM 5387 C CA . TYR A 1 675 ? -29.090 -32.863 -28.829 1.00 92.19 675 TYR A CA 1
ATOM 5388 C C . TYR A 1 675 ? -29.672 -31.736 -27.972 1.00 92.19 675 TYR A C 1
ATOM 5390 O O . TYR A 1 675 ? -28.945 -30.865 -27.498 1.00 92.19 675 TYR A O 1
ATOM 5398 N N . LEU A 1 676 ? -30.982 -31.762 -27.729 1.00 91.56 676 LEU A N 1
ATOM 5399 C CA . LEU A 1 676 ? -31.636 -30.778 -26.866 1.00 91.56 676 LEU A CA 1
ATOM 5400 C C . LEU A 1 676 ? -31.451 -31.069 -25.375 1.00 91.56 676 LEU A C 1
ATOM 5402 O O . LEU A 1 676 ? -31.548 -32.207 -24.927 1.00 91.56 676 LEU A O 1
ATOM 5406 N N . ILE A 1 677 ? -31.270 -30.016 -24.590 1.00 91.19 677 ILE A N 1
ATOM 5407 C CA . ILE A 1 677 ? -31.345 -30.028 -23.129 1.00 91.19 677 ILE A CA 1
ATOM 5408 C C . ILE A 1 677 ? -32.279 -28.921 -22.650 1.00 91.19 677 ILE A C 1
ATOM 5410 O O . ILE A 1 677 ? -32.704 -28.066 -23.428 1.00 91.19 677 ILE A O 1
ATOM 5414 N N . LEU A 1 678 ? -32.598 -28.929 -21.356 1.00 90.25 678 LEU A N 1
ATOM 5415 C CA . LEU A 1 678 ? -33.417 -27.877 -20.767 1.00 90.25 678 LEU A CA 1
ATOM 5416 C C . LEU A 1 678 ? -32.721 -26.521 -20.879 1.00 90.25 678 LEU A C 1
ATOM 5418 O O . LEU A 1 678 ? -31.495 -26.426 -20.766 1.00 90.25 678 LEU A O 1
ATOM 5422 N N . GLY A 1 679 ? -33.536 -25.491 -21.082 1.00 87.19 679 GLY A N 1
ATOM 5423 C CA . GLY A 1 679 ? -33.083 -24.118 -21.205 1.00 87.19 679 GLY A CA 1
ATOM 5424 C C . GLY A 1 679 ? -32.567 -23.517 -19.903 1.00 87.19 679 GLY A C 1
ATOM 5425 O O . GLY A 1 679 ? -32.450 -24.181 -18.864 1.00 87.19 679 GLY A O 1
ATOM 5426 N N . LEU A 1 680 ? -32.306 -22.212 -19.953 1.00 83.19 680 LEU A N 1
ATOM 5427 C CA . LEU A 1 680 ? -32.081 -21.418 -18.748 1.00 83.19 680 LEU A CA 1
ATOM 5428 C C . LEU A 1 680 ? -33.261 -21.615 -17.780 1.00 83.19 680 LEU A C 1
ATOM 5430 O O . LEU A 1 680 ? -34.406 -21.789 -18.200 1.00 83.19 680 LEU A O 1
ATOM 5434 N N . ASN A 1 681 ? -32.969 -21.682 -16.482 1.00 84.81 681 ASN A N 1
ATOM 5435 C CA . ASN A 1 681 ? -33.954 -21.927 -15.414 1.00 84.81 681 ASN A CA 1
ATOM 5436 C C . ASN A 1 681 ? -34.694 -23.279 -15.534 1.00 84.81 681 ASN A C 1
ATOM 5438 O O . ASN A 1 681 ? -35.720 -23.536 -14.894 1.00 84.81 681 ASN A O 1
ATOM 5442 N N . GLY A 1 682 ? -34.140 -24.187 -16.346 1.00 84.31 682 GLY A N 1
ATOM 5443 C CA . GLY A 1 682 ? -34.658 -25.529 -16.566 1.00 84.31 682 GLY A CA 1
ATOM 5444 C C . GLY A 1 682 ? -35.935 -25.563 -17.405 1.00 84.31 682 GLY A C 1
ATOM 5445 O O . GLY A 1 682 ? -36.718 -26.495 -17.250 1.00 84.31 682 GLY A O 1
ATOM 5446 N N . THR A 1 683 ? -36.201 -24.556 -18.238 1.00 87.00 683 THR A N 1
ATOM 5447 C CA . THR A 1 683 ? -37.412 -24.541 -19.074 1.00 87.00 683 THR A CA 1
ATOM 5448 C C . THR A 1 683 ? -37.429 -25.689 -20.096 1.00 87.00 683 THR A C 1
ATOM 5450 O O . THR A 1 683 ? -36.397 -26.038 -20.683 1.00 87.00 683 THR A O 1
ATOM 5453 N N . LEU A 1 684 ? -38.610 -26.286 -20.285 1.00 86.38 684 LEU A N 1
ATOM 5454 C CA . LEU A 1 684 ? -38.913 -27.267 -21.336 1.00 86.38 684 LEU A CA 1
ATOM 5455 C C . LEU A 1 684 ? -39.674 -26.643 -22.509 1.00 86.38 684 LEU A C 1
ATOM 5457 O O . LEU A 1 684 ? -39.941 -27.343 -23.488 1.00 86.38 684 LEU A O 1
ATOM 5461 N N . GLU A 1 685 ? -40.009 -25.356 -22.415 1.00 88.50 685 GLU A N 1
ATOM 5462 C CA . GLU A 1 685 ? -40.791 -24.665 -23.431 1.00 88.50 685 GLU A CA 1
ATOM 5463 C C . GLU A 1 685 ? -40.046 -24.665 -24.772 1.00 88.50 685 GLU A C 1
ATOM 5465 O O . GLU A 1 685 ? -38.877 -24.249 -24.826 1.00 88.50 685 GLU A O 1
ATOM 5470 N N . PRO A 1 686 ? -40.689 -25.121 -25.864 1.00 86.38 686 PRO A N 1
ATOM 5471 C CA . PRO A 1 686 ? -40.136 -24.987 -27.204 1.00 86.38 686 PRO A CA 1
ATOM 5472 C C . PRO A 1 686 ? -39.660 -23.551 -27.474 1.00 86.38 686 PRO A C 1
ATOM 5474 O O . PRO A 1 686 ? -40.256 -22.590 -26.992 1.00 86.38 686 PRO A O 1
ATOM 5477 N N . SER A 1 687 ? -38.567 -23.408 -28.227 1.00 86.44 687 SER A N 1
ATOM 5478 C CA . SER A 1 687 ? -37.863 -22.140 -28.501 1.00 86.44 687 SER A CA 1
ATOM 5479 C C . SER A 1 687 ? -37.012 -21.589 -27.353 1.00 86.44 687 SER A C 1
ATOM 5481 O O . SER A 1 687 ? -36.157 -20.745 -27.612 1.00 86.44 687 SER A O 1
ATOM 5483 N N . GLN A 1 688 ? -37.167 -22.079 -26.120 1.00 89.12 688 GLN A N 1
ATOM 5484 C CA . GLN A 1 688 ? -36.340 -21.664 -24.977 1.00 89.12 688 GLN A CA 1
ATOM 5485 C C . GLN A 1 688 ? -35.338 -22.733 -24.516 1.00 89.12 688 GLN A C 1
ATOM 5487 O O . GLN A 1 688 ? -34.518 -22.476 -23.631 1.00 89.12 688 GLN A O 1
ATOM 5492 N N . ARG A 1 689 ? -35.385 -23.936 -25.101 1.00 91.56 689 ARG A N 1
ATOM 5493 C CA . ARG A 1 689 ? -34.437 -25.025 -24.820 1.00 91.56 689 ARG A CA 1
ATOM 5494 C C . ARG A 1 689 ? -33.066 -24.725 -25.429 1.00 91.56 689 ARG A C 1
ATOM 5496 O O . ARG A 1 689 ? -32.914 -23.819 -26.247 1.00 91.56 689 ARG A O 1
ATOM 5503 N N . LEU A 1 690 ? -32.062 -25.508 -25.041 1.00 91.69 690 LEU A N 1
ATOM 5504 C CA . LEU A 1 690 ? -30.702 -25.383 -25.566 1.00 91.69 690 LEU A CA 1
ATOM 5505 C C . LEU A 1 690 ? -30.357 -26.581 -26.455 1.00 91.69 690 LEU A C 1
ATOM 5507 O O . LEU A 1 690 ? -30.499 -27.727 -26.036 1.00 91.69 690 LEU A O 1
ATOM 5511 N N . ILE A 1 691 ? -29.833 -26.326 -27.650 1.00 92.19 691 ILE A N 1
ATOM 5512 C CA . ILE A 1 691 ? -29.117 -27.305 -28.470 1.00 92.19 691 ILE A CA 1
ATOM 5513 C C . ILE A 1 691 ? -27.707 -27.427 -27.893 1.00 92.19 691 ILE A C 1
ATOM 5515 O O . ILE A 1 691 ? -26.880 -26.532 -28.045 1.00 92.19 691 ILE A O 1
ATOM 5519 N N . ASN A 1 692 ? -27.441 -28.532 -27.209 1.00 92.38 692 ASN A N 1
ATOM 5520 C CA . ASN A 1 692 ? -26.130 -28.892 -26.691 1.00 92.38 692 ASN A CA 1
ATOM 5521 C C . ASN A 1 692 ? -25.328 -29.606 -27.778 1.00 92.38 692 ASN A C 1
ATOM 5523 O O . ASN A 1 692 ? -25.801 -30.615 -28.301 1.00 92.38 692 ASN A O 1
ATOM 5527 N N . PHE A 1 693 ? -24.107 -29.149 -28.055 1.00 91.38 693 PHE A N 1
ATOM 5528 C CA . PHE A 1 693 ? -23.210 -29.792 -29.012 1.00 91.38 693 PHE A CA 1
ATOM 5529 C C . PHE A 1 693 ? -21.828 -30.081 -28.418 1.00 91.38 693 PHE A C 1
ATOM 5531 O O . PHE A 1 693 ? -21.333 -29.380 -27.532 1.00 91.38 693 PHE A O 1
ATOM 5538 N N . VAL A 1 694 ? -21.208 -31.141 -28.930 1.00 91.12 694 VAL A N 1
ATOM 5539 C CA . VAL A 1 694 ? -19.824 -31.534 -28.657 1.00 91.12 694 VAL A CA 1
ATOM 5540 C C . VAL A 1 694 ? -19.175 -31.846 -29.999 1.00 91.12 694 VAL A C 1
ATOM 5542 O O . VAL A 1 694 ? -19.734 -32.651 -30.740 1.00 91.12 694 VAL A O 1
ATOM 5545 N N . TYR A 1 695 ? -18.051 -31.201 -30.300 1.00 87.75 695 TYR A N 1
ATOM 5546 C CA . TYR A 1 695 ? -17.255 -31.352 -31.521 1.00 87.75 695 TYR A CA 1
ATOM 5547 C C . TYR A 1 695 ? -15.877 -31.930 -31.207 1.00 87.75 695 TYR A C 1
ATOM 5549 O O . TYR A 1 695 ? -15.284 -31.480 -30.195 1.00 87.75 695 TYR A O 1
#